Protein AF-A0A800F7U9-F1 (afdb_monomer_lite)

Secondary structure (DSSP, 8-state):
-HHHHHHHHHHHHHHHHHHHHHHHH-HHHHHHHHHHHHHHHHHHHHHHHHHHHHHHHHHHHHHHTS--HHHHHHHHHHHHHHHT-SEEEEE-TTS-EEEEEE---SPPPHHHHTT--SEEEE--SSEEEEEEEEEPTTS-EEEEEEEEEE---GGG------HHHHHHHHH---EEEE-GGG--STTEEEEEETTEEEEEEEE-PPPHHHHHHHHHHHHHHHHHHHHHHHHHHHHHH--S-HHHHHHHHHHHHHHHHH--HHHHHSSPPSS-TTTB--SSSS---HHHHHHHHHHHHHHHHH--PPPPB--HHHHHHHHHHHHHHHHHHHHHHB-HHHHHS-HHHHHHHHHHHHHHHHHHHHHHHHHB------S-THHHHHHHHHHHHHHHHHHHHHHHHHS---GGGGGGGHHHHHHHHHHHHT--SHHHHHHHHHHHHHHHHHHHHHHHHHHHHHHHHHHHHHHHHTSBS---HHHHHHHHHHHHHHHHHHHTT--HHHHHHHHHHHHSHHHH---EEEEEE-TTS-EEEEEEES--SSPPGGGTTTHHHHHTTPPPEEEE---SS-SEEEEEE-GGG-EEEEEE--B-S--SS-TTHHHHS-GGG-PPPSEEEEEPPTT------SSPEEEE-SSEEEEEEEEEETTEEEEEEEEEEPPPHHHHHHHHHHHHHHHHHHHHHHHHHHIIIII---

Radius of gyration: 32.56 Å; chains: 1; bounding box: 76×65×87 Å

Sequence (698 aa):
MAGVVVLAGVLAGLVGQGRSRRVAGDFDAYWGTRSARAELALDSRLQRLLERGDDAVDRIGRLANVSGESGSVDRLREVRLQTGMTVVAIYGADGEFLLWDGTHRGVVPSELRTGSGRYLYRDRPLFSYLYFTAPIPGGGTAMAGALMKANLPQSLESYPGDFVTSFRDDIGEDLRVLRADRATGDDVLDLEWEGDALFSVSLVRPTQEQRLREVRSLWSRVVGALALVAWLLLAFTSGAERSDRAAAALTPLGLAFLIPVGAATGSPPLFTAVDFVLPGYVPVTFERVLLLAMAAAVVAAAHTPPAARLGAVAAGLAVLIVLPLASVTLLSGAGSSLLSGPEAKWGLYQLGLALILTLLCLGAFRLGETAKREPPAQVPLAAAFVLVLVLSGLSVFAVRVNGDLSPWVTGAWCLPAGLTAYGLSRIRGWRRVWMAWGSAAVLGSSAALVVSWGGRVAAKMDAVELQLERLGVPADPYLEYVLHRFVDVADSLDSGGAESAELLYESWVASGLAQEGTGVWLTVWSPGDLPEFEITIGVDGGRPGRADDFLDAARAGDPAFVRRLGEGDANYLLQVPLREGRVLTGVLPARRELSNSSPFGPLFGGLSSLGESPLTLVPVLEGDEVAVTDRTSWVTTPDGWKARRGIPYPDGASDAQYAFDLPGPLLAGARGTLLVLGDVVLILLLWALGQFVLVGRR

Structure (mmCIF, N/CA/C/O backbone):
data_AF-A0A800F7U9-F1
#
_entry.id   AF-A0A800F7U9-F1
#
loop_
_atom_site.group_PDB
_atom_site.id
_atom_site.type_symbol
_atom_site.label_atom_id
_atom_site.label_alt_id
_atom_site.label_comp_id
_atom_site.label_asym_id
_atom_site.label_entity_id
_atom_site.label_seq_id
_atom_site.pdbx_PDB_ins_code
_atom_site.Cartn_x
_atom_site.Cartn_y
_atom_site.Cartn_z
_atom_site.occupancy
_atom_site.B_iso_or_equiv
_atom_site.auth_seq_id
_atom_site.auth_comp_id
_atom_site.auth_asym_id
_atom_site.auth_atom_id
_atom_site.pdbx_PDB_model_num
ATOM 1 N N . MET A 1 1 ? -13.748 -20.769 -32.934 1.00 61.12 1 MET A N 1
ATOM 2 C CA . MET A 1 1 ? -13.422 -20.741 -31.488 1.00 61.12 1 MET A CA 1
ATOM 3 C C . MET A 1 1 ? -13.162 -19.328 -30.976 1.00 61.12 1 MET A C 1
ATOM 5 O O . MET A 1 1 ? -13.967 -18.871 -30.180 1.00 61.12 1 MET A O 1
ATOM 9 N N . ALA A 1 2 ? -12.149 -18.591 -31.458 1.00 63.78 2 ALA A N 1
ATOM 10 C CA . ALA A 1 2 ? -11.895 -17.209 -31.008 1.00 63.78 2 ALA A CA 1
ATOM 11 C C . ALA A 1 2 ? -13.123 -16.279 -31.133 1.00 63.78 2 ALA A C 1
ATOM 13 O O . ALA A 1 2 ? -13.475 -15.599 -30.176 1.00 63.78 2 ALA A O 1
ATOM 14 N N . GLY A 1 3 ? -13.851 -16.333 -32.257 1.00 70.44 3 GLY A N 1
ATOM 15 C CA . GLY A 1 3 ? -15.087 -15.555 -32.440 1.00 70.44 3 GLY A CA 1
ATOM 16 C C . GLY A 1 3 ? -16.199 -15.869 -31.426 1.00 70.44 3 GLY A C 1
ATOM 17 O O . GLY A 1 3 ? -16.932 -14.969 -31.037 1.00 70.44 3 GLY A O 1
ATOM 18 N N . VAL A 1 4 ? -16.284 -17.111 -30.931 1.00 78.50 4 VAL A N 1
ATOM 19 C CA . VAL A 1 4 ? -17.257 -17.504 -29.891 1.00 78.50 4 VAL A CA 1
ATOM 20 C C . VAL A 1 4 ? -16.877 -16.893 -28.541 1.00 78.50 4 VAL A C 1
ATOM 22 O O . VAL A 1 4 ? -17.743 -16.397 -27.828 1.00 78.50 4 VAL A O 1
ATOM 25 N N . VAL A 1 5 ? -15.581 -16.864 -28.211 1.00 80.19 5 VAL A N 1
ATOM 26 C CA . VAL A 1 5 ? -15.080 -16.245 -26.972 1.00 80.19 5 VAL A CA 1
ATOM 27 C C . VAL A 1 5 ? -15.247 -14.724 -27.004 1.00 80.19 5 VAL A C 1
ATOM 29 O O . VAL A 1 5 ? -15.656 -14.135 -26.008 1.00 80.19 5 VAL A O 1
ATOM 32 N N . VAL A 1 6 ? -15.015 -14.085 -28.156 1.00 76.88 6 VAL A N 1
ATOM 33 C CA . VAL A 1 6 ? -15.290 -12.649 -28.339 1.00 76.88 6 VAL A CA 1
ATOM 34 C C . VAL A 1 6 ? -16.781 -12.357 -28.165 1.00 76.88 6 VAL A C 1
ATOM 36 O O . VAL A 1 6 ? -17.132 -11.429 -27.440 1.00 76.88 6 VAL A O 1
ATOM 39 N N . LEU A 1 7 ? -17.663 -13.171 -28.757 1.00 79.44 7 LEU A N 1
ATOM 40 C CA . LEU A 1 7 ? -19.111 -13.030 -28.583 1.00 79.44 7 LEU A CA 1
ATOM 41 C C . LEU A 1 7 ? -19.516 -13.172 -27.106 1.00 79.44 7 LEU A C 1
ATOM 43 O O . LEU A 1 7 ? -20.291 -12.363 -26.602 1.00 79.44 7 LEU A O 1
ATOM 47 N N . ALA A 1 8 ? -18.947 -14.149 -26.393 1.00 80.69 8 ALA A N 1
ATOM 48 C CA . ALA A 1 8 ? -19.153 -14.316 -24.956 1.00 80.69 8 ALA A CA 1
ATOM 49 C C . ALA A 1 8 ? -18.668 -13.092 -24.158 1.00 80.69 8 ALA A C 1
ATOM 51 O O . ALA A 1 8 ? -19.352 -12.658 -23.234 1.00 80.69 8 ALA A O 1
ATOM 52 N N . GLY A 1 9 ? -17.535 -12.493 -24.542 1.00 77.69 9 GLY A N 1
ATOM 53 C CA . GLY A 1 9 ? -17.017 -11.259 -23.945 1.00 77.69 9 GLY A CA 1
ATOM 54 C C . GLY A 1 9 ? -17.944 -10.061 -24.156 1.00 77.69 9 GLY A C 1
ATOM 55 O O . GLY A 1 9 ? -18.230 -9.331 -23.209 1.00 77.69 9 GLY A O 1
ATOM 56 N N . VAL A 1 10 ? -18.480 -9.891 -25.368 1.00 80.38 10 VAL A N 1
ATOM 57 C CA . VAL A 1 10 ? -19.467 -8.841 -25.679 1.00 80.38 10 VAL A CA 1
ATOM 58 C C . VAL A 1 10 ? -20.752 -9.045 -24.875 1.00 80.38 10 VAL A C 1
ATOM 60 O O . VAL A 1 10 ? -21.258 -8.094 -24.281 1.00 80.38 10 VAL A O 1
ATOM 63 N N . LEU A 1 11 ? -21.255 -10.282 -24.793 1.00 84.06 11 LEU A N 1
ATOM 64 C CA . LEU A 1 11 ? -22.431 -10.614 -23.984 1.00 84.06 11 LEU A CA 1
ATOM 65 C C . LEU A 1 11 ? -22.191 -10.328 -22.496 1.00 84.06 11 LEU A C 1
ATOM 67 O O . LEU A 1 11 ? -23.032 -9.697 -21.860 1.00 84.06 11 LEU A O 1
ATOM 71 N N . ALA A 1 12 ? -21.034 -10.711 -21.949 1.00 81.75 12 ALA A N 1
ATOM 72 C CA . ALA A 1 12 ? -20.659 -10.397 -20.571 1.00 81.75 12 ALA A CA 1
ATOM 73 C C . ALA A 1 12 ? -20.588 -8.878 -20.326 1.00 81.75 12 ALA A C 1
ATOM 75 O O . ALA A 1 12 ? -21.103 -8.392 -19.319 1.00 81.75 12 ALA A O 1
ATOM 76 N N . GLY A 1 13 ? -20.029 -8.114 -21.270 1.00 78.19 13 GLY A N 1
ATOM 77 C CA . GLY A 1 13 ? -19.999 -6.650 -21.214 1.00 78.19 13 GLY A CA 1
ATOM 78 C C . GLY A 1 13 ? -21.398 -6.025 -21.206 1.00 78.19 13 GLY A C 1
ATOM 79 O O . GLY A 1 13 ? -21.680 -5.157 -20.381 1.00 78.19 13 GLY A O 1
ATOM 80 N N . LEU A 1 14 ? -22.305 -6.513 -22.058 1.00 82.62 14 LEU A N 1
ATOM 81 C CA . LEU A 1 14 ? -23.702 -6.065 -22.099 1.00 82.62 14 LEU A CA 1
ATOM 82 C C . LEU A 1 14 ? -24.456 -6.401 -20.805 1.00 82.62 14 LEU A C 1
ATOM 84 O O . LEU A 1 14 ? -25.198 -5.561 -20.292 1.00 82.62 14 LEU A O 1
ATOM 88 N N . VAL A 1 15 ? -24.241 -7.593 -20.237 1.00 84.56 15 VAL A N 1
ATOM 89 C CA . VAL A 1 15 ? -24.825 -7.978 -18.941 1.00 84.56 15 VAL A CA 1
ATOM 90 C C . VAL A 1 15 ? -24.297 -7.077 -17.824 1.00 84.56 15 VAL A C 1
ATOM 92 O O . VAL A 1 15 ? -25.090 -6.588 -17.013 1.00 84.56 15 VAL A O 1
ATOM 95 N N . GLY A 1 16 ? -22.991 -6.801 -17.805 1.00 81.19 16 GLY A N 1
ATOM 96 C CA . GLY A 1 16 ? -22.375 -5.878 -16.855 1.00 81.19 16 GLY A CA 1
ATOM 97 C C . GLY A 1 16 ? -22.946 -4.467 -16.959 1.00 81.19 16 GLY A C 1
ATOM 98 O O . GLY A 1 16 ? -23.371 -3.895 -15.955 1.00 81.19 16 GLY A O 1
ATOM 99 N N . GLN A 1 17 ? -23.072 -3.935 -18.176 1.00 83.19 17 GLN A N 1
ATOM 100 C CA . GLN A 1 17 ? -23.674 -2.625 -18.416 1.00 83.19 17 GLN A CA 1
ATOM 101 C C . GLN A 1 17 ? -25.155 -2.586 -18.006 1.00 83.19 17 GLN A C 1
ATOM 103 O O . GLN A 1 17 ? -25.600 -1.610 -17.401 1.00 83.19 17 GLN A O 1
ATOM 108 N N . GLY A 1 18 ? -25.916 -3.651 -18.274 1.00 82.56 18 GLY A N 1
ATOM 109 C CA . GLY A 1 18 ? -27.308 -3.783 -17.840 1.00 82.56 18 GLY A CA 1
ATOM 110 C C . GLY A 1 18 ? -27.461 -3.840 -16.315 1.00 82.56 18 GLY A C 1
ATOM 111 O O . GLY A 1 18 ? -28.399 -3.259 -15.768 1.00 82.56 18 GLY A O 1
ATOM 112 N N . ARG A 1 19 ? -26.529 -4.495 -15.610 1.00 82.81 19 ARG A N 1
ATOM 113 C CA . ARG A 1 19 ? -26.466 -4.505 -14.137 1.00 82.81 19 ARG A CA 1
ATOM 114 C C . ARG A 1 19 ? -26.121 -3.121 -13.590 1.00 82.81 19 ARG A C 1
ATOM 116 O O . ARG A 1 19 ? -26.821 -2.644 -12.704 1.00 82.81 19 ARG A O 1
ATOM 123 N N . SER A 1 20 ? -25.119 -2.443 -14.153 1.00 83.81 20 SER A N 1
ATOM 124 C CA . SER A 1 20 ? -24.774 -1.072 -13.758 1.00 83.81 20 SER A CA 1
ATOM 125 C C . SER A 1 20 ? -25.920 -0.089 -14.000 1.00 83.81 20 SER A C 1
ATOM 127 O O . SER A 1 20 ? -26.154 0.769 -13.160 1.00 83.81 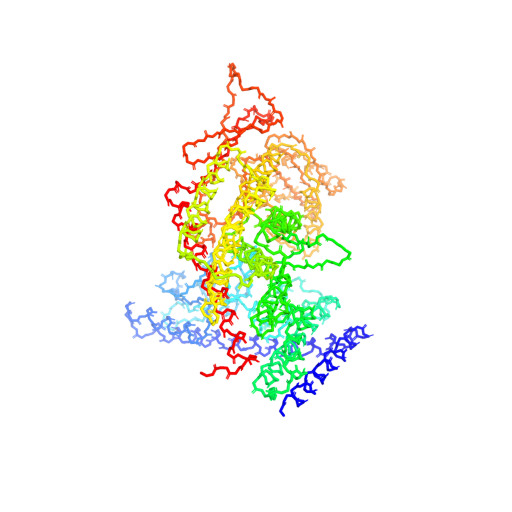20 SER A O 1
ATOM 129 N N . ARG A 1 21 ? -26.668 -0.219 -15.105 1.00 82.88 21 ARG A N 1
ATOM 130 C CA . ARG A 1 21 ? -27.849 0.621 -15.368 1.00 82.88 21 ARG A CA 1
ATOM 131 C C . ARG A 1 21 ? -28.963 0.410 -14.347 1.00 82.88 21 ARG A C 1
ATOM 133 O O . ARG A 1 21 ? -29.589 1.387 -13.970 1.00 82.88 21 ARG A O 1
ATOM 140 N N . ARG A 1 22 ? -29.189 -0.823 -13.881 1.00 84.25 22 ARG A N 1
ATOM 141 C CA . ARG A 1 22 ? -30.162 -1.092 -12.808 1.00 84.25 22 ARG A CA 1
ATOM 142 C C . ARG A 1 22 ? -29.774 -0.402 -11.501 1.00 84.25 22 ARG A C 1
ATOM 144 O O . ARG A 1 22 ? -30.600 0.296 -10.938 1.00 84.25 22 ARG A O 1
ATOM 151 N N . VAL A 1 23 ? -28.510 -0.521 -11.087 1.00 85.62 23 VAL A N 1
ATOM 152 C CA . VAL A 1 23 ? -27.991 0.170 -9.889 1.00 85.62 23 VAL A CA 1
ATOM 153 C C . VAL A 1 23 ? -28.050 1.695 -10.049 1.00 85.62 23 VAL A C 1
ATOM 155 O O . VAL A 1 23 ? -28.358 2.401 -9.096 1.00 85.62 23 VAL A O 1
ATOM 158 N N . ALA A 1 24 ? -27.755 2.214 -11.246 1.00 85.19 24 ALA A N 1
ATOM 159 C CA . ALA A 1 24 ? -27.768 3.650 -11.525 1.00 85.19 24 ALA A CA 1
ATOM 160 C C . ALA A 1 24 ? -29.186 4.245 -11.619 1.00 85.19 24 ALA A C 1
ATOM 162 O O . ALA A 1 24 ? -29.378 5.402 -11.265 1.00 85.19 24 ALA A O 1
ATOM 163 N N . GLY A 1 25 ? -30.149 3.478 -12.139 1.00 85.69 25 GLY A N 1
ATOM 164 C CA . GLY A 1 25 ? -31.500 3.956 -12.438 1.00 85.69 25 GLY A CA 1
ATOM 165 C C . GLY A 1 25 ? -32.460 3.912 -11.253 1.00 85.69 25 GLY A C 1
ATOM 166 O O . GLY A 1 25 ? -33.231 4.847 -11.088 1.00 85.69 25 GLY A O 1
ATOM 167 N N . ASP A 1 26 ? -32.409 2.851 -10.445 1.00 87.31 26 ASP A N 1
ATOM 168 C CA . ASP A 1 26 ? -33.276 2.681 -9.274 1.00 87.31 26 ASP A CA 1
ATOM 169 C C . ASP A 1 26 ? -32.521 1.902 -8.189 1.00 87.31 26 ASP A C 1
ATOM 171 O O . ASP A 1 26 ? -32.528 0.665 -8.127 1.00 87.31 26 ASP A O 1
ATOM 175 N N . PHE A 1 27 ? -31.767 2.651 -7.383 1.00 87.81 27 PHE A N 1
ATOM 176 C CA . PHE A 1 27 ? -30.933 2.069 -6.340 1.00 87.81 27 PHE A CA 1
ATOM 177 C C . PHE A 1 27 ? -31.765 1.502 -5.186 1.00 87.81 27 PHE A C 1
ATOM 179 O O . PHE A 1 27 ? -31.359 0.497 -4.604 1.00 87.81 27 PHE A O 1
ATOM 186 N N . ASP A 1 28 ? -32.922 2.094 -4.886 1.00 86.19 28 ASP A N 1
ATOM 187 C CA . ASP A 1 28 ? -33.809 1.651 -3.809 1.00 86.19 28 ASP A CA 1
ATOM 188 C C . ASP A 1 28 ? -34.409 0.277 -4.121 1.00 86.19 28 ASP A C 1
ATOM 190 O O . ASP A 1 28 ? -34.286 -0.643 -3.313 1.00 86.19 28 ASP A O 1
ATOM 194 N N . ALA A 1 29 ? -34.952 0.074 -5.327 1.00 87.06 29 ALA A N 1
ATOM 195 C CA . ALA A 1 29 ? -35.488 -1.229 -5.725 1.00 87.06 29 ALA A CA 1
ATOM 196 C C . ALA A 1 29 ? -34.393 -2.309 -5.830 1.00 87.06 29 ALA A C 1
ATOM 198 O O . ALA A 1 29 ? -34.600 -3.475 -5.462 1.00 87.06 29 ALA A O 1
ATOM 199 N N . TYR A 1 30 ? -33.205 -1.929 -6.321 1.00 87.75 30 TYR A N 1
ATOM 200 C CA . TYR A 1 30 ? -32.037 -2.813 -6.330 1.00 87.75 30 TYR A CA 1
ATOM 201 C C . TYR A 1 30 ? -31.650 -3.236 -4.908 1.00 87.75 30 TYR A C 1
ATOM 203 O O . TYR A 1 30 ? -31.437 -4.429 -4.670 1.00 87.75 30 TYR A O 1
ATOM 211 N N . TRP A 1 31 ? -31.573 -2.270 -3.987 1.00 87.88 31 TRP A N 1
ATOM 212 C CA . TRP A 1 31 ? -31.218 -2.502 -2.594 1.00 87.88 31 TRP A CA 1
ATOM 213 C C . TRP A 1 31 ? -32.257 -3.373 -1.894 1.00 87.88 31 TRP A C 1
ATOM 215 O O . TRP A 1 31 ? -31.867 -4.402 -1.364 1.00 87.88 31 TRP A O 1
ATOM 225 N N . GLY A 1 32 ? -33.555 -3.077 -2.005 1.00 86.56 32 GLY A N 1
ATOM 226 C CA . GLY A 1 32 ? -34.608 -3.864 -1.347 1.00 86.56 32 GLY A CA 1
ATOM 227 C C . GLY A 1 32 ? -34.624 -5.343 -1.760 1.00 86.56 32 GLY A C 1
ATOM 228 O O . GLY A 1 32 ? -34.805 -6.238 -0.941 1.00 86.56 32 GLY A O 1
ATOM 229 N N . THR A 1 33 ? -34.334 -5.651 -3.030 1.00 87.19 33 THR A N 1
ATOM 230 C CA . THR A 1 33 ? -34.217 -7.056 -3.478 1.00 87.19 33 THR A CA 1
ATOM 231 C C . THR A 1 33 ? -32.972 -7.746 -2.902 1.00 87.19 33 THR A C 1
ATOM 233 O O . THR A 1 33 ? -32.898 -8.979 -2.814 1.00 87.19 33 THR A O 1
ATOM 236 N N . ARG A 1 34 ? -31.929 -6.964 -2.620 1.00 87.06 34 ARG A N 1
ATOM 237 C CA . ARG A 1 34 ? -30.640 -7.456 -2.148 1.00 87.06 34 ARG A CA 1
ATOM 238 C C . ARG A 1 34 ? -30.621 -7.613 -0.630 1.00 87.06 34 ARG A C 1
ATOM 240 O O . ARG A 1 34 ? -30.167 -8.668 -0.190 1.00 87.06 34 ARG A O 1
ATOM 247 N N . SER A 1 35 ? -31.155 -6.640 0.106 1.00 87.81 35 SER A N 1
ATOM 248 C CA . SER A 1 35 ? -31.312 -6.668 1.559 1.00 87.81 35 SER A CA 1
ATOM 249 C C . SER A 1 35 ? -32.186 -7.844 1.979 1.00 87.81 35 SER A C 1
ATOM 251 O O . SER A 1 35 ? -31.696 -8.686 2.714 1.00 87.81 35 SER A O 1
ATOM 253 N N . ALA A 1 36 ? -33.348 -8.055 1.349 1.00 86.25 36 ALA A N 1
ATOM 254 C CA . ALA A 1 36 ? -34.221 -9.197 1.654 1.00 86.25 36 ALA A CA 1
ATOM 255 C C . ALA A 1 36 ? -33.519 -10.564 1.504 1.00 86.25 36 ALA A C 1
ATOM 257 O O . ALA A 1 36 ? -33.751 -11.506 2.260 1.00 86.25 36 ALA A O 1
ATOM 258 N N . ARG A 1 37 ? -32.616 -10.700 0.520 1.00 87.38 37 ARG A N 1
ATOM 259 C CA . ARG A 1 37 ? -31.796 -11.917 0.365 1.00 87.38 37 ARG A CA 1
ATOM 260 C C . ARG A 1 37 ? -30.707 -12.034 1.426 1.00 87.38 37 ARG A C 1
ATOM 262 O O . ARG A 1 37 ? -30.364 -13.150 1.805 1.00 87.38 37 ARG A O 1
ATOM 269 N N . ALA A 1 38 ? -30.125 -10.913 1.832 1.00 87.00 38 ALA A N 1
ATOM 270 C CA . ALA A 1 38 ? -29.113 -10.873 2.873 1.00 87.00 38 ALA A CA 1
ATOM 271 C C . ALA A 1 38 ? -29.727 -11.132 4.257 1.00 87.00 38 ALA A C 1
ATOM 273 O O . ALA A 1 38 ? -29.151 -11.906 5.007 1.00 87.00 38 ALA A O 1
ATOM 274 N N . GLU A 1 39 ? -30.917 -10.604 4.543 1.00 86.75 39 GLU A N 1
ATOM 275 C CA . GLU A 1 39 ? -31.711 -10.861 5.753 1.00 86.75 39 GLU A CA 1
ATOM 276 C C . GLU A 1 39 ? -32.044 -12.349 5.903 1.00 86.75 39 GLU A C 1
ATOM 278 O O . GLU A 1 39 ? -31.715 -12.948 6.921 1.00 86.75 39 GLU A O 1
ATOM 283 N N . LEU A 1 40 ? -32.576 -12.994 4.855 1.00 87.50 40 LEU A N 1
ATOM 284 C CA . LEU A 1 40 ? -32.831 -14.444 4.871 1.00 87.50 40 LEU A CA 1
ATOM 285 C C . LEU A 1 40 ? -31.556 -15.263 5.136 1.00 87.50 40 LEU A C 1
ATOM 287 O O . LEU A 1 40 ? -31.580 -16.276 5.839 1.00 87.50 40 LEU A O 1
ATOM 291 N N . ALA A 1 41 ? -30.428 -14.843 4.554 1.00 88.12 41 ALA A N 1
ATOM 292 C CA . ALA A 1 41 ? -29.142 -15.500 4.763 1.00 88.12 41 ALA A CA 1
ATOM 293 C C . ALA A 1 41 ? -28.574 -15.247 6.168 1.00 88.12 41 ALA A C 1
ATOM 295 O O . ALA A 1 41 ? -27.912 -16.135 6.710 1.00 88.12 41 ALA A O 1
ATOM 296 N N . LEU A 1 42 ? -28.810 -14.059 6.730 1.00 88.38 42 LEU A N 1
ATOM 297 C CA . LEU A 1 42 ? -28.416 -13.658 8.077 1.00 88.38 42 LEU A CA 1
ATOM 298 C C . LEU A 1 42 ? -29.162 -14.491 9.115 1.00 88.38 42 LEU A C 1
ATOM 300 O O . LEU A 1 42 ? -28.505 -15.151 9.916 1.00 88.38 42 LEU A O 1
ATOM 304 N N . ASP A 1 43 ? -30.488 -14.552 9.021 1.00 86.81 43 ASP A N 1
ATOM 305 C CA . ASP A 1 43 ? -31.349 -15.355 9.895 1.00 86.81 43 ASP A CA 1
ATOM 306 C C . ASP A 1 43 ? -30.915 -16.833 9.902 1.00 86.81 43 ASP A C 1
ATOM 308 O O . ASP A 1 43 ? -30.503 -17.389 10.923 1.00 86.81 43 ASP A O 1
ATOM 312 N N . SER A 1 44 ? -30.793 -17.429 8.709 1.00 88.88 44 SER A N 1
ATOM 313 C CA . SER A 1 44 ? -30.315 -18.811 8.543 1.00 88.88 44 SER A CA 1
ATOM 314 C C . SER A 1 44 ? -28.891 -19.051 9.077 1.00 88.88 44 SER A C 1
ATOM 316 O O . SER A 1 44 ? -28.496 -20.194 9.330 1.00 88.88 44 SER A O 1
ATOM 318 N N . ARG A 1 45 ? -28.038 -18.022 9.151 1.00 89.50 45 ARG A N 1
ATOM 319 C CA . ARG A 1 45 ? -26.664 -18.136 9.678 1.00 89.50 45 ARG A CA 1
ATOM 320 C C . ARG A 1 45 ? -26.617 -17.964 11.186 1.00 89.50 45 ARG A C 1
ATOM 322 O O . ARG A 1 45 ? -25.860 -18.696 11.819 1.00 89.50 45 ARG A O 1
ATOM 329 N N . LEU A 1 46 ? -27.397 -17.039 11.736 1.00 89.00 46 LEU A N 1
ATOM 330 C CA . LEU A 1 46 ? -27.535 -16.853 13.176 1.00 89.00 46 LEU A CA 1
ATOM 331 C C . LEU A 1 46 ? -28.139 -18.106 13.812 1.00 89.00 46 LEU A C 1
ATOM 333 O O . LEU A 1 46 ? -27.564 -18.630 14.761 1.00 89.00 46 LEU A O 1
ATOM 337 N N . GLN A 1 47 ? -29.182 -18.684 13.211 1.00 89.38 47 GLN A N 1
ATOM 338 C CA . GLN A 1 47 ? -29.755 -19.946 13.684 1.00 89.38 47 GLN A CA 1
ATOM 339 C C . GLN A 1 47 ? -28.719 -21.083 13.692 1.00 89.38 47 GLN A C 1
ATOM 341 O O . GLN A 1 47 ? -28.528 -21.752 14.704 1.00 89.38 47 GLN A O 1
ATOM 346 N N . ARG A 1 48 ? -27.949 -21.245 12.607 1.00 90.81 48 ARG A N 1
ATOM 347 C CA . ARG A 1 48 ? -26.846 -22.225 12.555 1.00 90.81 48 ARG A CA 1
ATOM 348 C C . ARG A 1 48 ? -25.709 -21.921 13.528 1.00 90.81 48 ARG A C 1
ATOM 350 O O . ARG A 1 48 ? -24.945 -22.820 13.871 1.00 90.81 48 ARG A O 1
ATOM 357 N N . LEU A 1 49 ? -25.494 -20.661 13.899 1.00 90.88 49 LEU A N 1
ATOM 358 C CA . LEU A 1 49 ? -24.519 -20.302 14.925 1.00 90.88 49 LEU A CA 1
ATOM 359 C C . LEU A 1 49 ? -25.010 -20.762 16.301 1.00 90.88 49 LEU A C 1
ATOM 361 O O . LEU A 1 49 ? -24.228 -21.376 17.022 1.00 90.88 49 LEU A O 1
ATOM 365 N N . LEU A 1 50 ? -26.290 -20.531 16.611 1.00 91.06 50 LEU A N 1
ATOM 366 C CA . LEU A 1 50 ? -26.917 -20.987 17.851 1.00 91.06 50 LEU A CA 1
ATOM 367 C C . LEU A 1 50 ? -26.886 -22.513 17.976 1.00 91.06 50 LEU A C 1
ATOM 369 O O . LEU A 1 50 ? -26.374 -23.029 18.963 1.00 91.06 50 LEU A O 1
ATOM 373 N N . GLU A 1 51 ? -27.317 -23.231 16.935 1.00 92.44 51 GLU A N 1
ATOM 374 C CA . GLU A 1 51 ? -27.301 -24.701 16.901 1.00 92.44 51 GLU A CA 1
ATOM 375 C C . GLU A 1 51 ? -25.894 -25.277 17.124 1.00 92.44 51 GLU A C 1
ATOM 377 O O . GLU A 1 51 ? -25.719 -26.251 17.855 1.00 92.44 51 GLU A O 1
ATOM 382 N N . ARG A 1 52 ? -24.867 -24.670 16.513 1.00 93.50 52 ARG A N 1
ATOM 383 C CA . ARG A 1 52 ? -23.471 -25.097 16.698 1.00 93.50 52 ARG A CA 1
ATOM 384 C C . ARG A 1 52 ? -22.945 -24.781 18.094 1.00 93.50 52 ARG A C 1
ATOM 386 O O . ARG A 1 52 ? -22.130 -25.547 18.602 1.00 93.50 52 ARG A O 1
ATOM 393 N N . GLY A 1 53 ? -23.354 -23.657 18.679 1.00 92.06 53 GLY A N 1
ATOM 394 C CA . GLY A 1 53 ? -22.980 -23.274 20.039 1.00 92.06 53 GLY A CA 1
ATOM 395 C C . GLY A 1 53 ? -23.580 -24.218 21.078 1.00 92.06 53 GLY A C 1
ATOM 396 O O . GLY A 1 53 ? -22.852 -24.709 21.940 1.00 92.06 53 GLY A O 1
ATOM 397 N N . ASP A 1 54 ? -24.861 -24.555 20.922 1.00 93.06 54 ASP A N 1
ATOM 398 C CA . ASP A 1 54 ? -25.560 -25.559 21.730 1.00 93.06 54 ASP A CA 1
ATOM 399 C C . ASP A 1 54 ? -24.910 -26.949 21.601 1.00 93.06 54 ASP A C 1
ATOM 401 O O . ASP A 1 54 ? -24.543 -27.562 22.605 1.00 93.06 54 ASP A O 1
ATOM 405 N N . ASP A 1 55 ? -24.661 -27.425 20.372 1.00 93.62 55 ASP A N 1
ATOM 406 C CA . ASP A 1 55 ? -23.975 -28.709 20.150 1.00 93.62 55 ASP A CA 1
ATOM 407 C C . ASP A 1 55 ? -22.560 -28.712 20.760 1.00 93.62 55 ASP A C 1
ATOM 409 O O . ASP A 1 55 ? -22.100 -29.737 21.273 1.00 93.62 55 ASP A O 1
ATOM 413 N N . ALA A 1 56 ? -21.864 -27.566 20.761 1.00 93.19 56 ALA A N 1
ATOM 414 C CA . ALA A 1 56 ? -20.557 -27.439 21.397 1.00 93.19 56 ALA A CA 1
ATOM 415 C C . ALA A 1 56 ? -20.646 -27.664 22.910 1.00 93.19 56 ALA A C 1
ATOM 417 O O . ALA A 1 56 ? -19.945 -28.536 23.429 1.00 93.19 56 ALA A O 1
ATOM 418 N N . VAL A 1 57 ? -21.507 -26.928 23.619 1.00 92.69 57 VAL A N 1
ATOM 419 C CA . VAL A 1 57 ? -21.614 -27.047 25.083 1.00 92.69 57 VAL A CA 1
ATOM 420 C C . VAL A 1 57 ? -22.154 -28.414 25.517 1.00 92.69 57 VAL A C 1
ATOM 422 O O . VAL A 1 57 ? -21.635 -28.986 26.478 1.00 92.69 57 VAL A O 1
ATOM 425 N N . ASP A 1 58 ? -23.066 -29.018 24.752 1.00 90.62 58 ASP A N 1
ATOM 426 C CA . ASP A 1 58 ? -23.579 -30.373 25.005 1.00 90.62 58 ASP A CA 1
ATOM 427 C C . ASP A 1 58 ? -22.505 -31.458 24.827 1.00 90.62 58 ASP A C 1
ATOM 429 O O . ASP A 1 58 ? -22.447 -32.455 25.562 1.00 90.62 58 ASP A O 1
ATOM 433 N N . ARG A 1 59 ? -21.627 -31.313 23.828 1.00 90.12 59 ARG A N 1
ATOM 434 C CA . ARG A 1 59 ? -20.482 -32.221 23.646 1.00 90.12 59 ARG A CA 1
ATOM 435 C C . ARG A 1 59 ? -19.453 -32.046 24.754 1.00 90.12 59 ARG A C 1
ATOM 437 O O . ARG A 1 59 ? -18.961 -33.051 25.264 1.00 90.12 59 ARG A O 1
ATOM 444 N N . ILE A 1 60 ? -19.171 -30.811 25.164 1.00 88.88 60 ILE A N 1
ATOM 445 C CA . ILE A 1 60 ? -18.257 -30.511 26.275 1.00 88.88 60 ILE A CA 1
ATOM 446 C C . ILE A 1 60 ? -18.779 -31.116 27.584 1.00 88.88 60 ILE A C 1
ATOM 448 O O . ILE A 1 60 ? -18.031 -31.807 28.276 1.00 88.88 60 ILE A O 1
ATOM 452 N N . GLY A 1 61 ? -20.070 -30.952 27.891 1.00 84.00 61 GLY A N 1
ATOM 453 C CA . GLY A 1 61 ? -20.683 -31.538 29.087 1.00 84.00 61 GLY A CA 1
ATOM 454 C C . GLY A 1 61 ? -20.604 -33.069 29.120 1.00 84.00 61 GLY A C 1
ATOM 455 O O . GLY A 1 61 ? -20.373 -33.664 30.172 1.00 84.00 61 GLY A O 1
ATOM 456 N N . ARG A 1 62 ? -20.703 -33.732 27.958 1.00 83.19 62 ARG A N 1
ATOM 457 C CA . ARG A 1 62 ? -20.483 -35.187 27.845 1.00 83.19 62 ARG A CA 1
ATOM 458 C C . ARG A 1 62 ? -19.021 -35.588 28.042 1.00 83.19 62 ARG A C 1
ATOM 460 O O . ARG A 1 62 ? -18.773 -36.657 28.592 1.00 83.19 62 ARG A O 1
ATOM 467 N N . LEU A 1 63 ? -18.067 -34.759 27.620 1.00 78.56 63 LEU A N 1
ATOM 468 C CA . LEU A 1 63 ? -16.633 -35.019 27.791 1.00 78.56 63 LEU A CA 1
ATOM 469 C C . LEU A 1 63 ? -16.198 -34.949 29.256 1.00 78.56 63 LEU A C 1
ATOM 471 O O . LEU A 1 63 ? -15.431 -35.806 29.696 1.00 78.56 63 LEU A O 1
ATOM 475 N N . ALA A 1 64 ? -16.723 -33.983 30.011 1.00 66.38 64 ALA A N 1
ATOM 476 C CA . ALA A 1 64 ? -16.394 -33.792 31.424 1.00 66.38 64 ALA A CA 1
ATOM 477 C C . ALA A 1 64 ? -16.757 -35.010 32.301 1.00 66.38 64 ALA A C 1
ATOM 479 O O . ALA A 1 64 ? -16.076 -35.290 33.283 1.00 66.38 64 ALA A O 1
ATOM 480 N N . ASN A 1 65 ? -17.757 -35.799 31.893 1.00 62.41 65 ASN A N 1
ATOM 481 C CA . ASN A 1 65 ? -18.155 -37.036 32.572 1.00 62.41 65 ASN A CA 1
ATOM 482 C C . ASN A 1 65 ? -17.197 -38.227 32.355 1.00 62.41 65 ASN A C 1
ATOM 484 O O . ASN A 1 65 ? -17.343 -39.244 33.034 1.00 62.41 65 ASN A O 1
ATOM 488 N N . VAL A 1 66 ? -16.264 -38.166 31.391 1.00 55.12 66 VAL A N 1
ATOM 489 C CA . VAL A 1 66 ? -15.651 -39.381 30.817 1.00 55.12 66 VAL A CA 1
ATOM 490 C C . VAL A 1 66 ? -14.220 -39.706 31.264 1.00 55.12 66 VAL A C 1
ATOM 492 O O . VAL A 1 66 ? -13.898 -40.875 31.097 1.00 55.12 66 VAL A O 1
ATOM 495 N N . SER A 1 67 ? -13.402 -38.812 31.860 1.00 48.72 67 SER A N 1
ATOM 496 C CA . SER A 1 67 ? -12.122 -39.066 32.617 1.00 48.72 67 SER A CA 1
ATOM 497 C C . SER A 1 67 ? -10.877 -38.255 32.183 1.00 48.72 67 SER A C 1
ATOM 499 O O . SER A 1 67 ? -10.738 -37.916 31.014 1.00 48.72 67 SER A O 1
ATOM 501 N N . GLY A 1 68 ? -9.931 -38.067 33.130 1.00 52.88 68 GLY A N 1
ATOM 502 C CA . GLY A 1 68 ? -8.465 -37.942 32.942 1.00 52.88 68 GLY A CA 1
ATOM 503 C C . GLY A 1 68 ? -7.904 -36.673 32.267 1.00 52.88 68 GLY A C 1
ATOM 504 O O . GLY A 1 68 ? -8.255 -36.351 31.134 1.00 52.88 68 GLY A O 1
ATOM 505 N N . GLU A 1 69 ? -6.944 -35.996 32.919 1.00 55.34 69 GLU A N 1
ATOM 506 C CA . GLU A 1 69 ? -6.404 -34.678 32.508 1.00 55.34 69 GLU A CA 1
ATOM 507 C C . GLU A 1 69 ? -5.830 -34.628 31.076 1.00 55.34 69 GLU A C 1
ATOM 509 O O . GLU A 1 69 ? -6.063 -33.660 30.356 1.00 55.34 69 GLU A O 1
ATOM 514 N N . SER A 1 70 ? -5.121 -35.663 30.607 1.00 51.12 70 SER A N 1
ATOM 515 C CA . SER A 1 70 ? -4.378 -35.583 29.333 1.00 51.12 70 SER A CA 1
ATOM 516 C C . SER A 1 70 ? -5.220 -35.857 28.076 1.00 51.12 70 SER A C 1
ATOM 518 O O . SER A 1 70 ? -4.944 -35.290 27.026 1.00 51.12 70 SER A O 1
ATOM 520 N N . GLY A 1 71 ? -6.259 -36.698 28.157 1.00 57.16 71 GLY A N 1
ATOM 521 C CA . GLY A 1 71 ? -7.140 -37.017 27.016 1.00 57.16 71 GLY A CA 1
ATOM 522 C C . GLY A 1 71 ? -8.261 -35.997 26.787 1.00 57.16 71 GLY A C 1
ATOM 523 O O . GLY A 1 71 ? -8.968 -36.064 25.781 1.00 57.16 71 GLY A O 1
ATOM 524 N N . SER A 1 72 ? -8.431 -35.062 27.723 1.00 70.81 72 SER A N 1
ATOM 525 C CA . SER A 1 72 ? -9.528 -34.094 27.731 1.00 70.81 72 SER A CA 1
ATOM 526 C C . SER A 1 72 ? -9.260 -32.882 26.829 1.00 70.81 72 SER A C 1
ATOM 528 O O . SER A 1 72 ? -10.195 -32.371 26.217 1.00 70.81 72 SER A O 1
ATOM 530 N N . VAL A 1 73 ? -7.997 -32.459 26.669 1.00 80.56 73 VAL A N 1
ATOM 531 C CA . VAL A 1 73 ? -7.631 -31.274 25.861 1.00 80.56 73 VAL A CA 1
ATOM 532 C C . VAL A 1 73 ? -7.789 -31.533 24.362 1.00 80.56 73 VAL A C 1
ATOM 534 O O . VAL A 1 73 ? -8.415 -30.734 23.669 1.00 80.56 73 VAL A O 1
ATOM 537 N N . ASP A 1 74 ? -7.301 -32.670 23.856 1.00 84.44 74 ASP A N 1
ATOM 538 C CA . ASP A 1 74 ? -7.420 -33.010 22.429 1.00 84.44 74 ASP A CA 1
ATOM 539 C C . ASP A 1 74 ? -8.881 -33.182 21.999 1.00 84.44 74 ASP A C 1
ATOM 541 O O . ASP A 1 74 ? -9.277 -32.738 20.921 1.00 84.44 74 ASP A O 1
ATOM 545 N N . ARG A 1 75 ? -9.711 -33.767 22.870 1.00 85.12 75 ARG A N 1
ATOM 546 C CA . ARG A 1 75 ? -11.154 -33.900 22.631 1.00 85.12 75 ARG A CA 1
ATOM 547 C C . ARG A 1 75 ? -11.869 -32.553 22.679 1.00 85.12 75 ARG A C 1
ATOM 549 O O . ARG A 1 75 ? -12.754 -32.311 21.863 1.00 85.12 75 ARG A O 1
ATOM 556 N N . LEU A 1 76 ? -11.477 -31.662 23.593 1.00 88.62 76 LEU A N 1
ATOM 557 C CA . LEU A 1 76 ? -12.017 -30.304 23.646 1.00 88.62 76 LEU A CA 1
ATOM 558 C C . LEU A 1 76 ? -11.663 -29.523 22.367 1.00 88.62 76 LEU A C 1
ATOM 560 O O . LEU A 1 76 ? -12.523 -28.869 21.774 1.00 88.62 76 LEU A O 1
ATOM 564 N N . ARG A 1 77 ? -10.426 -29.677 21.881 1.00 90.50 77 ARG A N 1
ATOM 565 C CA . ARG A 1 77 ? -9.979 -29.129 20.598 1.00 90.50 77 ARG A CA 1
ATOM 566 C C . ARG A 1 77 ? -10.762 -29.688 19.416 1.00 90.50 77 ARG A C 1
ATOM 568 O O . ARG A 1 77 ? -11.123 -28.932 18.515 1.00 90.50 77 ARG A O 1
ATOM 575 N N . GLU A 1 78 ? -11.043 -30.988 19.405 1.00 91.31 78 GLU A N 1
ATOM 576 C CA . GLU A 1 78 ? -11.872 -31.612 18.371 1.00 91.31 78 GLU A CA 1
ATOM 577 C C . GLU A 1 78 ? -13.286 -31.018 18.353 1.00 91.31 78 GLU A C 1
ATOM 579 O O . GLU A 1 78 ? -13.767 -30.642 17.283 1.00 91.31 78 GLU A O 1
ATOM 584 N N . VAL A 1 79 ? -13.915 -30.846 19.524 1.00 92.00 79 VAL A N 1
ATOM 585 C CA . VAL A 1 79 ? -15.225 -30.184 19.624 1.00 92.00 79 VAL A CA 1
ATOM 586 C C . VAL A 1 79 ? -15.157 -28.775 19.046 1.00 92.00 79 VAL A C 1
ATOM 588 O O . VAL A 1 79 ? -15.982 -28.444 18.198 1.00 92.00 79 VAL A O 1
ATOM 591 N N . ARG A 1 80 ? -14.154 -27.971 19.426 1.00 93.25 80 ARG A N 1
ATOM 592 C CA . ARG A 1 80 ? -13.992 -26.607 18.903 1.00 93.25 80 ARG A CA 1
ATOM 593 C C . ARG A 1 80 ? -13.870 -26.573 17.381 1.00 93.25 80 ARG A C 1
ATOM 595 O O . ARG A 1 80 ? -14.519 -25.759 16.729 1.00 93.25 80 ARG A O 1
ATOM 602 N N . LEU A 1 81 ? -13.031 -27.440 16.813 1.00 90.62 81 LEU A N 1
ATOM 603 C CA . LEU A 1 81 ? -12.792 -27.491 15.370 1.00 90.62 81 LEU A CA 1
ATOM 604 C C . LEU A 1 81 ? -14.029 -27.962 14.594 1.00 90.62 81 LEU A C 1
ATOM 606 O O . LEU A 1 81 ? -14.280 -27.452 13.505 1.00 90.62 81 LEU A O 1
ATOM 610 N N . GLN A 1 82 ? -14.809 -28.899 15.141 1.00 91.94 82 GLN A N 1
ATOM 611 C CA . GLN A 1 82 ? -16.022 -29.414 14.495 1.00 91.94 82 GLN A CA 1
ATOM 612 C C . GLN A 1 82 ? -17.193 -28.428 14.549 1.00 91.94 82 GLN A C 1
ATOM 614 O O . GLN A 1 82 ? -17.935 -28.310 13.575 1.00 91.94 82 GLN A O 1
ATOM 619 N N . THR A 1 83 ? -17.364 -27.709 15.660 1.00 90.69 83 THR A N 1
ATOM 620 C CA . THR A 1 83 ? -18.446 -26.720 15.813 1.00 90.69 83 THR A CA 1
ATOM 621 C C . THR A 1 83 ? -18.071 -25.350 15.245 1.00 90.69 83 THR A C 1
ATOM 623 O O . THR A 1 83 ? -18.940 -24.522 14.956 1.00 90.69 83 THR A O 1
ATOM 626 N N . GLY A 1 84 ? -16.780 -25.113 15.003 1.00 88.62 84 GLY A N 1
ATOM 627 C CA . GLY A 1 84 ? -16.267 -23.850 14.479 1.00 88.62 84 GLY A CA 1
ATOM 628 C C . GLY A 1 84 ? -16.338 -22.712 15.497 1.00 88.62 84 GLY A C 1
ATOM 629 O O . GLY A 1 84 ? -16.448 -21.555 15.099 1.00 88.62 84 GLY A O 1
ATOM 630 N N . MET A 1 85 ? -16.316 -23.033 16.794 1.00 92.25 85 MET A N 1
ATOM 631 C CA . MET A 1 85 ? -16.264 -22.039 17.869 1.00 92.25 85 MET A CA 1
ATOM 632 C C . MET A 1 85 ? -14.863 -21.426 17.968 1.00 92.25 85 MET A C 1
ATOM 634 O O . MET A 1 85 ? -13.847 -22.079 17.706 1.00 92.25 85 MET A O 1
ATOM 638 N N . THR A 1 86 ? -14.782 -20.159 18.365 1.00 90.25 86 THR A N 1
ATOM 639 C CA . THR A 1 86 ? -13.496 -19.464 18.533 1.00 90.25 86 THR A CA 1
ATOM 640 C C . THR A 1 86 ? -12.770 -19.964 19.783 1.00 90.25 86 THR A C 1
ATOM 642 O O . THR A 1 86 ? -11.546 -20.125 19.786 1.00 90.25 86 THR A O 1
ATOM 645 N N . VAL A 1 87 ? -13.540 -20.261 20.828 1.00 91.81 87 VAL A N 1
ATOM 646 C CA . VAL A 1 87 ? -13.056 -20.733 22.123 1.00 91.81 87 VAL A CA 1
ATOM 647 C C . VAL A 1 87 ? -14.050 -21.704 22.749 1.00 91.81 87 VAL A C 1
ATOM 649 O O . VAL A 1 87 ? -15.258 -21.573 22.558 1.00 91.81 87 VAL A O 1
ATOM 652 N N . VAL A 1 88 ? -13.534 -22.665 23.508 1.00 93.25 88 VAL A N 1
ATOM 653 C CA . VAL A 1 88 ? -14.307 -23.574 24.357 1.00 93.25 88 VAL A CA 1
ATOM 654 C C . VAL A 1 88 ? -13.594 -23.769 25.694 1.00 93.25 88 VAL A C 1
ATOM 656 O O . VAL A 1 88 ? -12.362 -23.774 25.753 1.00 93.25 88 VAL A O 1
ATOM 659 N N . ALA A 1 89 ? -14.356 -23.929 26.771 1.00 91.44 89 ALA A N 1
ATOM 660 C CA . ALA A 1 89 ? -13.822 -24.047 28.120 1.00 91.44 89 ALA A CA 1
ATOM 661 C C . ALA A 1 89 ? -14.705 -24.907 29.032 1.00 91.44 89 ALA A C 1
ATOM 663 O O . ALA A 1 89 ? -15.902 -25.078 28.796 1.00 91.44 89 ALA A O 1
ATOM 664 N N . ILE A 1 90 ? -14.091 -25.423 30.096 1.00 89.94 90 ILE A N 1
ATOM 665 C CA . ILE A 1 90 ? -14.759 -26.102 31.207 1.00 89.94 90 ILE A CA 1
ATOM 666 C C . ILE A 1 90 ? -14.413 -25.345 32.486 1.00 89.94 90 ILE A C 1
ATOM 668 O O . ILE A 1 90 ? -13.233 -25.170 32.811 1.00 89.94 90 ILE A O 1
ATOM 672 N N . TYR A 1 91 ? -15.447 -24.928 33.208 1.00 88.62 91 TYR A N 1
ATOM 673 C CA . TYR A 1 91 ? -15.351 -24.355 34.543 1.00 88.62 91 TYR A CA 1
ATOM 674 C C . TYR A 1 91 ? -15.902 -25.340 35.572 1.00 88.62 91 TYR A C 1
ATOM 676 O O . TYR A 1 91 ? -16.808 -26.116 35.267 1.00 88.62 91 TYR A O 1
ATOM 684 N N . GLY A 1 92 ? -15.345 -25.331 36.776 1.00 84.94 92 GLY A N 1
ATOM 685 C CA . GLY A 1 92 ? -15.841 -26.122 37.893 1.00 84.94 92 GLY A CA 1
ATOM 686 C C . GLY A 1 92 ? -17.004 -25.445 38.620 1.00 84.94 92 GLY A C 1
ATOM 687 O O . GLY A 1 92 ? -17.563 -24.455 38.140 1.00 84.94 92 GLY A O 1
ATOM 688 N N . ALA A 1 93 ? -17.436 -26.034 39.735 1.00 83.19 93 ALA A N 1
ATOM 689 C CA . ALA A 1 93 ? -18.710 -25.693 40.377 1.00 83.19 93 ALA A CA 1
ATOM 690 C C . ALA A 1 93 ? -18.737 -24.275 40.971 1.00 83.19 93 ALA A C 1
ATOM 692 O O . ALA A 1 93 ? -19.794 -23.647 40.983 1.00 83.19 93 ALA A O 1
ATOM 693 N N . ASP A 1 94 ? -17.580 -23.758 41.386 1.00 81.62 94 ASP A N 1
ATOM 694 C CA . ASP A 1 94 ? -17.420 -22.412 41.937 1.00 81.62 94 ASP A CA 1
ATOM 695 C C . ASP A 1 94 ? -16.959 -21.406 40.857 1.00 81.62 94 ASP A C 1
ATOM 697 O O . ASP A 1 94 ? -16.615 -20.257 41.151 1.00 81.62 94 ASP A O 1
ATOM 701 N N . GLY A 1 95 ? -16.954 -21.818 39.581 1.00 81.31 95 GLY A N 1
ATOM 702 C CA . GLY A 1 95 ? -16.463 -21.026 38.452 1.00 81.31 95 GLY A CA 1
ATOM 703 C C . GLY A 1 95 ? -14.938 -21.045 38.298 1.00 81.31 95 GLY A C 1
ATOM 704 O O . GLY A 1 95 ? -14.377 -20.212 37.572 1.00 81.31 95 GLY A O 1
ATOM 705 N N . GLU A 1 96 ? -14.252 -21.974 38.969 1.00 85.50 96 GLU A N 1
ATOM 706 C CA . GLU A 1 96 ? -12.823 -22.212 38.815 1.00 85.50 96 GLU A CA 1
ATOM 707 C C . GLU A 1 96 ? -12.496 -22.731 37.413 1.00 85.50 96 GLU A C 1
ATOM 709 O O . GLU A 1 96 ? -13.247 -23.481 36.797 1.00 85.50 96 GLU A O 1
ATOM 714 N N . PHE A 1 97 ? -11.362 -22.305 36.873 1.00 85.81 97 PHE A N 1
ATOM 715 C CA . PHE A 1 97 ? -10.922 -22.724 35.550 1.00 85.81 97 PHE A CA 1
ATOM 716 C C . PHE A 1 97 ? -10.381 -24.159 35.585 1.00 85.81 97 PHE A C 1
ATOM 718 O O . PHE A 1 97 ? -9.473 -24.437 36.368 1.00 85.81 97 PHE A O 1
ATOM 725 N N . LEU A 1 98 ? -10.884 -25.038 34.709 1.00 85.75 98 LEU A N 1
ATOM 726 C CA . LEU A 1 98 ? -10.414 -26.425 34.602 1.00 85.75 98 LEU A CA 1
ATOM 727 C C . LEU A 1 98 ? -9.721 -26.705 33.265 1.00 85.75 98 LEU A C 1
ATOM 729 O O . LEU A 1 98 ? -8.594 -27.195 33.246 1.00 85.75 98 LEU A O 1
ATOM 733 N N . LEU A 1 99 ? -10.382 -26.403 32.142 1.00 87.75 99 LEU A N 1
ATOM 734 C CA . LEU A 1 99 ? -9.868 -26.725 30.807 1.00 87.75 99 LEU A CA 1
ATOM 735 C C . LEU A 1 99 ? -10.230 -25.661 29.770 1.00 87.75 99 LEU A C 1
ATOM 737 O O . LEU A 1 99 ? -11.248 -24.982 29.897 1.00 87.75 99 LEU A O 1
ATOM 741 N N . TRP A 1 100 ? -9.421 -25.558 28.713 1.00 89.94 100 TRP A N 1
ATOM 742 C CA . TRP A 1 100 ? -9.571 -24.541 27.672 1.00 89.94 100 TRP A CA 1
ATOM 743 C C . TRP A 1 100 ? -8.916 -24.943 26.359 1.00 89.94 100 TRP A C 1
ATOM 745 O O . TRP A 1 100 ? -7.798 -25.455 26.355 1.00 89.94 100 TRP A O 1
ATOM 755 N N . ASP A 1 101 ? -9.574 -24.628 25.248 1.00 90.50 101 ASP A N 1
ATOM 756 C CA . ASP A 1 101 ? -8.963 -24.639 23.922 1.00 90.50 101 ASP A CA 1
ATOM 757 C C . ASP A 1 101 ? -9.475 -23.464 23.074 1.00 90.50 101 ASP A C 1
ATOM 759 O O . ASP A 1 101 ? -10.639 -23.064 23.148 1.00 90.50 101 ASP A O 1
ATOM 763 N N . GLY A 1 102 ? -8.597 -22.921 22.230 1.00 87.06 102 GLY A N 1
ATOM 764 C CA . GLY A 1 102 ? -8.895 -21.788 21.354 1.00 87.06 102 GLY A CA 1
ATOM 765 C C . GLY A 1 102 ? -8.369 -20.444 21.858 1.00 87.06 102 GLY A C 1
ATOM 766 O O . GLY A 1 102 ? -7.616 -20.353 22.830 1.00 87.06 102 GLY A O 1
ATOM 767 N N . THR A 1 103 ? -8.733 -19.379 21.145 1.00 84.00 103 THR A N 1
ATOM 768 C CA . THR A 1 103 ? -8.227 -18.023 21.394 1.00 84.00 103 THR A CA 1
ATOM 769 C C . THR A 1 103 ? -9.379 -17.113 21.784 1.00 84.00 103 THR A C 1
ATOM 771 O O . THR A 1 103 ? -10.276 -16.861 20.991 1.00 84.00 103 THR A O 1
ATOM 774 N N . HIS A 1 104 ? -9.329 -16.582 23.001 1.00 85.81 104 HIS A N 1
ATOM 775 C CA . HIS A 1 104 ? -10.247 -15.551 23.477 1.00 85.81 104 HIS A CA 1
ATOM 776 C C . HIS A 1 104 ? -9.456 -14.302 23.836 1.00 85.81 104 HIS A C 1
ATOM 778 O O . HIS A 1 104 ? -8.295 -14.383 24.245 1.00 85.81 104 HIS A O 1
ATOM 784 N N . ARG A 1 105 ? -10.076 -13.138 23.656 1.00 78.94 105 ARG A N 1
ATOM 785 C CA . ARG A 1 105 ? -9.463 -11.843 23.945 1.00 78.94 105 ARG A CA 1
ATOM 786 C C . ARG A 1 105 ? -10.286 -11.117 25.009 1.00 78.94 105 ARG A C 1
ATOM 788 O O . ARG A 1 105 ? -11.462 -10.821 24.808 1.00 78.94 105 ARG A O 1
ATOM 795 N N . GLY A 1 106 ? -9.631 -10.794 26.122 1.00 75.12 106 GLY A N 1
ATOM 796 C CA . GLY A 1 106 ? -10.222 -10.113 27.275 1.00 75.12 106 GLY A CA 1
ATOM 797 C C . GLY A 1 106 ? -10.642 -11.065 28.400 1.00 75.12 106 GLY A C 1
ATOM 798 O O . GLY A 1 106 ? -10.442 -12.270 28.337 1.00 75.12 106 GLY A O 1
ATOM 799 N N . VAL A 1 107 ? -11.223 -10.514 29.465 1.00 80.38 107 VAL A N 1
ATOM 800 C CA . VAL A 1 107 ? -11.639 -11.290 30.648 1.00 80.38 107 VAL A CA 1
ATOM 801 C C . VAL A 1 107 ? -12.933 -12.050 30.357 1.00 80.38 107 VAL A C 1
ATOM 803 O O . VAL A 1 107 ? -13.861 -11.456 29.820 1.00 80.38 107 VAL A O 1
ATOM 806 N N . VAL A 1 108 ? -13.057 -13.322 30.729 1.00 82.75 108 VAL A N 1
ATOM 807 C CA . VAL A 1 108 ? -14.351 -14.028 30.652 1.00 82.75 108 VAL A CA 1
ATOM 808 C C . VAL A 1 108 ? -15.255 -13.557 31.805 1.00 82.75 108 VAL A C 1
ATOM 810 O O . VAL A 1 108 ? -14.815 -13.665 32.955 1.00 82.75 108 VAL A O 1
ATOM 813 N N . PRO A 1 109 ? -16.466 -13.026 31.539 1.00 82.38 109 PRO A N 1
ATOM 814 C CA . PRO A 1 109 ? -17.428 -12.626 32.574 1.00 82.38 109 PRO A CA 1
ATOM 815 C C . PRO A 1 109 ? -17.669 -13.717 33.631 1.00 82.38 109 PRO A C 1
ATOM 817 O O . PRO A 1 109 ? -17.649 -14.902 33.301 1.00 82.38 109 PRO A O 1
ATOM 820 N N . SER A 1 110 ? -17.876 -13.342 34.895 1.00 82.25 110 SER A N 1
ATOM 821 C CA . SER A 1 110 ? -18.066 -14.307 35.992 1.00 82.25 110 SER A CA 1
ATOM 822 C C . SER A 1 110 ? -19.362 -15.102 35.854 1.00 82.25 110 SER A C 1
ATOM 824 O O . SER A 1 110 ? -19.374 -16.286 36.176 1.00 82.25 110 SER A O 1
ATOM 826 N N . GLU A 1 111 ? -20.405 -14.488 35.294 1.00 83.62 111 GLU A N 1
ATOM 827 C CA . GLU A 1 111 ? -21.719 -15.095 35.037 1.00 83.62 111 GLU A CA 1
ATOM 828 C C . GLU A 1 111 ? -21.619 -16.324 34.118 1.00 83.62 111 GLU A C 1
ATOM 830 O O . GLU A 1 111 ? -22.363 -17.293 34.245 1.00 83.62 111 GLU A O 1
ATOM 835 N N . LEU A 1 112 ? -20.638 -16.320 33.211 1.00 84.75 112 LEU A N 1
ATOM 836 C CA . LEU A 1 112 ? -20.383 -17.441 32.307 1.00 84.75 112 LEU A CA 1
ATOM 837 C C . LEU A 1 112 ? -19.663 -18.600 32.982 1.00 84.75 112 LEU A C 1
ATOM 839 O O . LEU A 1 112 ? -19.811 -19.740 32.555 1.00 84.75 112 LEU A O 1
ATOM 843 N N . ARG A 1 113 ? -18.859 -18.317 34.010 1.00 83.81 113 ARG A N 1
ATOM 844 C CA . ARG A 1 113 ? -18.095 -19.350 34.723 1.00 83.81 113 ARG A CA 1
ATOM 845 C C . ARG A 1 113 ? -19.016 -20.166 35.622 1.00 83.81 113 ARG A C 1
ATOM 847 O O . ARG A 1 113 ? -18.853 -21.376 35.733 1.00 83.81 113 ARG A O 1
ATOM 854 N N . THR A 1 114 ? -20.013 -19.507 36.206 1.00 81.62 114 THR A N 1
ATOM 855 C CA . THR A 1 114 ? -21.035 -20.127 37.058 1.00 81.62 114 THR A CA 1
ATOM 856 C C . THR A 1 114 ? -22.252 -20.636 36.282 1.00 81.62 114 THR A C 1
ATOM 858 O O . THR A 1 114 ? -23.134 -21.243 36.882 1.00 81.62 114 THR A O 1
ATOM 861 N N . GLY A 1 115 ? -22.318 -20.402 34.965 1.00 79.81 115 GLY A N 1
ATOM 862 C CA . GLY A 1 115 ? -23.394 -20.902 34.105 1.00 79.81 115 GLY A CA 1
ATOM 863 C C . GLY A 1 115 ? -24.752 -20.260 34.384 1.00 79.81 115 GLY A C 1
ATOM 864 O O . GLY A 1 115 ? -25.783 -20.909 34.226 1.00 79.81 115 GLY A O 1
ATOM 865 N N . SER A 1 116 ? -24.779 -18.994 34.817 1.00 78.06 116 SER A N 1
ATOM 866 C CA . SER A 1 116 ? -26.019 -18.326 35.236 1.00 78.06 116 SER A CA 1
ATOM 867 C C . SER A 1 116 ? -26.972 -17.979 34.085 1.00 78.06 116 SER A C 1
ATOM 869 O O . SER A 1 116 ? -28.085 -17.534 34.343 1.00 78.06 116 SER A O 1
ATOM 871 N N . GLY A 1 117 ? -26.557 -18.158 32.828 1.00 79.56 117 GLY A N 1
ATOM 872 C CA . GLY A 1 117 ? -27.388 -17.916 31.648 1.00 79.56 117 GLY A CA 1
ATOM 873 C C . GLY A 1 117 ? -26.908 -18.712 30.437 1.00 79.56 117 GLY A C 1
ATOM 874 O O . GLY A 1 117 ? -25.705 -18.787 30.179 1.00 79.56 117 GLY A O 1
ATOM 875 N N . ARG A 1 118 ? -27.849 -19.299 29.685 1.00 84.62 118 ARG A N 1
ATOM 876 C CA . ARG A 1 118 ? -27.549 -20.166 28.530 1.00 84.62 118 ARG A CA 1
ATOM 877 C C . ARG A 1 118 ? -26.852 -19.416 27.396 1.00 84.62 118 ARG A C 1
ATOM 879 O O . ARG A 1 118 ? -25.909 -19.946 26.815 1.00 84.62 118 ARG A O 1
ATOM 886 N N . TYR A 1 119 ? -27.283 -18.187 27.123 1.00 88.31 119 TYR A N 1
ATOM 887 C CA . TYR A 1 119 ? -26.673 -17.305 26.133 1.00 88.31 119 TYR A CA 1
ATOM 888 C C . TYR A 1 119 ? -26.289 -15.983 26.774 1.00 88.31 119 TYR A C 1
ATOM 890 O O . TYR A 1 119 ? -27.001 -15.462 27.630 1.00 88.31 119 TYR A O 1
ATOM 898 N N . LEU A 1 120 ? -25.169 -15.423 26.331 1.00 86.75 120 LEU A N 1
ATOM 899 C CA . LEU A 1 120 ? -24.771 -14.078 26.718 1.00 86.75 120 LEU A CA 1
ATOM 900 C C . LEU A 1 120 ? -24.013 -13.434 25.571 1.00 86.75 120 LEU A C 1
ATOM 902 O O . LEU A 1 120 ? -22.971 -13.935 25.151 1.00 86.75 120 LEU A O 1
ATOM 906 N N . TYR A 1 121 ? -24.495 -12.294 25.100 1.00 86.31 121 TYR A N 1
ATOM 907 C CA . TYR A 1 121 ? -23.707 -11.432 24.235 1.00 86.31 121 TYR A CA 1
ATOM 908 C C . TYR A 1 121 ? -22.952 -10.417 25.091 1.00 86.31 121 TYR A C 1
ATOM 910 O O . TYR A 1 121 ? -23.520 -9.779 25.978 1.00 86.31 121 TYR A O 1
ATOM 918 N N . ARG A 1 122 ? -21.647 -10.270 24.849 1.00 83.19 122 ARG A N 1
ATOM 919 C CA . ARG A 1 122 ? -20.871 -9.157 25.404 1.00 83.19 122 ARG A CA 1
ATOM 920 C C . ARG A 1 122 ? -20.243 -8.375 24.271 1.00 83.19 122 ARG A C 1
ATOM 922 O O . ARG A 1 122 ? -19.281 -8.838 23.654 1.00 83.19 122 ARG A O 1
ATOM 929 N N . ASP A 1 123 ? -20.769 -7.174 24.082 1.00 78.38 123 ASP A N 1
ATOM 930 C CA . ASP A 1 123 ? -20.146 -6.153 23.257 1.00 78.38 123 ASP A CA 1
ATOM 931 C C . ASP A 1 123 ? -18.991 -5.514 24.023 1.00 78.38 123 ASP A C 1
ATOM 933 O O . ASP A 1 123 ? -19.184 -4.998 25.133 1.00 78.38 123 ASP A O 1
ATOM 937 N N . ARG A 1 124 ? -17.790 -5.585 23.452 1.00 78.69 124 ARG A N 1
ATOM 938 C CA . ARG A 1 124 ? -16.620 -4.862 23.956 1.00 78.69 124 ARG A CA 1
ATOM 939 C C . ARG A 1 124 ? -15.970 -4.102 22.812 1.00 78.69 124 ARG A C 1
ATOM 941 O O . ARG A 1 124 ? -16.002 -4.593 21.684 1.00 78.69 124 ARG A O 1
ATOM 948 N N . PRO A 1 125 ? -15.251 -3.004 23.115 1.00 72.44 125 PRO A N 1
ATOM 949 C CA . PRO A 1 125 ? -14.780 -2.083 22.086 1.00 72.44 125 PRO A CA 1
ATOM 950 C C . PRO A 1 125 ? -13.925 -2.736 20.990 1.00 72.44 125 PRO A C 1
ATOM 952 O O . PRO A 1 125 ? -14.083 -2.416 19.817 1.00 72.44 125 PRO A O 1
ATOM 955 N N . LEU A 1 126 ? -13.060 -3.686 21.373 1.00 76.50 126 LEU A N 1
ATOM 956 C CA . LEU A 1 126 ? -12.159 -4.407 20.465 1.00 76.50 126 LEU A CA 1
ATOM 957 C C . LEU A 1 126 ? -12.758 -5.706 19.905 1.00 76.50 126 LEU A C 1
ATOM 959 O O . LEU A 1 126 ? -12.567 -6.025 18.733 1.00 76.50 126 LEU A O 1
ATOM 963 N N . PHE A 1 127 ? -13.440 -6.487 20.748 1.00 82.94 127 PHE A N 1
ATOM 964 C CA . PHE A 1 127 ? -13.905 -7.832 20.405 1.00 82.94 127 PHE A CA 1
ATOM 965 C C . PHE A 1 127 ? -15.251 -8.125 21.054 1.00 82.94 127 PHE A C 1
ATOM 967 O O . PHE A 1 127 ? -15.355 -8.142 22.279 1.00 82.94 127 PHE A O 1
ATOM 974 N N . SER A 1 128 ? -16.249 -8.451 20.244 1.00 86.31 128 SER A N 1
ATOM 975 C CA . SER A 1 128 ? -17.563 -8.867 20.737 1.00 86.31 128 SER A CA 1
ATOM 976 C C . SER A 1 128 ? -17.734 -10.369 20.616 1.00 86.31 128 SER A C 1
ATOM 978 O O . SER A 1 128 ? -17.390 -10.948 19.584 1.00 86.31 128 SER A O 1
ATOM 980 N N . TYR A 1 129 ? -18.284 -11.001 21.649 1.00 89.50 129 TYR A N 1
ATOM 981 C CA . TYR A 1 129 ? -18.488 -12.448 21.683 1.00 89.50 129 TYR A CA 1
ATOM 982 C C . TYR A 1 129 ? -19.932 -12.791 22.029 1.00 89.50 129 TYR A C 1
ATOM 984 O O . TYR A 1 129 ? -20.523 -12.186 22.924 1.00 89.50 129 TYR A O 1
ATOM 992 N N . LEU A 1 130 ? -20.449 -13.816 21.355 1.00 91.19 130 LEU A N 1
ATOM 993 C CA . LEU A 1 130 ? -21.632 -14.549 21.778 1.00 91.19 130 LEU A CA 1
ATOM 994 C C . LEU A 1 130 ? -21.170 -15.818 22.495 1.00 91.19 130 LEU A C 1
ATOM 996 O O . LEU A 1 130 ? -20.435 -16.630 21.927 1.00 91.19 130 LEU A O 1
ATOM 1000 N N . TYR A 1 131 ? -21.579 -15.959 23.749 1.00 91.69 131 TYR A N 1
ATOM 1001 C CA . TYR A 1 131 ? -21.248 -17.096 24.592 1.00 91.69 131 TYR A CA 1
ATOM 1002 C C . TYR A 1 131 ? -22.437 -18.028 24.756 1.00 91.69 131 TYR A C 1
ATOM 1004 O O . TYR A 1 131 ? -23.585 -17.590 24.817 1.00 91.69 131 TYR A O 1
ATOM 1012 N N . PHE A 1 132 ? -22.104 -19.301 24.902 1.00 93.75 132 PHE A N 1
ATOM 1013 C CA . PHE A 1 132 ? -23.001 -20.414 25.149 1.00 93.75 132 PHE A CA 1
ATOM 1014 C C . PHE A 1 132 ? -22.557 -21.079 26.442 1.00 93.75 132 PHE A C 1
ATOM 1016 O O . PHE A 1 132 ? -21.358 -21.336 26.603 1.00 93.75 132 PHE A O 1
ATOM 1023 N N . THR A 1 133 ? -23.488 -21.367 27.349 1.00 92.38 133 THR A N 1
ATOM 1024 C CA . THR A 1 133 ? -23.190 -22.155 28.547 1.00 92.38 133 THR A CA 1
ATOM 1025 C C . THR A 1 133 ? -24.202 -23.267 28.777 1.00 92.38 133 THR A C 1
ATOM 1027 O O . THR A 1 133 ? -25.387 -23.126 28.473 1.00 92.38 133 THR A O 1
ATOM 1030 N N . ALA A 1 134 ? -23.723 -24.382 29.324 1.00 90.56 134 ALA A N 1
ATOM 1031 C CA . ALA A 1 134 ? -24.566 -25.472 29.796 1.00 90.56 134 ALA A CA 1
ATOM 1032 C C . ALA A 1 134 ? -24.009 -26.052 31.106 1.00 90.56 134 ALA A C 1
ATOM 1034 O O . ALA A 1 134 ? -22.788 -26.187 31.246 1.00 90.56 134 ALA A O 1
ATOM 1035 N N . PRO A 1 135 ? -24.873 -26.423 32.066 1.00 87.00 135 PRO A N 1
ATOM 1036 C CA . PRO A 1 135 ? -24.433 -27.064 33.296 1.00 87.00 135 PRO A CA 1
ATOM 1037 C C . PRO A 1 135 ? -23.904 -28.474 33.015 1.00 87.00 135 PRO A C 1
ATOM 1039 O O . PRO A 1 135 ? -24.468 -29.225 32.215 1.00 87.00 135 PRO A O 1
ATOM 1042 N N . ILE A 1 136 ? -22.837 -28.860 33.711 1.00 85.44 136 ILE A N 1
ATOM 1043 C CA . ILE A 1 136 ? -22.245 -30.194 33.598 1.00 85.44 136 ILE A CA 1
ATOM 1044 C C . ILE A 1 136 ? -22.835 -31.102 34.689 1.00 85.44 136 ILE A C 1
ATOM 1046 O O . ILE A 1 136 ? -22.809 -30.742 35.871 1.00 85.44 136 ILE A O 1
ATOM 1050 N N . PRO A 1 137 ? -23.353 -32.300 34.345 1.00 72.56 137 PRO A N 1
ATOM 1051 C CA . PRO A 1 137 ? -23.792 -33.267 35.346 1.00 72.56 137 PRO A CA 1
ATOM 1052 C C . PRO A 1 137 ? -22.630 -33.643 36.279 1.00 72.56 137 PRO A C 1
ATOM 1054 O O . PRO A 1 137 ? -21.611 -34.133 35.813 1.00 72.56 137 PRO A O 1
ATOM 1057 N N . GLY A 1 138 ? -22.777 -33.414 37.587 1.00 67.88 138 GLY A N 1
ATOM 1058 C CA . GLY A 1 138 ? -21.707 -33.631 38.576 1.00 67.88 138 GLY A CA 1
ATOM 1059 C C . GLY A 1 138 ? -21.022 -32.354 39.083 1.00 67.88 138 GLY A C 1
ATOM 1060 O O . GLY A 1 138 ? -20.269 -32.435 40.049 1.00 67.88 138 GLY A O 1
ATOM 1061 N N . GLY A 1 139 ? -21.343 -31.191 38.505 1.00 77.62 139 GLY A N 1
ATOM 1062 C CA . GLY A 1 139 ? -20.858 -29.876 38.931 1.00 77.62 139 GLY A CA 1
ATOM 1063 C C . GLY A 1 139 ? -20.018 -29.185 37.854 1.00 77.62 139 GLY A C 1
ATOM 1064 O O . GLY A 1 139 ? -19.259 -29.836 37.139 1.00 77.62 139 GLY A O 1
ATOM 1065 N N . GLY A 1 140 ? -20.159 -27.861 37.750 1.00 85.06 140 GLY A N 1
ATOM 1066 C CA . GLY A 1 140 ? -19.435 -27.022 36.792 1.00 85.06 140 GLY A CA 1
ATOM 1067 C C . GLY A 1 140 ? -20.222 -26.625 35.543 1.00 85.06 140 GLY A C 1
ATOM 1068 O O . GLY A 1 140 ? -21.405 -26.941 35.396 1.00 85.06 140 GLY A O 1
ATOM 1069 N N . THR A 1 141 ? -19.541 -25.921 34.641 1.00 89.75 141 THR A N 1
ATOM 1070 C CA . THR A 1 141 ? -20.130 -25.244 33.480 1.00 89.75 141 THR A CA 1
ATOM 1071 C C . THR A 1 141 ? -19.304 -25.506 32.224 1.00 89.75 141 THR A C 1
ATOM 1073 O O . THR A 1 141 ? -18.102 -25.238 32.181 1.00 89.75 141 THR A O 1
ATOM 1076 N N . ALA A 1 142 ? -19.956 -25.992 31.171 1.00 91.19 142 ALA A N 1
ATOM 1077 C CA . ALA A 1 142 ? -19.410 -26.023 29.823 1.00 91.19 142 ALA A CA 1
ATOM 1078 C C . ALA A 1 142 ? -19.631 -24.662 29.162 1.00 91.19 142 ALA A C 1
ATOM 1080 O O . ALA A 1 142 ? -20.733 -24.124 29.226 1.00 91.19 142 ALA A O 1
ATOM 1081 N N . MET A 1 143 ? -18.600 -24.122 28.515 1.00 93.31 143 MET A N 1
ATOM 1082 C CA . MET A 1 143 ? -18.647 -22.821 27.854 1.00 93.31 143 MET A CA 1
ATOM 1083 C C . MET A 1 143 ? -18.114 -22.922 26.426 1.00 93.31 143 MET A C 1
ATOM 1085 O O . MET A 1 143 ? -17.085 -23.550 26.174 1.00 93.31 143 MET A O 1
ATOM 1089 N N . ALA A 1 144 ? -18.800 -22.274 25.491 1.00 93.31 144 ALA A N 1
ATOM 1090 C CA . ALA A 1 144 ? -18.307 -22.027 24.143 1.00 93.31 144 ALA A CA 1
ATOM 1091 C C . ALA A 1 144 ? -18.486 -20.548 23.787 1.00 93.31 144 ALA A C 1
ATOM 1093 O O . ALA A 1 144 ? -19.411 -19.891 24.262 1.00 93.31 144 ALA A O 1
ATOM 1094 N N . GLY A 1 145 ? -17.596 -20.009 22.957 1.00 92.50 145 GLY A N 1
ATOM 1095 C CA . GLY A 1 145 ? -17.640 -18.618 22.520 1.00 92.50 145 GLY A CA 1
ATOM 1096 C C . GLY A 1 145 ? -17.396 -18.481 21.024 1.00 92.50 145 GLY A C 1
ATOM 1097 O O . GLY A 1 145 ? -16.427 -19.027 20.486 1.00 92.50 145 GLY A O 1
ATOM 1098 N N . ALA A 1 146 ? -18.255 -17.705 20.370 1.00 91.88 146 ALA A N 1
ATOM 1099 C CA . ALA A 1 146 ? -18.108 -17.288 18.985 1.00 91.88 146 ALA A CA 1
ATOM 1100 C C . ALA A 1 146 ? -17.739 -15.802 18.920 1.00 91.88 146 ALA A C 1
ATOM 1102 O O . ALA A 1 146 ? -18.410 -14.960 19.520 1.00 91.88 146 ALA A O 1
ATOM 1103 N N . LEU A 1 147 ? -16.670 -15.479 18.192 1.00 90.38 147 LEU A N 1
ATOM 1104 C CA . LEU A 1 147 ? -16.282 -14.101 17.907 1.00 90.38 147 LEU A CA 1
ATOM 1105 C C . LEU A 1 147 ? -17.258 -13.493 16.891 1.00 90.38 147 LEU A C 1
ATOM 1107 O O . LEU A 1 147 ? -17.321 -13.916 15.737 1.00 90.38 147 LEU A O 1
ATOM 1111 N N . MET A 1 148 ? -18.010 -12.487 17.326 1.00 88.81 148 MET A N 1
ATOM 1112 C CA . MET A 1 148 ? -19.020 -11.819 16.505 1.00 88.81 148 MET A CA 1
ATOM 1113 C C . MET A 1 148 ? -18.421 -10.690 15.670 1.00 88.81 148 MET A C 1
ATOM 1115 O O . MET A 1 148 ? -18.678 -10.616 14.472 1.00 88.81 148 MET A O 1
ATOM 1119 N N . LYS A 1 149 ? -17.613 -9.831 16.301 1.00 86.25 149 LYS A N 1
ATOM 1120 C CA . LYS A 1 149 ? -17.061 -8.599 15.717 1.00 86.25 149 LYS A CA 1
ATOM 1121 C C . LYS A 1 149 ? -15.639 -8.399 16.232 1.00 86.25 149 LYS A C 1
ATOM 1123 O O . LYS A 1 149 ? -15.420 -8.478 17.443 1.00 86.25 149 LYS A O 1
ATOM 1128 N N . ALA A 1 150 ? -14.698 -8.127 15.332 1.00 81.12 150 ALA A N 1
ATOM 1129 C CA . ALA A 1 150 ? -13.353 -7.665 15.668 1.00 81.12 150 ALA A CA 1
ATOM 1130 C C . ALA A 1 150 ? -13.158 -6.247 15.117 1.00 81.12 150 ALA A C 1
ATOM 1132 O O . ALA A 1 150 ? -13.013 -6.053 13.915 1.00 81.12 150 ALA A O 1
ATOM 1133 N N . ASN A 1 151 ? -13.156 -5.258 16.004 1.00 73.88 151 ASN A N 1
ATOM 1134 C CA . ASN A 1 151 ? -12.885 -3.868 15.660 1.00 73.88 151 ASN A CA 1
ATOM 1135 C C . ASN A 1 151 ? -11.387 -3.617 15.797 1.00 73.88 151 ASN A C 1
ATOM 1137 O O . ASN A 1 151 ? -10.938 -3.118 16.823 1.00 73.88 151 ASN A O 1
ATOM 1141 N N . LEU A 1 152 ? -10.600 -4.008 14.798 1.00 70.94 152 LEU A N 1
ATOM 1142 C CA . LEU A 1 152 ? -9.171 -3.704 14.759 1.00 70.94 152 LEU A CA 1
ATOM 1143 C C . LEU A 1 152 ? -8.896 -2.644 13.683 1.00 70.94 152 LEU A C 1
ATOM 1145 O O . LEU A 1 152 ? -9.565 -2.640 12.652 1.00 70.94 152 LEU A O 1
ATOM 1149 N N . PRO A 1 153 ? -7.917 -1.742 13.881 1.00 62.56 153 PRO A N 1
ATOM 1150 C CA . PRO A 1 153 ? -7.471 -0.852 12.817 1.00 62.56 153 PRO A CA 1
ATOM 1151 C C . PRO A 1 153 ? -7.010 -1.654 11.592 1.00 62.56 153 PRO A C 1
ATOM 1153 O O . PRO A 1 153 ? -6.344 -2.676 11.745 1.00 62.56 153 PRO A O 1
ATOM 1156 N N . GLN A 1 154 ? -7.263 -1.143 10.382 1.00 59.50 154 GLN A N 1
ATOM 1157 C CA . GLN A 1 154 ? -6.881 -1.794 9.113 1.00 59.50 154 GLN A CA 1
ATOM 1158 C C . GLN A 1 154 ? -5.396 -2.184 9.026 1.00 59.50 154 GLN A C 1
ATOM 1160 O O . GLN A 1 154 ? -5.041 -3.156 8.367 1.00 59.50 154 GLN A O 1
ATOM 1165 N N . SER A 1 155 ? -4.511 -1.450 9.706 1.00 51.53 155 SER A N 1
ATOM 1166 C CA . SER A 1 155 ? -3.076 -1.759 9.770 1.00 51.53 155 SER A CA 1
ATOM 1167 C C . SER A 1 155 ? -2.747 -3.034 10.562 1.00 51.53 155 SER A C 1
ATOM 1169 O O . SER A 1 155 ? -1.635 -3.546 10.445 1.00 51.53 155 SER A O 1
ATOM 1171 N N . LEU A 1 156 ? -3.698 -3.550 11.345 1.00 56.41 156 LEU A N 1
ATOM 1172 C CA . LEU A 1 156 ? -3.590 -4.739 12.195 1.00 56.41 156 LEU A CA 1
ATOM 1173 C C . LEU A 1 156 ? -4.560 -5.857 11.777 1.00 56.41 156 LEU A C 1
ATOM 1175 O O . LEU A 1 156 ? -4.599 -6.899 12.433 1.00 56.41 156 LEU A O 1
ATOM 1179 N N . GLU A 1 157 ? -5.326 -5.667 10.696 1.00 55.22 157 GLU A N 1
ATOM 1180 C CA . GLU A 1 157 ? -6.268 -6.657 10.168 1.00 55.22 157 GLU A CA 1
ATOM 1181 C C . GLU A 1 157 ? -5.519 -7.880 9.606 1.00 55.22 157 GLU A C 1
ATOM 1183 O O . GLU A 1 157 ? -5.229 -8.008 8.418 1.00 55.22 157 GLU A O 1
ATOM 1188 N N . SER A 1 158 ? -5.208 -8.823 10.490 1.00 54.50 158 SER A N 1
ATOM 1189 C CA . SER A 1 158 ? -5.064 -10.235 10.131 1.00 54.50 158 SER A CA 1
ATOM 1190 C C . SER A 1 158 ? -6.460 -10.843 10.179 1.00 54.50 158 SER A C 1
ATOM 1192 O O . SER A 1 158 ? -7.151 -10.588 11.160 1.00 54.50 158 SER A O 1
ATOM 1194 N N . TYR A 1 159 ? -6.870 -11.632 9.177 1.00 61.12 159 TYR A N 1
ATOM 1195 C CA . TYR A 1 159 ? -8.203 -12.258 9.106 1.00 61.12 159 TYR A CA 1
ATOM 1196 C C . TYR A 1 159 ? -8.629 -12.845 10.472 1.00 61.12 159 TYR A C 1
ATOM 1198 O O . TYR A 1 159 ? -8.117 -13.904 10.850 1.00 61.12 159 TYR A O 1
ATOM 1206 N N . PRO A 1 160 ? -9.513 -12.174 11.241 1.00 64.25 160 PRO A N 1
ATOM 1207 C CA . PRO A 1 160 ? -9.723 -12.522 12.645 1.00 64.25 160 PRO A CA 1
ATOM 1208 C C . PRO A 1 160 ? -10.681 -13.706 12.820 1.00 64.25 160 PRO A C 1
ATOM 1210 O O . PRO A 1 160 ? -10.765 -14.269 13.911 1.00 64.25 160 PRO A O 1
ATOM 1213 N N . GLY A 1 161 ? -11.365 -14.116 11.743 1.00 72.44 161 GLY A N 1
ATOM 1214 C CA . GLY A 1 161 ? -12.322 -15.222 11.748 1.00 72.44 161 GLY A CA 1
ATOM 1215 C C . GLY A 1 161 ? -13.630 -14.889 12.469 1.00 72.44 161 GLY A C 1
ATOM 1216 O O . GLY A 1 161 ? -14.266 -15.791 13.009 1.00 72.44 161 GLY A O 1
ATOM 1217 N N . ASP A 1 162 ? -14.007 -13.611 12.522 1.00 84.62 162 ASP A N 1
ATOM 1218 C CA . ASP A 1 162 ? -15.245 -13.141 13.136 1.00 84.62 162 ASP A CA 1
ATOM 1219 C C . ASP A 1 162 ? -16.463 -13.309 12.210 1.00 84.62 162 ASP A C 1
ATOM 1221 O O . ASP A 1 162 ? -16.354 -13.391 10.980 1.00 84.62 162 ASP A O 1
ATOM 1225 N N . PHE A 1 163 ? -17.650 -13.354 12.818 1.00 86.94 163 PHE A N 1
ATOM 1226 C CA . PHE A 1 163 ? -18.912 -13.539 12.104 1.00 86.94 163 PHE A CA 1
ATOM 1227 C C . PHE A 1 163 ? -19.163 -12.444 11.056 1.00 86.94 163 PHE A C 1
ATOM 1229 O O . PHE A 1 163 ? -19.519 -12.780 9.924 1.00 86.94 163 PHE A O 1
ATOM 1236 N N . VAL A 1 164 ? -18.943 -11.167 11.395 1.00 85.69 164 VAL A N 1
ATOM 1237 C CA . VAL A 1 164 ? -19.184 -10.027 10.490 1.00 85.69 164 VAL A CA 1
ATOM 1238 C C . VAL A 1 164 ? -18.324 -10.127 9.229 1.00 85.69 164 VAL A C 1
ATOM 1240 O O . VAL A 1 164 ? -18.868 -10.081 8.122 1.00 85.69 164 VAL A O 1
ATOM 1243 N N . THR A 1 165 ? -17.014 -10.352 9.366 1.00 82.19 165 THR A N 1
ATOM 1244 C CA . THR A 1 165 ? -16.119 -10.520 8.206 1.00 82.19 165 THR A CA 1
ATOM 1245 C C . THR A 1 165 ? -16.502 -11.742 7.365 1.00 82.19 165 THR A C 1
ATOM 1247 O O . THR A 1 165 ? -16.618 -11.641 6.144 1.00 82.19 165 THR A O 1
ATOM 1250 N N . SER A 1 166 ? -16.803 -12.883 7.999 1.00 84.75 166 SER A N 1
ATOM 1251 C CA . SER A 1 166 ? -17.207 -14.099 7.270 1.00 84.75 166 SER A CA 1
ATOM 1252 C C . SER A 1 166 ? -18.525 -13.935 6.496 1.00 84.75 166 SER A C 1
ATOM 1254 O O . SER A 1 166 ? -18.715 -14.512 5.424 1.00 84.75 166 SER A O 1
ATOM 1256 N N . PHE A 1 167 ? -19.461 -13.135 7.020 1.00 86.31 167 PHE A N 1
ATOM 1257 C CA . PHE A 1 167 ? -20.709 -12.820 6.333 1.00 86.31 167 PHE A CA 1
ATOM 1258 C C . PHE A 1 167 ? -20.459 -11.935 5.113 1.00 86.31 167 PHE A C 1
ATOM 1260 O O . PHE A 1 167 ? -21.006 -12.205 4.040 1.00 86.31 167 PHE A O 1
ATOM 1267 N N . ARG A 1 168 ? -19.592 -10.928 5.256 1.00 83.62 168 ARG A N 1
ATOM 1268 C CA . ARG A 1 168 ? -19.184 -10.055 4.156 1.00 83.62 168 ARG A CA 1
ATOM 1269 C C . ARG A 1 168 ? -18.542 -10.839 3.016 1.00 83.62 168 ARG A C 1
ATOM 1271 O O . ARG A 1 168 ? -18.912 -10.616 1.867 1.00 83.62 168 ARG A O 1
ATOM 1278 N N . ASP A 1 169 ? -17.631 -11.762 3.310 1.00 81.88 169 ASP A N 1
ATOM 1279 C CA . ASP A 1 169 ? -16.917 -12.522 2.276 1.00 81.88 169 ASP A CA 1
ATOM 1280 C C . ASP A 1 169 ? -17.842 -13.429 1.459 1.00 81.88 169 ASP A C 1
ATOM 1282 O O . ASP A 1 169 ? -17.729 -13.508 0.233 1.00 81.88 169 ASP A O 1
ATOM 1286 N N . ASP A 1 170 ? -18.789 -14.088 2.127 1.00 82.62 170 ASP A N 1
ATOM 1287 C CA . ASP A 1 170 ? -19.674 -15.051 1.478 1.00 82.62 170 ASP A CA 1
ATOM 1288 C C . ASP A 1 170 ? -20.896 -14.400 0.819 1.00 82.62 170 ASP A C 1
ATOM 1290 O O . ASP A 1 170 ? -21.328 -14.808 -0.263 1.00 82.62 170 ASP A O 1
ATOM 1294 N N . ILE A 1 171 ? -21.509 -13.423 1.494 1.00 86.06 171 ILE A N 1
ATOM 1295 C CA . ILE A 1 171 ? -22.765 -12.800 1.060 1.00 86.06 171 ILE A CA 1
ATOM 1296 C C . ILE A 1 171 ? -22.500 -11.499 0.302 1.00 86.06 171 ILE A C 1
ATOM 1298 O O . ILE A 1 171 ? -23.281 -11.173 -0.593 1.00 86.06 171 ILE A O 1
ATOM 1302 N N . GLY A 1 172 ? -21.395 -10.796 0.565 1.00 82.25 172 GLY A N 1
ATOM 1303 C CA . GLY A 1 172 ? -21.015 -9.548 -0.107 1.00 82.25 172 GLY A CA 1
ATOM 1304 C C . GLY A 1 172 ? -21.687 -8.292 0.455 1.00 82.25 172 GLY A C 1
ATOM 1305 O O . GLY A 1 172 ? -21.814 -7.299 -0.270 1.00 82.25 172 GLY A O 1
ATOM 1306 N N . GLU A 1 173 ? -22.178 -8.353 1.692 1.00 86.31 173 GLU A N 1
ATOM 1307 C CA . GLU A 1 173 ? -22.889 -7.274 2.386 1.00 86.31 173 GLU A CA 1
ATOM 1308 C C . GLU A 1 173 ? -22.259 -7.045 3.766 1.00 86.31 173 GLU A C 1
ATOM 1310 O O . GLU A 1 173 ? -21.902 -8.009 4.442 1.00 86.31 173 GLU A O 1
ATOM 1315 N N . ASP A 1 174 ? -22.121 -5.783 4.169 1.00 82.31 174 ASP A N 1
ATOM 1316 C CA . ASP A 1 174 ? -21.554 -5.406 5.465 1.00 82.31 174 ASP A CA 1
ATOM 1317 C C . ASP A 1 174 ? -22.636 -5.450 6.559 1.00 82.31 174 ASP A C 1
ATOM 1319 O O . ASP A 1 174 ? -23.780 -5.042 6.337 1.00 82.31 174 ASP A O 1
ATOM 1323 N N . LEU A 1 175 ? -22.269 -5.931 7.750 1.00 81.31 175 LEU A N 1
ATOM 1324 C CA . LEU A 1 175 ? -23.151 -6.004 8.917 1.00 81.31 175 LEU A CA 1
ATOM 1325 C C . LEU A 1 175 ? -22.692 -5.048 10.012 1.00 81.31 175 LEU A C 1
ATOM 1327 O O . LEU A 1 175 ? -21.495 -4.872 10.247 1.00 81.31 175 LEU A O 1
ATOM 1331 N N . ARG A 1 176 ? -23.660 -4.504 10.743 1.00 78.50 176 ARG A N 1
ATOM 1332 C CA . ARG A 1 176 ? -23.444 -3.804 12.003 1.00 78.50 176 ARG A CA 1
ATOM 1333 C C . ARG A 1 176 ? -24.128 -4.598 13.112 1.00 78.50 176 ARG A C 1
ATOM 1335 O O . ARG A 1 176 ? -25.333 -4.815 13.064 1.00 78.50 176 ARG A O 1
ATOM 1342 N N . VAL A 1 177 ? -23.342 -5.039 14.090 1.00 78.06 177 VAL A N 1
ATOM 1343 C CA . VAL A 1 177 ? -23.843 -5.668 15.320 1.00 78.06 177 VAL A CA 1
ATOM 1344 C C . VAL A 1 177 ? -23.934 -4.582 16.386 1.00 78.06 177 VAL A C 1
ATOM 1346 O O . VAL A 1 177 ? -22.976 -3.830 16.576 1.00 78.06 177 VAL A O 1
ATOM 1349 N N . LEU A 1 178 ? -25.096 -4.479 17.018 1.00 71.31 178 LEU A N 1
ATOM 1350 C CA . LEU A 1 178 ? -25.455 -3.501 18.037 1.00 71.31 178 LEU A CA 1
ATOM 1351 C C . LEU A 1 178 ? -25.909 -4.242 19.294 1.00 71.31 178 LEU A C 1
ATOM 1353 O O . LEU A 1 178 ? -26.442 -5.350 19.214 1.00 71.31 178 LEU A O 1
ATOM 1357 N N . ARG A 1 179 ? -25.761 -3.613 20.459 1.00 71.31 179 ARG A N 1
ATOM 1358 C CA . ARG A 1 179 ? -26.498 -4.060 21.642 1.00 71.31 179 ARG A CA 1
ATOM 1359 C C . ARG A 1 179 ? -27.999 -3.825 21.448 1.00 71.31 179 ARG A C 1
ATOM 1361 O O . ARG A 1 179 ? -28.402 -2.872 20.779 1.00 71.31 179 ARG A O 1
ATOM 1368 N N . ALA A 1 180 ? -28.798 -4.699 22.051 1.00 67.75 180 ALA A N 1
ATOM 1369 C CA . ALA A 1 180 ? -30.251 -4.702 21.918 1.00 67.75 180 ALA A CA 1
ATOM 1370 C C . ALA A 1 180 ? -30.923 -3.397 22.377 1.00 67.75 180 ALA A C 1
ATOM 1372 O O . ALA A 1 180 ? -31.900 -2.954 21.789 1.00 67.75 180 ALA A O 1
ATOM 1373 N N . ASP A 1 181 ? -30.361 -2.733 23.385 1.00 63.75 181 ASP A N 1
ATOM 1374 C CA . ASP A 1 181 ? -30.836 -1.456 23.925 1.00 63.75 181 ASP A CA 1
ATOM 1375 C C . ASP A 1 181 ? -30.581 -0.251 22.999 1.00 63.75 181 ASP A C 1
ATOM 1377 O O . ASP A 1 181 ? -31.103 0.836 23.247 1.00 63.75 181 ASP A O 1
ATOM 1381 N N . ARG A 1 182 ? -29.799 -0.428 21.925 1.00 62.03 182 ARG A N 1
ATOM 1382 C CA . ARG A 1 182 ? -29.399 0.649 20.999 1.00 62.03 182 ARG A CA 1
ATOM 1383 C C . ARG A 1 182 ? -29.964 0.516 19.590 1.00 62.03 182 ARG A C 1
ATOM 1385 O O . ARG A 1 182 ? -29.792 1.416 18.764 1.00 62.03 182 ARG A O 1
ATOM 1392 N N . ALA A 1 183 ? -30.610 -0.600 19.284 1.00 60.97 183 ALA A N 1
ATOM 1393 C CA . ALA A 1 183 ? -31.257 -0.809 18.002 1.00 60.97 183 ALA A CA 1
ATOM 1394 C C . ALA A 1 183 ? -32.472 0.108 17.842 1.00 60.97 183 ALA A C 1
ATOM 1396 O O . ALA A 1 183 ? -33.433 0.029 18.599 1.00 60.97 183 ALA A O 1
ATOM 1397 N N . THR A 1 184 ? -32.442 0.989 16.840 1.00 53.94 184 THR A N 1
ATOM 1398 C CA . THR A 1 184 ? -33.598 1.813 16.463 1.00 53.94 184 THR A CA 1
ATOM 1399 C C . THR A 1 184 ? -33.753 1.840 14.941 1.00 53.94 184 THR A C 1
ATOM 1401 O O . THR A 1 184 ? -32.807 2.158 14.221 1.00 53.94 184 THR A O 1
ATOM 1404 N N . GLY A 1 185 ? -34.947 1.493 14.448 1.00 57.84 185 GLY A N 1
ATOM 1405 C CA . GLY A 1 185 ? -35.308 1.512 13.023 1.00 57.84 185 GLY A CA 1
ATOM 1406 C C . GLY A 1 185 ? -35.926 0.202 12.515 1.00 57.84 185 GLY A C 1
ATOM 1407 O O . GLY A 1 185 ? -35.770 -0.840 13.139 1.00 57.84 185 GLY A O 1
ATOM 1408 N N . ASP A 1 186 ? -36.607 0.269 11.367 1.00 50.41 186 ASP A N 1
ATOM 1409 C CA . ASP A 1 186 ? -37.363 -0.855 10.778 1.00 50.41 186 ASP A CA 1
ATOM 1410 C C . ASP A 1 186 ? -36.472 -1.946 10.134 1.00 50.41 186 ASP A C 1
ATOM 1412 O O . ASP A 1 186 ? -36.940 -3.053 9.888 1.00 50.41 186 ASP A O 1
ATOM 1416 N N . ASP A 1 187 ? -35.188 -1.655 9.885 1.00 61.03 187 ASP A N 1
ATOM 1417 C CA . ASP A 1 187 ? -34.223 -2.550 9.211 1.00 61.03 187 ASP A CA 1
ATOM 1418 C C . ASP A 1 187 ? -33.302 -3.304 10.203 1.00 61.03 187 ASP A C 1
ATOM 1420 O O . ASP A 1 187 ? -32.171 -3.684 9.867 1.00 61.03 187 ASP A O 1
ATOM 1424 N N . VAL A 1 188 ? -33.740 -3.472 11.456 1.00 71.56 188 VAL A N 1
ATOM 1425 C CA . VAL A 1 188 ? -32.959 -4.125 12.517 1.00 71.56 188 VAL A CA 1
ATOM 1426 C C . VAL A 1 188 ? -33.542 -5.496 12.857 1.00 71.56 188 VAL A C 1
ATOM 1428 O O . VAL A 1 188 ? -34.739 -5.632 13.088 1.00 71.56 188 VAL A O 1
ATOM 1431 N N . LEU A 1 189 ? -32.683 -6.518 12.876 1.00 71.31 189 LEU A N 1
ATOM 1432 C CA . LEU A 1 189 ? -33.038 -7.877 13.269 1.00 71.31 189 LEU A CA 1
ATOM 1433 C C . LEU A 1 189 ? -32.545 -8.148 14.690 1.00 71.31 189 LEU A C 1
ATOM 1435 O O . LEU A 1 189 ? -31.335 -8.216 14.928 1.00 71.31 189 LEU A O 1
ATOM 1439 N N . ASP A 1 190 ? -33.487 -8.319 15.610 1.00 75.88 190 ASP A N 1
ATOM 1440 C CA . ASP A 1 190 ? -33.208 -8.635 17.007 1.00 75.88 190 ASP A CA 1
ATOM 1441 C C . ASP A 1 190 ? -33.101 -10.149 17.197 1.00 75.88 190 ASP A C 1
ATOM 1443 O O . ASP A 1 190 ? -33.973 -10.917 16.786 1.00 75.88 190 ASP A O 1
ATOM 1447 N N . LEU A 1 191 ? -32.005 -10.594 17.815 1.00 76.00 191 LEU A N 1
ATOM 1448 C CA . LEU A 1 191 ? -31.867 -11.977 18.246 1.00 76.00 191 LEU A CA 1
ATOM 1449 C C . LEU A 1 191 ? -32.376 -12.098 19.680 1.00 76.00 191 LEU A C 1
ATOM 1451 O O . LEU A 1 191 ? -31.698 -11.676 20.614 1.00 76.00 191 LEU A O 1
ATOM 1455 N N . GLU A 1 192 ? -33.546 -12.698 19.858 1.00 78.25 192 GLU A N 1
ATOM 1456 C CA . GLU A 1 192 ? -34.194 -12.833 21.164 1.00 78.25 192 GLU A CA 1
ATOM 1457 C C . GLU A 1 192 ? -33.974 -14.214 21.798 1.00 78.25 192 GLU A C 1
ATOM 1459 O O . GLU A 1 192 ? -33.936 -15.244 21.118 1.00 78.25 192 GLU A O 1
ATOM 1464 N N . TRP A 1 193 ? -33.874 -14.247 23.127 1.00 71.62 193 TRP A N 1
ATOM 1465 C CA . TRP A 1 193 ? -33.933 -15.459 23.940 1.00 71.62 193 TRP A CA 1
ATOM 1466 C C . TRP A 1 193 ? -34.853 -15.237 25.141 1.00 71.62 193 TRP A C 1
ATOM 1468 O O . TRP A 1 193 ? -34.702 -14.262 25.864 1.00 71.62 193 TRP A O 1
ATOM 1478 N N . GLU A 1 194 ? -35.817 -16.141 25.354 1.00 69.19 194 GLU A N 1
ATOM 1479 C CA . GLU A 1 194 ? -36.814 -16.049 26.442 1.00 69.19 194 GLU A CA 1
ATOM 1480 C C . GLU A 1 194 ? -37.612 -14.725 26.489 1.00 69.19 194 GLU A C 1
ATOM 1482 O O . GLU A 1 194 ? -38.213 -14.394 27.506 1.00 69.19 194 GLU A O 1
ATOM 1487 N N . GLY A 1 195 ? -37.697 -14.012 25.361 1.00 61.16 195 GLY A N 1
ATOM 1488 C CA . GLY A 1 195 ? -38.397 -12.728 25.247 1.00 61.16 195 GLY A CA 1
ATOM 1489 C C . GLY A 1 195 ? -37.517 -11.498 25.491 1.00 61.16 195 GLY A C 1
ATOM 1490 O O . GLY A 1 195 ? -38.018 -10.387 25.348 1.00 61.16 195 GLY A O 1
ATOM 1491 N N . ASP A 1 196 ? -36.228 -11.688 25.795 1.00 70.19 196 ASP A N 1
ATOM 1492 C CA . ASP A 1 196 ? -35.238 -10.616 25.907 1.00 70.19 196 ASP A CA 1
ATOM 1493 C C . ASP A 1 196 ? -34.307 -10.610 24.682 1.00 70.19 196 ASP A C 1
ATOM 1495 O O . ASP A 1 196 ? -33.779 -11.647 24.266 1.00 70.19 196 ASP A O 1
ATOM 1499 N N . ALA A 1 197 ? -34.065 -9.435 24.100 1.00 71.31 197 ALA A N 1
ATOM 1500 C CA . ALA A 1 197 ? -33.142 -9.278 22.979 1.00 71.31 197 ALA A CA 1
ATOM 1501 C C . ALA A 1 197 ? -31.678 -9.398 23.454 1.00 71.31 197 ALA A C 1
ATOM 1503 O O . ALA A 1 197 ? -31.193 -8.606 24.262 1.00 71.31 197 ALA A O 1
ATOM 1504 N N . LEU A 1 198 ? -30.956 -10.400 22.941 1.00 76.81 198 LEU A N 1
ATOM 1505 C CA . LEU A 1 198 ? -29.540 -10.641 23.232 1.00 76.81 198 LEU A CA 1
ATOM 1506 C C . LEU A 1 198 ? -28.656 -9.581 22.567 1.00 76.81 198 LEU A C 1
ATOM 1508 O O . LEU A 1 198 ? -27.745 -9.039 23.194 1.00 76.81 198 LEU A O 1
ATOM 1512 N N . PHE A 1 199 ? -28.899 -9.327 21.282 1.00 81.38 199 PHE A N 1
ATOM 1513 C CA . PHE A 1 199 ? -28.253 -8.291 20.478 1.00 81.38 199 PHE A CA 1
ATOM 1514 C C . PHE A 1 199 ? -29.011 -8.097 19.167 1.00 81.38 199 PHE A C 1
ATOM 1516 O O . PHE A 1 199 ? -29.819 -8.939 18.772 1.00 81.38 199 PHE A O 1
ATOM 1523 N N . SER A 1 200 ? -28.685 -7.018 18.470 1.00 82.00 200 SER A N 1
ATOM 1524 C CA . SER A 1 200 ? -29.353 -6.620 17.239 1.00 82.00 200 SER A CA 1
ATOM 1525 C C . SER A 1 200 ? -28.368 -6.544 16.085 1.00 82.00 200 SER A C 1
ATOM 1527 O O . SER A 1 200 ? -27.206 -6.167 16.257 1.00 82.00 200 SER A O 1
ATOM 1529 N N . VAL A 1 201 ? -28.817 -6.893 14.884 1.00 82.62 201 VAL A N 1
ATOM 1530 C CA . VAL A 1 201 ? -27.994 -6.854 13.673 1.00 82.62 201 VAL A CA 1
ATOM 1531 C C . VAL A 1 201 ? -28.712 -6.072 12.588 1.00 82.62 201 VAL A C 1
ATOM 1533 O O . VAL A 1 201 ? -29.877 -6.322 12.301 1.00 82.62 201 VAL A O 1
ATOM 1536 N N . SER A 1 202 ? -28.001 -5.152 11.941 1.00 82.06 202 SER A N 1
ATOM 1537 C CA . SER A 1 202 ? -28.504 -4.428 10.775 1.00 82.06 202 SER A CA 1
ATOM 1538 C C . SER A 1 202 ? -27.541 -4.511 9.596 1.00 82.06 202 SER A C 1
ATOM 1540 O O . SER A 1 202 ? -26.321 -4.647 9.748 1.00 82.06 202 SER A O 1
ATOM 1542 N N . LEU A 1 203 ? -28.101 -4.453 8.389 1.00 83.00 203 LEU A N 1
ATOM 1543 C CA . LEU A 1 203 ? -27.329 -4.382 7.152 1.00 83.00 203 LEU A CA 1
ATOM 1544 C C . LEU A 1 203 ? -26.862 -2.947 6.922 1.00 83.00 203 LEU A C 1
ATOM 1546 O O . LEU A 1 203 ? -27.660 -2.009 6.902 1.00 83.00 203 LEU A O 1
ATOM 1550 N N . VAL A 1 204 ? -25.565 -2.768 6.684 1.00 81.75 204 VAL A N 1
ATOM 1551 C CA . VAL A 1 204 ? -25.030 -1.453 6.334 1.00 81.75 204 VAL A CA 1
ATOM 1552 C C . VAL A 1 204 ? -25.356 -1.178 4.874 1.00 81.75 204 VAL A C 1
ATOM 1554 O O . VAL A 1 204 ? -24.828 -1.821 3.965 1.00 81.75 204 VAL A O 1
ATOM 1557 N N . ARG A 1 205 ? -26.229 -0.197 4.639 1.00 82.56 205 ARG A N 1
ATOM 1558 C CA . ARG A 1 205 ? -26.601 0.216 3.288 1.00 82.56 205 ARG A CA 1
ATOM 1559 C C . ARG A 1 205 ? -25.395 0.846 2.570 1.00 82.56 205 ARG A C 1
ATOM 1561 O O . ARG A 1 205 ? -24.936 1.911 2.986 1.00 82.56 205 ARG A O 1
ATOM 1568 N N . PRO A 1 206 ? -24.898 0.255 1.468 1.00 84.25 206 PRO A N 1
ATOM 1569 C CA . PRO A 1 206 ? -23.794 0.827 0.715 1.00 84.25 206 PRO A CA 1
ATOM 1570 C C . PRO A 1 206 ? -24.266 2.037 -0.087 1.00 84.25 206 PRO A C 1
ATOM 1572 O O . PRO A 1 206 ? -25.438 2.150 -0.459 1.00 84.25 206 PRO A O 1
ATOM 1575 N N . THR A 1 207 ? -23.337 2.922 -0.439 1.00 84.00 207 THR A N 1
ATOM 1576 C CA . THR A 1 207 ? -23.653 4.005 -1.371 1.00 84.00 207 THR A CA 1
ATOM 1577 C C . THR A 1 207 ? -23.811 3.463 -2.792 1.00 84.00 207 THR A C 1
ATOM 1579 O O . THR A 1 207 ? -23.191 2.469 -3.194 1.00 84.00 207 THR A O 1
ATOM 1582 N N . GLN A 1 208 ? -24.624 4.148 -3.598 1.00 85.06 208 GLN A N 1
ATOM 1583 C CA . GLN A 1 208 ? -24.819 3.798 -5.007 1.00 85.06 208 GLN A CA 1
ATOM 1584 C C . GLN A 1 208 ? -23.482 3.732 -5.764 1.00 85.06 208 GLN A C 1
ATOM 1586 O O . GLN A 1 208 ? -23.262 2.849 -6.596 1.00 85.06 208 GLN A O 1
ATOM 1591 N N . GLU A 1 209 ? -22.561 4.641 -5.451 1.00 82.31 209 GLU A N 1
ATOM 1592 C CA . GLU A 1 209 ? -21.246 4.698 -6.076 1.00 82.31 209 GLU A CA 1
ATOM 1593 C C . GLU A 1 209 ? -20.373 3.484 -5.722 1.00 82.31 209 GLU A C 1
ATOM 1595 O O . GLU A 1 209 ? -19.761 2.893 -6.616 1.00 82.31 209 GLU A O 1
ATOM 1600 N N . GLN A 1 210 ? -20.359 3.067 -4.450 1.00 79.94 210 GLN A N 1
ATOM 1601 C CA . GLN A 1 210 ? -19.653 1.861 -4.001 1.00 79.94 210 GLN A CA 1
ATOM 1602 C C . GLN A 1 210 ? -20.143 0.626 -4.771 1.00 79.94 210 GLN A C 1
ATOM 1604 O O . GLN A 1 210 ? -19.341 -0.084 -5.382 1.00 79.94 210 GLN A O 1
ATOM 1609 N N . ARG A 1 211 ? -21.466 0.432 -4.871 1.00 84.88 211 ARG A N 1
ATOM 1610 C CA . ARG A 1 211 ? -22.043 -0.696 -5.623 1.00 84.88 211 ARG A CA 1
ATOM 1611 C C . ARG A 1 211 ? -21.757 -0.637 -7.117 1.00 84.88 211 ARG A C 1
ATOM 1613 O O . ARG A 1 211 ? -21.476 -1.664 -7.737 1.00 84.88 211 ARG A O 1
ATOM 1620 N N . LEU A 1 212 ? -21.786 0.549 -7.722 1.00 83.12 212 LEU A N 1
ATOM 1621 C CA . LEU A 1 212 ? -21.411 0.704 -9.127 1.00 83.12 212 LEU A CA 1
ATOM 1622 C C . LEU A 1 212 ? -19.948 0.326 -9.371 1.00 83.12 212 LEU A C 1
ATOM 1624 O O . LEU A 1 212 ? -19.659 -0.315 -10.386 1.00 83.12 212 LEU A O 1
ATOM 1628 N N . ARG A 1 213 ? -19.039 0.696 -8.462 1.00 78.75 213 ARG A N 1
ATOM 1629 C CA . ARG A 1 213 ? -17.620 0.328 -8.546 1.00 78.75 213 ARG A CA 1
ATOM 1630 C C . ARG A 1 213 ? -17.428 -1.187 -8.488 1.00 78.75 213 ARG A C 1
ATOM 1632 O O . ARG A 1 213 ? -16.741 -1.730 -9.351 1.00 78.75 213 ARG A O 1
ATOM 1639 N N . GLU A 1 214 ? -18.083 -1.873 -7.558 1.00 78.88 214 GLU A N 1
ATOM 1640 C CA . GLU A 1 214 ? -18.007 -3.336 -7.420 1.00 78.88 214 GLU A CA 1
ATOM 1641 C C . GLU A 1 214 ? -18.577 -4.090 -8.626 1.00 78.88 214 GLU A C 1
ATOM 1643 O O . GLU A 1 214 ? -17.956 -5.015 -9.151 1.00 78.88 214 GLU A O 1
ATOM 1648 N N . VAL A 1 215 ? -19.752 -3.680 -9.118 1.00 83.06 215 VAL A N 1
ATOM 1649 C CA . VAL A 1 215 ? -20.364 -4.310 -10.295 1.00 83.06 215 VAL A CA 1
ATOM 1650 C C . VAL A 1 215 ? -19.474 -4.108 -11.520 1.00 83.06 215 VAL A C 1
ATOM 1652 O O . VAL A 1 215 ? -19.220 -5.057 -12.264 1.00 83.06 215 VAL A O 1
ATOM 1655 N N . ARG A 1 216 ? -18.965 -2.888 -11.736 1.00 80.06 216 ARG A N 1
ATOM 1656 C CA . ARG A 1 216 ? -18.049 -2.608 -12.850 1.00 80.06 216 ARG A CA 1
ATOM 1657 C C . ARG A 1 216 ? -16.767 -3.421 -12.732 1.00 80.06 216 ARG A C 1
ATOM 1659 O O . ARG A 1 216 ? -16.317 -3.949 -13.748 1.00 80.06 216 ARG A O 1
ATOM 1666 N N . SER A 1 217 ? -16.206 -3.556 -11.529 1.00 72.75 217 SER A N 1
ATOM 1667 C CA . SER A 1 217 ? -14.969 -4.308 -11.340 1.00 72.75 217 SER A CA 1
ATOM 1668 C C . SER A 1 217 ? -15.162 -5.779 -11.691 1.00 72.75 217 SER A C 1
ATOM 1670 O O . SER A 1 217 ? -14.477 -6.277 -12.581 1.00 72.75 217 SER A O 1
ATOM 1672 N N . LEU A 1 218 ? -16.173 -6.444 -11.123 1.00 80.06 218 LEU A N 1
ATOM 1673 C CA . LEU A 1 218 ? -16.486 -7.847 -11.400 1.00 80.06 218 LEU A CA 1
ATOM 1674 C C . LEU A 1 218 ? -16.630 -8.128 -12.902 1.00 80.06 218 LEU A C 1
ATOM 1676 O O . LEU A 1 218 ? -15.984 -9.032 -13.429 1.00 80.06 218 LEU A O 1
ATOM 1680 N N . TRP A 1 219 ? -17.445 -7.342 -13.606 1.00 80.00 219 TRP A N 1
ATOM 1681 C CA . TRP A 1 219 ? -17.683 -7.570 -15.032 1.00 80.00 219 TRP A CA 1
ATOM 1682 C C . TRP A 1 219 ? -16.477 -7.218 -15.899 1.00 80.00 219 TRP A C 1
ATOM 1684 O O . TRP A 1 219 ? -16.239 -7.887 -16.905 1.00 80.00 219 TRP A O 1
ATOM 1694 N N . SER A 1 220 ? -15.664 -6.244 -15.489 1.00 71.50 220 SER A N 1
ATOM 1695 C CA . SER A 1 220 ? -14.402 -5.965 -16.171 1.00 71.50 220 SER A CA 1
ATOM 1696 C C . SER A 1 220 ? -13.402 -7.128 -16.072 1.00 71.50 220 SER A C 1
ATOM 1698 O O . SER A 1 220 ? -12.711 -7.386 -17.056 1.00 71.50 220 SER A O 1
ATOM 1700 N N . ARG A 1 221 ? -13.395 -7.904 -14.968 1.00 71.81 221 ARG A N 1
ATOM 1701 C CA . ARG A 1 221 ? -12.625 -9.166 -14.860 1.00 71.81 221 ARG A CA 1
ATOM 1702 C C . ARG A 1 221 ? -13.055 -10.182 -15.884 1.00 71.81 221 ARG A C 1
ATOM 1704 O O . ARG A 1 221 ? -12.223 -10.721 -16.603 1.00 71.81 221 ARG A O 1
ATOM 1711 N N . VAL A 1 222 ? -14.358 -10.439 -15.945 1.00 77.69 222 VAL A N 1
ATOM 1712 C CA . VAL A 1 222 ? -14.922 -11.459 -16.832 1.00 77.69 222 VAL A CA 1
ATOM 1713 C C . VAL A 1 222 ? -14.607 -11.111 -18.284 1.00 77.69 222 VAL A C 1
ATOM 1715 O O . VAL A 1 222 ? -14.110 -11.955 -19.027 1.00 77.69 222 VAL A O 1
ATOM 1718 N N . VAL A 1 223 ? -14.823 -9.852 -18.675 1.00 76.88 223 VAL A N 1
ATOM 1719 C CA . VAL A 1 223 ? -14.501 -9.374 -20.025 1.00 76.88 223 VAL A CA 1
ATOM 1720 C C . VAL A 1 223 ? -12.994 -9.438 -20.290 1.00 76.88 223 VAL A C 1
ATOM 1722 O O . VAL A 1 223 ? -12.596 -9.930 -21.342 1.00 76.88 223 VAL A O 1
ATOM 1725 N N . GLY A 1 224 ? -12.152 -9.008 -19.345 1.00 71.94 224 GLY A N 1
ATOM 1726 C CA . GLY A 1 224 ? -10.693 -9.067 -19.467 1.00 71.94 224 GLY A CA 1
ATOM 1727 C C . GLY A 1 224 ? -10.159 -10.494 -19.631 1.00 71.94 224 GLY A C 1
ATOM 1728 O O . GLY A 1 224 ? -9.357 -10.750 -20.528 1.00 71.94 224 GLY A O 1
ATOM 1729 N N . ALA A 1 225 ? -10.654 -11.443 -18.832 1.00 74.75 225 ALA A N 1
ATOM 1730 C CA . ALA A 1 225 ? -10.291 -12.856 -18.917 1.00 74.75 225 ALA A CA 1
ATOM 1731 C C . ALA A 1 225 ? -10.723 -13.476 -20.254 1.00 74.75 225 ALA A C 1
ATOM 1733 O O . ALA A 1 225 ? -9.928 -14.147 -20.912 1.00 74.75 225 ALA A O 1
ATOM 1734 N N . LEU A 1 226 ? -11.953 -13.206 -20.706 1.00 77.44 226 LEU A N 1
ATOM 1735 C CA . LEU A 1 226 ? -12.432 -13.669 -22.012 1.00 77.44 226 LEU A CA 1
ATOM 1736 C C . LEU A 1 226 ? -11.615 -13.067 -23.157 1.00 77.44 226 LEU A C 1
ATOM 1738 O O . LEU A 1 226 ? -11.297 -13.764 -24.117 1.00 77.44 226 LEU A O 1
ATOM 1742 N N . ALA A 1 227 ? -11.221 -11.802 -23.047 1.00 73.88 227 ALA A N 1
ATOM 1743 C CA . ALA A 1 227 ? -10.406 -11.149 -24.057 1.00 73.88 227 ALA A CA 1
ATOM 1744 C C . ALA A 1 227 ? -8.968 -11.707 -24.106 1.00 73.88 227 ALA A C 1
ATOM 1746 O O . ALA A 1 227 ? -8.431 -11.905 -25.196 1.00 73.88 227 ALA A O 1
ATOM 1747 N N . LEU A 1 228 ? -8.382 -12.062 -22.955 1.00 73.12 228 LEU A N 1
ATOM 1748 C CA . LEU A 1 228 ? -7.105 -12.782 -22.878 1.00 73.12 228 LEU A CA 1
ATOM 1749 C C . LEU A 1 228 ? -7.199 -14.172 -23.526 1.00 73.12 228 LEU A C 1
ATOM 1751 O O . LEU A 1 228 ? -6.339 -14.541 -24.324 1.00 73.12 228 LEU A O 1
ATOM 1755 N N . VAL A 1 229 ? -8.260 -14.931 -23.232 1.00 78.12 229 VAL A N 1
ATOM 1756 C CA . VAL A 1 229 ? -8.500 -16.247 -23.850 1.00 78.12 229 VAL A CA 1
ATOM 1757 C C . VAL A 1 229 ? -8.703 -16.108 -25.361 1.00 78.12 229 VAL A C 1
ATOM 1759 O O . VAL A 1 229 ? -8.141 -16.887 -26.131 1.00 78.12 229 VAL A O 1
ATOM 1762 N N . ALA A 1 230 ? -9.457 -15.101 -25.808 1.00 74.50 230 ALA A N 1
ATOM 1763 C CA . ALA A 1 230 ? -9.642 -14.815 -27.227 1.00 74.50 230 ALA A CA 1
ATOM 1764 C C . ALA A 1 230 ? -8.311 -14.476 -27.915 1.00 74.50 230 ALA A C 1
ATOM 1766 O O . ALA A 1 230 ? -8.065 -14.965 -29.018 1.00 74.50 230 ALA A O 1
ATOM 1767 N N . TRP A 1 231 ? -7.441 -13.702 -27.259 1.00 72.88 231 TRP A N 1
ATOM 1768 C CA . TRP A 1 231 ? -6.102 -13.404 -27.762 1.00 72.88 231 TRP A CA 1
ATOM 1769 C C . TRP A 1 231 ? -5.227 -14.654 -27.862 1.00 72.88 231 TRP A C 1
ATOM 1771 O O . TRP A 1 231 ? -4.639 -14.880 -28.915 1.00 72.88 231 TRP A O 1
ATOM 1781 N N . LEU A 1 232 ? -5.187 -15.499 -26.826 1.00 70.69 232 LEU A N 1
ATOM 1782 C CA . LEU A 1 232 ? -4.441 -16.761 -26.872 1.00 70.69 232 LEU A CA 1
ATOM 1783 C C . LEU A 1 232 ? -4.917 -17.625 -28.044 1.00 70.69 232 LEU A C 1
ATOM 1785 O O . LEU A 1 232 ? -4.105 -18.103 -28.833 1.00 70.69 232 LEU A O 1
ATOM 1789 N N . LEU A 1 233 ? -6.234 -17.761 -28.218 1.00 73.44 233 LEU A N 1
ATOM 1790 C CA . LEU A 1 233 ? -6.801 -18.499 -29.345 1.00 73.44 233 LEU A CA 1
ATOM 1791 C C . LEU A 1 233 ? -6.412 -17.879 -30.691 1.00 73.44 233 LEU A C 1
ATOM 1793 O O . LEU A 1 233 ? -6.027 -18.620 -31.590 1.00 73.44 233 LEU A O 1
ATOM 1797 N N . LEU A 1 234 ? -6.485 -16.554 -30.846 1.00 71.38 234 LEU A N 1
ATOM 1798 C CA . LEU A 1 234 ? -6.068 -15.863 -32.073 1.00 71.38 234 LEU A CA 1
ATOM 1799 C C . LEU A 1 234 ? -4.584 -16.066 -32.363 1.00 71.38 234 LEU A C 1
ATOM 1801 O O . LEU A 1 234 ? -4.221 -16.360 -33.496 1.00 71.38 234 LEU A O 1
ATOM 1805 N N . ALA A 1 235 ? -3.730 -15.962 -31.351 1.00 66.50 235 ALA A N 1
ATOM 1806 C CA . ALA A 1 235 ? -2.300 -16.116 -31.524 1.00 66.50 235 ALA A CA 1
ATOM 1807 C C . ALA A 1 235 ? -1.932 -17.543 -31.967 1.00 66.50 235 ALA A C 1
ATOM 1809 O O . ALA A 1 235 ? -1.229 -17.709 -32.962 1.00 66.50 235 ALA A O 1
ATOM 1810 N N . PHE A 1 236 ? -2.509 -18.569 -31.328 1.00 67.19 236 PHE A N 1
ATOM 1811 C CA . PHE A 1 236 ? -2.284 -19.974 -31.695 1.00 67.19 236 PHE A CA 1
ATOM 1812 C C . PHE A 1 236 ? -2.943 -20.403 -33.015 1.00 67.19 236 PHE A C 1
ATOM 1814 O O . PHE A 1 236 ? -2.532 -21.410 -33.590 1.00 67.19 236 PHE A O 1
ATOM 1821 N N . THR A 1 237 ? -3.965 -19.684 -33.493 1.00 68.00 237 THR A N 1
ATOM 1822 C CA . THR A 1 237 ? -4.693 -20.024 -34.734 1.00 68.00 237 THR A CA 1
ATOM 1823 C C . THR A 1 237 ? -4.378 -19.108 -35.914 1.00 68.00 237 THR A C 1
ATOM 1825 O O . THR A 1 237 ? -4.858 -19.371 -37.016 1.00 68.00 237 THR A O 1
ATOM 1828 N N . SER A 1 238 ? -3.572 -18.060 -35.712 1.00 60.12 238 SER A N 1
ATOM 1829 C CA . SER A 1 238 ? -3.189 -17.132 -36.777 1.00 60.12 238 SER A CA 1
ATOM 1830 C C . SER A 1 238 ? -2.462 -17.871 -37.908 1.00 60.12 238 SER A C 1
ATOM 1832 O O . SER A 1 238 ? -1.491 -18.599 -37.691 1.00 60.12 238 SER A O 1
ATOM 1834 N N . GLY A 1 239 ? -2.982 -17.734 -39.131 1.00 56.91 239 GLY A N 1
ATOM 1835 C CA . GLY A 1 239 ? -2.443 -18.384 -40.320 1.00 56.91 239 GLY A CA 1
ATOM 1836 C C . GLY A 1 239 ? -1.075 -17.835 -40.741 1.00 56.91 239 GLY A C 1
ATOM 1837 O O . GLY A 1 239 ? -0.502 -16.923 -40.141 1.00 56.91 239 GLY A O 1
ATOM 1838 N N . ALA A 1 240 ? -0.520 -18.384 -41.825 1.00 55.91 240 ALA A N 1
ATOM 1839 C CA . ALA A 1 240 ? 0.786 -17.965 -42.332 1.00 55.91 240 ALA A CA 1
ATOM 1840 C C . ALA A 1 240 ? 0.804 -16.547 -42.950 1.00 55.91 240 ALA A C 1
ATOM 1842 O O . ALA A 1 240 ? 1.883 -16.034 -43.260 1.00 55.91 240 ALA A O 1
ATOM 1843 N N . GLU A 1 241 ? -0.361 -15.919 -43.123 1.00 62.19 241 GLU A N 1
ATOM 1844 C CA . GLU A 1 241 ? -0.502 -14.606 -43.745 1.00 62.19 241 GLU A CA 1
ATOM 1845 C C . GLU A 1 241 ? -0.015 -13.462 -42.843 1.00 62.19 241 GLU A C 1
ATOM 1847 O O . GLU A 1 241 ? -0.156 -13.456 -41.620 1.00 62.19 241 GLU A O 1
ATOM 1852 N N . ARG A 1 242 ? 0.607 -12.461 -43.475 1.00 59.97 242 ARG A N 1
ATOM 1853 C CA . ARG A 1 242 ? 1.288 -11.345 -42.797 1.00 59.97 242 ARG A CA 1
ATOM 1854 C C . ARG A 1 242 ? 0.316 -10.410 -42.065 1.00 59.97 242 ARG A C 1
ATOM 1856 O O . ARG A 1 242 ? 0.700 -9.824 -41.058 1.00 59.97 242 ARG A O 1
ATOM 1863 N N . SER A 1 243 ? -0.909 -10.270 -42.573 1.00 61.59 243 SER A N 1
ATOM 1864 C CA . SER A 1 243 ? -1.991 -9.464 -41.991 1.00 61.59 243 SER A CA 1
ATOM 1865 C C . SER A 1 243 ? -2.512 -10.059 -40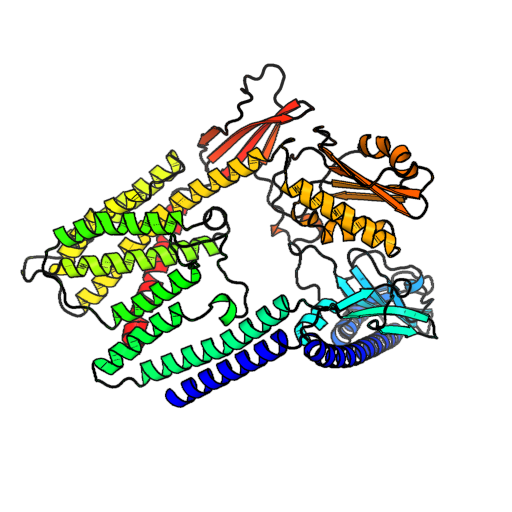.685 1.00 61.59 243 SER A C 1
ATOM 1867 O O . SER A 1 243 ? -2.658 -9.333 -39.704 1.00 61.59 243 SER A O 1
ATOM 1869 N N . ASP A 1 244 ? -2.704 -11.376 -40.640 1.00 63.72 244 ASP A N 1
ATOM 1870 C CA . ASP A 1 244 ? -3.243 -12.077 -39.470 1.00 63.72 244 ASP A CA 1
ATOM 1871 C C . ASP A 1 244 ? -2.253 -12.079 -38.306 1.00 63.72 244 ASP A C 1
ATOM 1873 O O . ASP A 1 244 ? -2.633 -11.858 -37.156 1.00 63.72 244 ASP A O 1
ATOM 1877 N N . ARG A 1 245 ? -0.954 -12.223 -38.601 1.00 63.53 245 ARG A N 1
ATOM 1878 C CA . ARG A 1 245 ? 0.105 -12.089 -37.589 1.00 63.53 245 ARG A CA 1
ATOM 1879 C C . ARG A 1 245 ? 0.236 -10.662 -37.068 1.00 63.53 245 ARG A C 1
ATOM 1881 O O . ARG A 1 245 ? 0.470 -10.479 -35.876 1.00 63.53 245 ARG A O 1
ATOM 1888 N N . ALA A 1 246 ? 0.059 -9.656 -37.925 1.00 63.44 246 ALA A N 1
ATOM 1889 C CA . ALA A 1 246 ? 0.073 -8.257 -37.504 1.00 63.44 246 ALA A CA 1
ATOM 1890 C C . ALA A 1 246 ? -1.137 -7.927 -36.612 1.00 63.44 246 ALA A C 1
ATOM 1892 O O . ALA A 1 246 ? -0.977 -7.271 -35.585 1.00 63.44 246 ALA A O 1
ATOM 1893 N N . ALA A 1 247 ? -2.327 -8.440 -36.938 1.00 64.81 247 ALA A N 1
ATOM 1894 C CA . ALA A 1 247 ? -3.522 -8.298 -36.106 1.00 64.81 247 ALA A CA 1
ATOM 1895 C C . ALA A 1 247 ? -3.387 -9.033 -34.754 1.00 64.81 247 ALA A C 1
ATOM 1897 O O . ALA A 1 247 ? -3.731 -8.473 -33.709 1.00 64.81 247 ALA A O 1
ATOM 1898 N N . ALA A 1 248 ? -2.816 -10.244 -34.745 1.00 65.50 248 ALA A N 1
ATOM 1899 C CA . ALA A 1 248 ? -2.506 -11.003 -33.527 1.00 65.50 248 ALA A CA 1
ATOM 1900 C C . ALA A 1 248 ? -1.402 -10.350 -32.666 1.00 65.50 248 ALA A C 1
ATOM 1902 O O . ALA A 1 248 ? -1.384 -10.503 -31.444 1.00 65.50 248 ALA A O 1
ATOM 1903 N N . ALA A 1 249 ? -0.497 -9.591 -33.291 1.00 65.38 249 ALA A N 1
ATOM 1904 C CA . ALA A 1 249 ? 0.533 -8.820 -32.603 1.00 65.38 249 ALA A CA 1
ATOM 1905 C C . ALA A 1 249 ? 0.014 -7.469 -32.077 1.00 65.38 249 ALA A C 1
ATOM 1907 O O . ALA A 1 249 ? 0.446 -7.021 -31.026 1.00 65.38 249 ALA A O 1
ATOM 1908 N N . LEU A 1 250 ? -0.942 -6.810 -32.732 1.00 67.50 250 LEU A N 1
ATOM 1909 C CA . LEU A 1 250 ? -1.481 -5.525 -32.252 1.00 67.50 250 LEU A CA 1
ATOM 1910 C C . LEU A 1 250 ? -2.575 -5.676 -31.181 1.00 67.50 250 LEU A C 1
ATOM 1912 O O . LEU A 1 250 ? -2.765 -4.785 -30.353 1.00 67.50 250 LEU A O 1
ATOM 1916 N N . THR A 1 251 ? -3.262 -6.819 -31.141 1.00 68.88 251 THR A N 1
ATOM 1917 C CA . THR A 1 251 ? -4.268 -7.147 -30.113 1.00 68.88 251 THR A CA 1
ATOM 1918 C C . THR A 1 251 ? -3.782 -7.081 -28.653 1.00 68.88 251 THR A C 1
ATOM 1920 O O . THR A 1 251 ? -4.524 -6.518 -27.850 1.00 68.88 251 THR A O 1
ATOM 1923 N N . PRO A 1 252 ? -2.582 -7.556 -28.252 1.00 66.69 252 PRO A N 1
ATOM 1924 C CA . PRO A 1 252 ? -2.109 -7.444 -26.871 1.00 66.69 252 PRO A CA 1
ATOM 1925 C C . PRO A 1 252 ? -1.831 -5.991 -26.464 1.00 66.69 252 PRO A C 1
ATOM 1927 O O . PRO A 1 252 ? -2.044 -5.649 -25.306 1.00 66.69 252 PRO A O 1
ATOM 1930 N N . LEU A 1 253 ? -1.436 -5.114 -27.398 1.00 67.75 253 LEU A N 1
ATOM 1931 C CA . LEU A 1 253 ? -1.306 -3.672 -27.141 1.00 67.75 253 LEU A CA 1
ATOM 1932 C C . LEU A 1 253 ? -2.678 -3.020 -26.920 1.00 67.75 253 LEU A C 1
ATOM 1934 O O . LEU A 1 253 ? -2.848 -2.252 -25.976 1.00 67.75 253 LEU A O 1
ATOM 1938 N N . GLY A 1 254 ? -3.672 -3.366 -27.745 1.00 67.19 254 GLY A N 1
ATOM 1939 C CA . GLY A 1 254 ? -5.052 -2.904 -27.562 1.00 67.19 254 GLY A CA 1
ATOM 1940 C C . GLY A 1 254 ? -5.672 -3.395 -26.249 1.00 67.19 254 GLY A C 1
ATOM 1941 O O . GLY A 1 254 ? -6.333 -2.630 -25.552 1.00 67.19 254 GLY A O 1
ATOM 1942 N N . LEU A 1 255 ? -5.403 -4.647 -25.871 1.00 67.62 255 LEU A N 1
ATOM 1943 C CA . LEU A 1 255 ? -5.832 -5.224 -24.596 1.00 67.62 255 LEU A CA 1
ATOM 1944 C C . LEU A 1 255 ? -5.146 -4.555 -23.406 1.00 67.62 255 LEU A C 1
ATOM 1946 O O . LEU A 1 255 ? -5.829 -4.136 -22.479 1.00 67.62 255 LEU A O 1
ATOM 1950 N N . ALA A 1 256 ? -3.824 -4.388 -23.447 1.00 67.25 256 ALA A N 1
ATOM 1951 C CA . ALA A 1 256 ? -3.073 -3.692 -22.403 1.00 67.25 256 ALA A CA 1
ATOM 1952 C C . ALA A 1 256 ? -3.538 -2.237 -22.211 1.00 67.25 256 ALA A C 1
ATOM 1954 O O . ALA A 1 256 ? -3.509 -1.725 -21.094 1.00 67.25 256 ALA A O 1
ATOM 1955 N N . PHE A 1 257 ? -4.002 -1.582 -23.280 1.00 66.19 257 PHE A N 1
ATOM 1956 C CA . PHE A 1 257 ? -4.543 -0.227 -23.213 1.00 66.19 257 PHE A CA 1
ATOM 1957 C C . PHE A 1 257 ? -5.962 -0.166 -22.624 1.00 66.19 257 PHE A C 1
ATOM 1959 O O . PHE A 1 257 ? -6.281 0.755 -21.873 1.00 66.19 257 PHE A O 1
ATOM 1966 N N . LEU A 1 258 ? -6.824 -1.129 -22.968 1.00 65.69 258 LEU A N 1
ATOM 1967 C CA . LEU A 1 258 ? -8.253 -1.099 -22.632 1.00 65.69 258 LEU A CA 1
ATOM 1968 C C . LEU A 1 258 ? -8.609 -1.834 -21.332 1.00 65.69 258 LEU A C 1
ATOM 1970 O O . LEU A 1 258 ? -9.645 -1.530 -20.741 1.00 65.69 258 LEU A O 1
ATOM 1974 N N . ILE A 1 259 ? -7.794 -2.792 -20.874 1.00 62.12 259 ILE A N 1
ATOM 1975 C CA . ILE A 1 259 ? -8.088 -3.571 -19.664 1.00 62.12 259 ILE A CA 1
ATOM 1976 C C . ILE A 1 259 ? -7.865 -2.702 -18.411 1.00 62.12 259 ILE A C 1
ATOM 1978 O O . ILE A 1 259 ? -6.754 -2.218 -18.170 1.00 62.12 259 ILE A O 1
ATOM 1982 N N . PRO A 1 260 ? -8.883 -2.528 -17.550 1.00 61.09 260 PRO A N 1
ATOM 1983 C CA . PRO A 1 260 ? -8.690 -1.943 -16.230 1.00 61.09 260 PRO A CA 1
ATOM 1984 C C . PRO A 1 260 ? -8.031 -2.984 -15.310 1.00 61.09 260 PRO A C 1
ATOM 1986 O O . PRO A 1 260 ? -8.711 -3.765 -14.658 1.00 61.09 260 PRO A O 1
ATOM 1989 N N . VAL A 1 261 ? -6.698 -3.012 -15.287 1.00 57.25 261 VAL A N 1
ATOM 1990 C CA . VAL A 1 261 ? -5.856 -4.046 -14.645 1.00 57.25 261 VAL A CA 1
ATOM 1991 C C . VAL A 1 261 ? -6.256 -4.362 -13.199 1.00 57.25 261 VAL A C 1
ATOM 1993 O O . VAL A 1 261 ? -6.579 -5.513 -12.914 1.00 57.25 261 VAL A O 1
ATOM 1996 N N . GLY A 1 262 ? -6.338 -3.358 -12.317 1.00 54.62 262 GLY A N 1
ATOM 1997 C CA . GLY A 1 262 ? -6.778 -3.567 -10.927 1.00 54.62 262 GLY A CA 1
ATOM 1998 C C . GLY A 1 262 ? -8.225 -4.059 -10.805 1.00 54.62 262 GLY A C 1
ATOM 1999 O O . GLY A 1 262 ? -8.571 -4.834 -9.921 1.00 54.62 262 GLY A O 1
ATOM 2000 N N . ALA A 1 263 ? -9.087 -3.690 -11.750 1.00 53.69 263 ALA A N 1
ATOM 2001 C CA . ALA A 1 263 ? -10.450 -4.191 -11.772 1.00 53.69 263 ALA A CA 1
ATOM 2002 C C . ALA A 1 263 ? -10.527 -5.627 -12.316 1.00 53.69 263 ALA A C 1
ATOM 2004 O O . ALA A 1 263 ? -11.450 -6.332 -11.929 1.00 53.69 263 ALA A O 1
ATOM 2005 N N . ALA A 1 264 ? -9.562 -6.056 -13.148 1.00 51.38 264 ALA A N 1
ATOM 2006 C CA . ALA A 1 264 ? -9.501 -7.349 -13.832 1.00 51.38 264 ALA A CA 1
ATOM 2007 C C . ALA A 1 264 ? -8.940 -8.506 -12.975 1.00 51.38 264 ALA A C 1
ATOM 2009 O O . ALA A 1 264 ? -9.325 -9.659 -13.177 1.00 51.38 264 ALA A O 1
ATOM 2010 N N . THR A 1 265 ? -8.084 -8.216 -11.994 1.00 54.00 265 THR A N 1
ATOM 2011 C CA . THR A 1 265 ? -7.532 -9.217 -11.062 1.00 54.00 265 THR A CA 1
ATOM 2012 C C . THR A 1 265 ? -8.383 -9.397 -9.805 1.00 54.00 265 THR A C 1
ATOM 2014 O O . THR A 1 265 ? -8.298 -10.431 -9.152 1.00 54.00 265 THR A O 1
ATOM 2017 N N . GLY A 1 266 ? -9.256 -8.433 -9.482 1.00 52.19 266 GLY A N 1
ATOM 2018 C CA . GLY A 1 266 ? -10.056 -8.460 -8.250 1.00 52.19 266 GLY A CA 1
ATOM 2019 C C . GLY A 1 266 ? -9.233 -8.179 -6.993 1.00 52.19 266 GLY A C 1
ATOM 2020 O O . GLY A 1 266 ? -9.744 -8.329 -5.889 1.00 52.19 266 GLY A O 1
ATOM 2021 N N . SER A 1 267 ? -7.980 -7.770 -7.174 1.00 55.31 267 SER A N 1
ATOM 2022 C CA . SER A 1 267 ? -7.093 -7.278 -6.130 1.00 55.31 267 SER A CA 1
ATOM 2023 C C . SER A 1 267 ? -7.059 -5.749 -6.187 1.00 55.31 267 SER A C 1
ATOM 2025 O O . SER A 1 267 ? -7.265 -5.182 -7.265 1.00 55.31 267 SER A O 1
ATOM 2027 N N . PRO A 1 268 ? -6.786 -5.054 -5.068 1.00 60.81 268 PRO A N 1
ATOM 2028 C CA . PRO A 1 268 ? -6.469 -3.632 -5.132 1.00 60.81 268 PRO A CA 1
ATOM 2029 C C . PRO A 1 268 ? -5.345 -3.401 -6.159 1.00 60.81 268 PRO A C 1
ATOM 2031 O O . PRO A 1 268 ? -4.453 -4.249 -6.276 1.00 60.81 268 PRO A O 1
ATOM 2034 N N . PRO A 1 269 ? -5.391 -2.301 -6.933 1.00 67.62 269 PRO A N 1
ATOM 2035 C CA . PRO A 1 269 ? -4.336 -2.005 -7.892 1.00 67.62 269 PRO A CA 1
ATOM 2036 C C . PRO A 1 269 ? -2.988 -1.958 -7.163 1.00 67.62 269 PRO A C 1
ATOM 2038 O O . PRO A 1 269 ? -2.857 -1.328 -6.113 1.00 67.62 269 PRO A O 1
ATOM 2041 N N . LEU A 1 270 ? -1.985 -2.625 -7.730 1.00 73.94 270 LEU A N 1
ATOM 2042 C CA . LEU A 1 270 ? -0.603 -2.635 -7.254 1.00 73.94 270 LEU A CA 1
ATOM 2043 C C . LEU A 1 270 ? -0.019 -1.216 -7.229 1.00 73.94 270 LEU A C 1
ATOM 2045 O O . LEU A 1 270 ? 0.802 -0.910 -6.361 1.00 73.94 270 LEU A O 1
ATOM 2049 N N . PHE A 1 271 ? -0.458 -0.359 -8.159 1.00 79.88 271 PHE A N 1
ATOM 2050 C CA . PHE A 1 271 ? -0.071 1.050 -8.238 1.00 79.88 271 PHE A CA 1
ATOM 2051 C C . PHE A 1 271 ? -1.296 1.964 -8.251 1.00 79.88 271 PHE A C 1
ATOM 2053 O O . PHE A 1 271 ? -2.156 1.878 -9.130 1.00 79.88 271 PHE A O 1
ATOM 2060 N N . THR A 1 272 ? -1.339 2.882 -7.293 1.00 80.00 272 THR A N 1
ATOM 2061 C CA . THR A 1 272 ? -2.335 3.955 -7.211 1.00 80.00 272 THR A CA 1
ATOM 2062 C C . THR A 1 272 ? -1.864 5.212 -7.952 1.00 80.00 272 THR A C 1
ATOM 2064 O O . THR A 1 272 ? -0.708 5.312 -8.361 1.00 80.00 272 THR A O 1
ATOM 2067 N N . ALA A 1 273 ? -2.745 6.206 -8.098 1.00 78.62 273 ALA A N 1
ATOM 2068 C CA . ALA A 1 273 ? -2.363 7.518 -8.632 1.00 78.62 273 ALA A CA 1
ATOM 2069 C C . ALA A 1 273 ? -1.393 8.286 -7.711 1.00 78.62 273 ALA A C 1
ATOM 2071 O O . ALA A 1 273 ? -0.704 9.185 -8.171 1.00 78.62 273 ALA A O 1
ATOM 2072 N N . VAL A 1 274 ? -1.315 7.927 -6.425 1.00 79.50 274 VAL A N 1
ATOM 2073 C CA . VAL A 1 274 ? -0.299 8.471 -5.509 1.00 79.50 274 VAL A CA 1
ATOM 2074 C C . VAL A 1 274 ? 1.067 7.847 -5.799 1.00 79.50 274 VAL A C 1
ATOM 2076 O O . VAL A 1 274 ? 2.088 8.519 -5.706 1.00 79.50 274 VAL A O 1
ATOM 2079 N N . ASP A 1 275 ? 1.085 6.571 -6.196 1.00 84.50 275 ASP A N 1
ATOM 2080 C CA . ASP A 1 275 ? 2.322 5.857 -6.507 1.00 84.50 275 ASP A CA 1
ATOM 2081 C C . ASP A 1 275 ? 2.925 6.314 -7.844 1.00 84.50 275 ASP A C 1
ATOM 2083 O O . ASP A 1 275 ? 4.137 6.498 -7.942 1.00 84.50 275 ASP A O 1
ATOM 2087 N N . PHE A 1 276 ? 2.104 6.460 -8.891 1.00 88.25 276 PHE A N 1
ATOM 2088 C CA . PHE A 1 276 ? 2.588 6.872 -10.208 1.00 88.25 276 PHE A CA 1
ATOM 2089 C C . PHE A 1 276 ? 1.490 7.445 -11.110 1.00 88.25 276 PHE A C 1
ATOM 2091 O O . PHE A 1 276 ? 0.448 6.812 -11.316 1.00 88.25 276 PHE A O 1
ATOM 2098 N N . VAL A 1 277 ? 1.790 8.566 -11.769 1.00 86.44 277 VAL A N 1
ATOM 2099 C CA . VAL A 1 277 ? 0.996 9.125 -12.872 1.00 86.44 277 VAL A CA 1
ATOM 2100 C C . VAL A 1 277 ? 1.929 9.576 -13.985 1.00 86.44 277 VAL A C 1
ATOM 2102 O O . VAL A 1 277 ? 2.760 10.459 -13.793 1.00 86.44 277 VAL A O 1
ATOM 2105 N N . LEU A 1 278 ? 1.767 9.002 -15.180 1.00 84.12 278 LEU A N 1
ATOM 2106 C CA . LEU A 1 278 ? 2.541 9.441 -16.339 1.00 84.12 278 LEU A CA 1
ATOM 2107 C C . LEU A 1 278 ? 2.217 10.916 -16.665 1.00 84.12 278 LEU A C 1
ATOM 2109 O O . LEU A 1 278 ? 1.036 11.236 -16.829 1.00 84.12 278 LEU A O 1
ATOM 2113 N N . PRO A 1 279 ? 3.222 11.799 -16.826 1.00 79.31 279 PRO A N 1
ATOM 2114 C CA . PRO A 1 279 ? 2.987 13.188 -17.207 1.00 79.31 279 PRO A CA 1
ATOM 2115 C C . PRO A 1 279 ? 2.259 13.279 -18.558 1.00 79.31 279 PRO A C 1
ATOM 2117 O O . PRO A 1 279 ? 2.774 12.829 -19.583 1.00 79.31 279 PRO A O 1
ATOM 2120 N N . GLY A 1 280 ? 1.053 13.854 -18.575 1.00 71.50 280 GLY A N 1
ATOM 2121 C CA . GLY A 1 280 ? 0.245 14.003 -19.788 1.00 71.50 280 GLY A CA 1
ATOM 2122 C C . GLY A 1 280 ? -1.234 14.284 -19.514 1.00 71.50 280 GLY A C 1
ATOM 2123 O O . GLY A 1 280 ? -1.663 14.403 -18.371 1.00 71.50 280 GLY A O 1
ATOM 2124 N N . TYR A 1 281 ? -2.029 14.381 -20.584 1.00 58.19 281 TYR A N 1
ATOM 2125 C CA . TYR A 1 281 ? -3.467 14.690 -20.507 1.00 58.19 281 TYR A CA 1
ATOM 2126 C C . TYR A 1 281 ? -4.338 13.516 -20.036 1.00 58.19 281 TYR A C 1
ATOM 2128 O O . TYR A 1 281 ? -5.496 13.714 -19.676 1.00 58.19 281 TYR A O 1
ATOM 2136 N N . VAL A 1 282 ? -3.804 12.291 -20.066 1.00 67.31 282 VAL A N 1
ATOM 2137 C CA . VAL A 1 282 ? -4.516 11.080 -19.645 1.00 67.31 282 VAL A CA 1
ATOM 2138 C C . VAL A 1 282 ? -3.778 10.486 -18.448 1.00 67.31 282 VAL A C 1
ATOM 2140 O O . VAL A 1 282 ? -2.604 10.146 -18.598 1.00 67.31 282 VAL A O 1
ATOM 2143 N N . PRO A 1 283 ? -4.431 10.315 -17.283 1.00 69.88 283 PRO A N 1
ATOM 2144 C CA . PRO A 1 283 ? -3.803 9.673 -16.138 1.00 69.88 283 PRO A CA 1
ATOM 2145 C C . PRO A 1 283 ? -3.594 8.186 -16.448 1.00 69.88 283 PRO A C 1
ATOM 2147 O O . PRO A 1 283 ? -4.536 7.388 -16.471 1.00 69.88 283 PRO A O 1
ATOM 2150 N N . VAL A 1 284 ? -2.346 7.812 -16.733 1.00 77.38 284 VAL A N 1
ATOM 2151 C CA . VAL A 1 284 ? -1.936 6.423 -16.962 1.00 77.38 284 VAL A CA 1
ATOM 2152 C C . VAL A 1 284 ? -1.161 5.942 -15.738 1.00 77.38 284 VAL A C 1
ATOM 2154 O O . VAL A 1 284 ? -0.101 6.479 -15.422 1.00 77.38 284 VAL A O 1
ATOM 2157 N N . THR A 1 285 ? -1.700 4.930 -15.053 1.00 84.25 285 THR A N 1
ATOM 2158 C CA . THR A 1 285 ? -1.032 4.265 -13.925 1.00 84.25 285 THR A CA 1
ATOM 2159 C C . THR A 1 285 ? 0.145 3.415 -14.405 1.00 84.25 285 THR A C 1
ATOM 2161 O O . THR A 1 285 ? 0.173 2.958 -15.553 1.00 84.25 285 THR A O 1
ATOM 2164 N N . PHE A 1 286 ? 1.108 3.148 -13.518 1.00 85.50 286 PHE A N 1
ATOM 2165 C CA . PHE A 1 286 ? 2.308 2.387 -13.880 1.00 85.50 286 PHE A CA 1
ATOM 2166 C C . PHE A 1 286 ? 2.000 0.960 -14.356 1.00 85.50 286 PHE A C 1
ATOM 2168 O O . PHE A 1 286 ? 2.641 0.473 -15.281 1.00 85.50 286 PHE A O 1
ATOM 2175 N N . GLU A 1 287 ? 0.973 0.306 -13.801 1.00 83.56 287 GLU A N 1
ATOM 2176 C CA . GLU A 1 287 ? 0.524 -1.020 -14.258 1.00 83.56 287 GLU A CA 1
ATOM 2177 C C . GLU A 1 287 ? 0.260 -1.056 -15.762 1.00 83.56 287 GLU A C 1
ATOM 2179 O O . GLU A 1 287 ? 0.669 -1.985 -16.456 1.00 83.56 287 GLU A O 1
ATOM 2184 N N . ARG A 1 288 ? -0.405 -0.019 -16.282 1.00 80.38 288 ARG A N 1
ATOM 2185 C CA . ARG A 1 288 ? -0.705 0.089 -17.710 1.00 80.38 288 ARG A CA 1
ATOM 2186 C C . ARG A 1 288 ? 0.560 0.320 -18.519 1.00 80.38 288 ARG A C 1
ATOM 2188 O O . ARG A 1 288 ? 0.718 -0.292 -19.569 1.00 80.38 288 ARG A O 1
ATOM 2195 N N . VAL A 1 289 ? 1.468 1.163 -18.027 1.00 86.44 289 VAL A N 1
ATOM 2196 C CA . VAL A 1 289 ? 2.777 1.389 -18.657 1.00 86.44 289 VAL A CA 1
ATOM 2197 C C . VAL A 1 289 ? 3.558 0.073 -18.758 1.00 86.44 289 VAL A C 1
ATOM 2199 O O . VAL A 1 289 ? 4.048 -0.263 -19.836 1.00 86.44 289 VAL A O 1
ATOM 2202 N N . LEU A 1 290 ? 3.603 -0.711 -17.678 1.00 87.88 290 LEU A N 1
ATOM 2203 C CA . LEU A 1 290 ? 4.261 -2.015 -17.639 1.00 87.88 290 LEU A CA 1
ATOM 2204 C C . LEU A 1 290 ? 3.615 -3.010 -18.613 1.00 87.88 290 LEU A C 1
ATOM 2206 O O . LEU A 1 290 ? 4.325 -3.633 -19.401 1.00 87.88 290 LEU A O 1
ATOM 2210 N N . LEU A 1 291 ? 2.283 -3.131 -18.622 1.00 84.69 291 LEU A N 1
ATOM 2211 C CA . LEU A 1 291 ? 1.581 -4.023 -19.554 1.00 84.69 291 LEU A CA 1
ATOM 2212 C C . LEU A 1 291 ? 1.797 -3.627 -21.015 1.00 84.69 291 LEU A C 1
ATOM 2214 O O . LEU A 1 291 ? 2.012 -4.498 -21.859 1.00 84.69 291 LEU A O 1
ATOM 2218 N N . LEU A 1 292 ? 1.768 -2.329 -21.323 1.00 85.50 292 LEU A N 1
ATOM 2219 C CA . LEU A 1 292 ? 2.052 -1.824 -22.664 1.00 85.50 292 LEU A CA 1
ATOM 2220 C C . LEU A 1 292 ? 3.495 -2.132 -23.074 1.00 85.50 292 LEU A C 1
ATOM 2222 O O . LEU A 1 292 ? 3.718 -2.554 -24.207 1.00 85.50 292 LEU A O 1
ATOM 2226 N N . ALA A 1 293 ? 4.461 -1.989 -22.164 1.00 88.88 293 ALA A N 1
ATOM 2227 C CA . ALA A 1 293 ? 5.854 -2.344 -22.415 1.00 88.88 293 ALA A CA 1
ATOM 2228 C C . ALA A 1 293 ? 6.037 -3.860 -22.629 1.00 88.88 293 ALA A C 1
ATOM 2230 O O . ALA A 1 293 ? 6.731 -4.269 -23.559 1.00 88.88 293 ALA A O 1
ATOM 2231 N N . MET A 1 294 ? 5.366 -4.707 -21.840 1.00 88.50 294 MET A N 1
ATOM 2232 C CA . MET A 1 294 ? 5.374 -6.167 -22.023 1.00 88.50 294 MET A CA 1
ATOM 2233 C C . MET A 1 294 ? 4.760 -6.572 -23.363 1.00 88.50 294 MET A C 1
ATOM 2235 O O . MET A 1 294 ? 5.362 -7.347 -24.108 1.00 88.50 294 MET A O 1
ATOM 2239 N N . ALA A 1 295 ? 3.601 -6.007 -23.706 1.00 84.19 295 ALA A N 1
ATOM 2240 C CA . ALA A 1 295 ? 2.965 -6.225 -24.998 1.00 84.19 295 ALA A CA 1
ATOM 2241 C C . ALA A 1 295 ? 3.882 -5.765 -26.141 1.00 84.19 295 ALA A C 1
ATOM 2243 O O . ALA A 1 295 ? 4.129 -6.529 -27.072 1.00 84.19 295 ALA A O 1
ATOM 2244 N N . ALA A 1 296 ? 4.467 -4.568 -26.044 1.00 85.75 296 ALA A N 1
ATOM 2245 C CA . ALA A 1 296 ? 5.413 -4.051 -27.029 1.00 85.75 296 ALA A CA 1
ATOM 2246 C C . ALA A 1 296 ? 6.644 -4.957 -27.193 1.00 85.75 296 ALA A C 1
ATOM 2248 O O . ALA A 1 296 ? 7.104 -5.147 -28.317 1.00 85.75 296 ALA A O 1
ATOM 2249 N N . ALA A 1 297 ? 7.148 -5.568 -26.116 1.00 87.31 297 ALA A N 1
ATOM 2250 C CA . ALA A 1 297 ? 8.256 -6.517 -26.186 1.00 87.31 297 ALA A CA 1
ATOM 2251 C C . ALA A 1 297 ? 7.891 -7.805 -26.932 1.00 87.31 297 ALA A C 1
ATOM 2253 O O . ALA A 1 297 ? 8.639 -8.236 -27.813 1.00 87.31 297 ALA A O 1
ATOM 2254 N N . VAL A 1 298 ? 6.717 -8.376 -26.652 1.00 83.88 298 VAL A N 1
ATOM 2255 C CA . VAL A 1 298 ? 6.185 -9.548 -27.369 1.00 83.88 298 VAL A CA 1
ATOM 2256 C C . VAL A 1 298 ? 6.000 -9.233 -28.860 1.00 83.88 298 VAL A C 1
ATOM 2258 O O . VAL A 1 298 ? 6.386 -10.026 -29.724 1.00 83.88 298 VAL A O 1
ATOM 2261 N N . VAL A 1 299 ? 5.489 -8.041 -29.180 1.00 79.69 299 VAL A N 1
ATOM 2262 C CA . VAL A 1 299 ? 5.327 -7.566 -30.563 1.00 79.69 299 VAL A CA 1
ATOM 2263 C C . VAL A 1 299 ? 6.664 -7.371 -31.256 1.00 79.69 299 VAL A C 1
ATOM 2265 O O . VAL A 1 299 ? 6.845 -7.879 -32.360 1.00 79.69 299 VAL A O 1
ATOM 2268 N N . ALA A 1 300 ? 7.611 -6.684 -30.617 1.00 82.75 300 ALA A N 1
ATOM 2269 C CA . ALA A 1 300 ? 8.941 -6.432 -31.163 1.00 82.75 300 ALA A CA 1
ATOM 2270 C C . ALA A 1 300 ? 9.734 -7.729 -31.380 1.00 82.75 300 ALA A C 1
ATOM 2272 O O . ALA A 1 300 ? 10.576 -7.806 -32.280 1.00 82.75 300 ALA A O 1
ATOM 2273 N N . ALA A 1 301 ? 9.469 -8.761 -30.574 1.00 81.81 301 ALA A N 1
ATOM 2274 C CA . ALA A 1 301 ? 10.027 -10.089 -30.778 1.00 81.81 301 ALA A CA 1
ATOM 2275 C C . ALA A 1 301 ? 9.478 -10.721 -32.066 1.00 81.81 301 ALA A C 1
ATOM 2277 O O . ALA A 1 301 ? 10.254 -11.217 -32.883 1.00 81.81 301 ALA A O 1
ATOM 2278 N N . ALA A 1 302 ? 8.163 -10.675 -32.277 1.00 74.06 302 ALA A N 1
ATOM 2279 C CA . ALA A 1 302 ? 7.507 -11.310 -33.419 1.00 74.06 302 ALA A CA 1
ATOM 2280 C C . ALA A 1 302 ? 7.670 -10.546 -34.743 1.00 74.06 302 ALA A C 1
ATOM 2282 O O . ALA A 1 302 ? 7.853 -11.148 -35.802 1.00 74.06 302 ALA A O 1
ATOM 2283 N N . HIS A 1 303 ? 7.614 -9.217 -34.682 1.00 72.00 303 HIS A N 1
ATOM 2284 C CA . HIS A 1 303 ? 7.640 -8.316 -35.826 1.00 72.00 303 HIS A CA 1
ATOM 2285 C C . HIS A 1 303 ? 8.809 -7.351 -35.685 1.00 72.00 303 HIS A C 1
ATOM 2287 O O . HIS A 1 303 ? 8.760 -6.373 -34.944 1.00 72.00 303 HIS A O 1
ATOM 2293 N N . THR A 1 304 ? 9.873 -7.607 -36.441 1.00 65.19 304 THR A N 1
ATOM 2294 C CA . THR A 1 304 ? 11.005 -6.684 -36.512 1.00 65.19 304 THR A CA 1
ATOM 2295 C C . THR A 1 304 ? 10.801 -5.725 -37.687 1.00 65.19 304 THR A C 1
ATOM 2297 O O . THR A 1 304 ? 10.810 -6.200 -38.830 1.00 65.19 304 THR A O 1
ATOM 2300 N N . PRO A 1 305 ? 10.626 -4.410 -37.459 1.00 63.59 305 PRO A N 1
ATOM 2301 C CA . PRO A 1 305 ? 10.529 -3.438 -38.545 1.00 63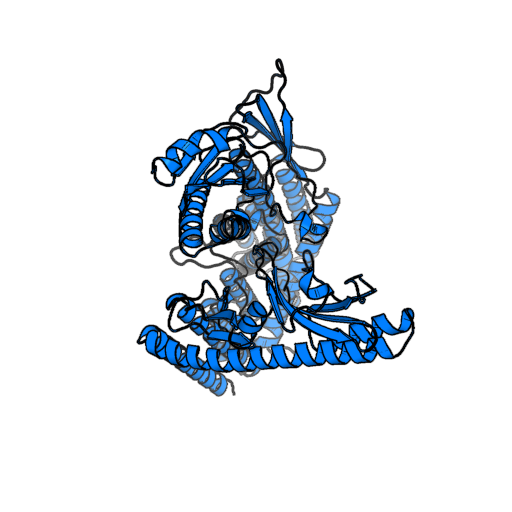.59 305 PRO A CA 1
ATOM 2302 C C . PRO A 1 305 ? 11.815 -3.415 -39.396 1.00 63.59 305 PRO A C 1
ATOM 2304 O O . PRO A 1 305 ? 12.879 -3.837 -38.923 1.00 63.59 305 PRO A O 1
ATOM 2307 N N . PRO A 1 306 ? 11.739 -2.955 -40.661 1.00 63.56 306 PRO A N 1
ATOM 2308 C CA . PRO A 1 306 ? 12.903 -2.875 -41.536 1.00 63.56 306 PRO A CA 1
ATOM 2309 C C . PRO A 1 306 ? 13.962 -1.928 -40.957 1.00 63.56 306 PRO A C 1
ATOM 2311 O O . PRO A 1 306 ? 13.648 -0.867 -40.424 1.00 63.56 306 PRO A O 1
ATOM 2314 N N . ALA A 1 307 ? 15.230 -2.320 -41.062 1.00 69.62 307 ALA A N 1
ATOM 2315 C CA . ALA A 1 307 ? 16.338 -1.567 -40.494 1.00 69.62 307 ALA A CA 1
ATOM 2316 C C . ALA A 1 307 ? 16.713 -0.337 -41.332 1.00 69.62 307 ALA A C 1
ATOM 2318 O O . ALA A 1 307 ? 16.833 -0.423 -42.557 1.00 69.62 307 ALA A O 1
ATOM 2319 N N . ALA A 1 308 ? 16.980 0.784 -40.658 1.00 67.00 308 ALA A N 1
ATOM 2320 C CA . ALA A 1 308 ? 17.592 1.958 -41.269 1.00 67.00 308 ALA A CA 1
ATOM 2321 C C . ALA A 1 308 ? 19.122 1.808 -41.248 1.00 67.00 308 ALA A C 1
ATOM 2323 O O . ALA A 1 308 ? 19.699 1.406 -40.243 1.00 67.00 308 ALA A O 1
ATOM 2324 N N . ARG A 1 309 ? 19.799 2.118 -42.357 1.00 71.19 309 ARG A N 1
ATOM 2325 C CA . ARG A 1 309 ? 21.251 1.903 -42.512 1.00 71.19 309 ARG A CA 1
ATOM 2326 C C . ARG A 1 309 ? 22.057 3.165 -42.193 1.00 71.19 309 ARG A C 1
ATOM 2328 O O . ARG A 1 309 ? 22.769 3.671 -43.055 1.00 71.19 309 ARG A O 1
ATOM 2335 N N . LEU A 1 310 ? 21.910 3.693 -40.979 1.00 72.75 310 LEU A N 1
ATOM 2336 C CA . LEU A 1 310 ? 22.506 4.973 -40.559 1.00 72.75 310 LEU A CA 1
ATOM 2337 C C . LEU A 1 310 ? 23.867 4.815 -39.853 1.00 72.75 310 LEU A C 1
ATOM 2339 O O . LEU A 1 310 ? 24.609 5.784 -39.718 1.00 72.75 310 LEU A O 1
ATOM 2343 N N . GLY A 1 311 ? 24.233 3.594 -39.448 1.00 78.00 311 GLY A N 1
ATOM 2344 C CA . GLY A 1 311 ? 25.541 3.277 -38.863 1.00 78.00 311 GLY A CA 1
ATOM 2345 C C . GLY A 1 311 ? 25.590 3.333 -37.332 1.00 78.00 311 GLY A C 1
ATOM 2346 O O . GLY A 1 311 ? 24.710 3.880 -36.676 1.00 78.00 311 GLY A O 1
ATOM 2347 N N . ALA A 1 312 ? 26.621 2.721 -36.737 1.00 80.94 312 ALA A N 1
ATOM 2348 C CA . ALA A 1 312 ? 26.707 2.507 -35.284 1.00 80.94 312 ALA A CA 1
ATOM 2349 C C . ALA A 1 312 ? 26.761 3.806 -34.454 1.00 80.94 312 ALA A C 1
ATOM 2351 O O . ALA A 1 312 ? 26.267 3.836 -33.329 1.00 80.94 312 ALA A O 1
ATOM 2352 N N . VAL A 1 313 ? 27.300 4.890 -35.022 1.00 83.62 313 VAL A N 1
ATOM 2353 C CA . VAL A 1 313 ? 27.315 6.217 -34.380 1.00 83.62 313 VAL A CA 1
ATOM 2354 C C . VAL A 1 313 ? 25.894 6.761 -34.212 1.00 83.62 313 VAL A C 1
ATOM 2356 O O . VAL A 1 313 ? 25.571 7.292 -33.155 1.00 83.62 313 VAL A O 1
ATOM 2359 N N . ALA A 1 314 ? 25.016 6.560 -35.201 1.00 84.69 314 ALA A N 1
ATOM 2360 C CA . ALA A 1 314 ? 23.617 6.978 -35.112 1.00 84.69 314 ALA A CA 1
ATOM 2361 C C . ALA A 1 314 ? 22.865 6.228 -34.000 1.00 84.69 314 ALA A C 1
ATOM 2363 O O . ALA A 1 314 ? 22.049 6.824 -33.304 1.00 84.69 314 ALA A O 1
ATOM 2364 N N . ALA A 1 315 ? 23.180 4.945 -33.784 1.00 84.69 315 ALA A N 1
ATOM 2365 C CA . ALA A 1 315 ? 22.627 4.174 -32.671 1.00 84.69 315 ALA A CA 1
ATOM 2366 C C . ALA A 1 315 ? 23.073 4.738 -31.308 1.00 84.69 315 ALA A C 1
ATOM 2368 O O . ALA A 1 315 ? 22.243 4.909 -30.419 1.00 84.69 315 ALA A O 1
ATOM 2369 N N . GLY A 1 316 ? 24.360 5.079 -31.156 1.00 87.44 316 GLY A N 1
ATOM 2370 C CA . GLY A 1 316 ? 24.875 5.730 -29.946 1.00 87.44 316 GLY A CA 1
ATOM 2371 C C . GLY A 1 316 ? 24.223 7.094 -29.688 1.00 87.44 316 GLY A C 1
ATOM 2372 O O . GLY A 1 316 ? 23.748 7.347 -28.586 1.00 87.44 316 GLY A O 1
ATOM 2373 N N . LEU A 1 317 ? 24.117 7.945 -30.714 1.00 90.06 317 LEU A N 1
ATOM 2374 C CA . LEU A 1 317 ? 23.467 9.259 -30.611 1.00 90.06 317 LEU A CA 1
ATOM 2375 C C . LEU A 1 317 ? 21.971 9.160 -30.287 1.00 90.06 317 LEU A C 1
ATOM 2377 O O . LEU A 1 317 ? 21.465 9.960 -29.506 1.00 90.06 317 LEU A O 1
ATOM 2381 N N . ALA A 1 318 ? 21.265 8.167 -30.836 1.00 89.31 318 ALA A N 1
ATOM 2382 C CA . ALA A 1 318 ? 19.875 7.915 -30.470 1.00 89.31 318 ALA A CA 1
ATOM 2383 C C . ALA A 1 318 ? 19.755 7.582 -28.975 1.00 89.31 318 ALA A C 1
ATOM 2385 O O . ALA A 1 318 ? 18.918 8.155 -28.282 1.00 89.31 318 ALA A O 1
ATOM 2386 N N . VAL A 1 319 ? 20.635 6.716 -28.459 1.00 90.88 319 VAL A N 1
ATOM 2387 C CA . VAL A 1 319 ? 20.667 6.344 -27.036 1.00 90.88 319 VAL A CA 1
ATOM 2388 C C . VAL A 1 319 ? 20.998 7.536 -26.134 1.00 90.88 319 VAL A C 1
ATOM 2390 O O . VAL A 1 319 ? 20.371 7.677 -25.088 1.00 90.88 319 VAL A O 1
ATOM 2393 N N . LEU A 1 320 ? 21.905 8.424 -26.559 1.00 93.75 320 LEU A N 1
ATOM 2394 C CA . LEU A 1 320 ? 22.285 9.632 -25.815 1.00 93.75 320 LEU A CA 1
ATOM 2395 C C . LEU A 1 320 ? 21.087 10.534 -25.477 1.00 93.75 320 LEU A C 1
ATOM 2397 O O . LEU A 1 320 ? 21.108 11.197 -24.448 1.00 93.75 320 LEU A O 1
ATOM 2401 N N . ILE A 1 321 ? 20.057 10.563 -26.326 1.00 92.06 321 ILE A N 1
ATOM 2402 C CA . ILE A 1 321 ? 18.876 11.420 -26.142 1.00 92.06 321 ILE A CA 1
ATOM 2403 C C . ILE A 1 321 ? 17.709 10.624 -25.552 1.00 92.06 321 ILE A C 1
ATOM 2405 O O . ILE A 1 321 ? 17.053 11.063 -24.610 1.00 92.06 321 ILE A O 1
ATOM 2409 N N . VAL A 1 322 ? 17.439 9.443 -26.110 1.00 92.31 322 VAL A N 1
ATOM 2410 C CA . VAL A 1 322 ? 16.211 8.690 -25.841 1.00 92.31 322 VAL A CA 1
ATOM 2411 C C . VAL A 1 322 ? 16.202 8.068 -24.441 1.00 92.31 322 VAL A C 1
ATOM 2413 O O . VAL A 1 322 ? 15.152 8.073 -23.799 1.00 92.31 322 VAL A O 1
ATOM 2416 N N . LEU A 1 323 ? 17.340 7.566 -23.940 1.00 94.38 323 LEU A N 1
ATOM 2417 C CA . LEU A 1 323 ? 17.407 6.974 -22.594 1.00 94.38 323 LEU A CA 1
ATOM 2418 C C . LEU A 1 323 ? 17.212 8.028 -21.492 1.00 94.38 323 LEU A C 1
ATOM 2420 O O . LEU A 1 323 ? 16.349 7.805 -20.637 1.00 94.38 323 LEU A O 1
ATOM 2424 N N . PRO A 1 324 ? 17.918 9.179 -21.514 1.00 94.94 324 PRO A N 1
ATOM 2425 C CA . PRO A 1 324 ? 17.650 10.272 -20.585 1.00 94.94 324 PRO A CA 1
ATOM 2426 C C . PRO A 1 324 ? 16.213 10.745 -20.606 1.00 94.94 324 PRO A C 1
ATOM 2428 O O . PRO A 1 324 ? 15.601 10.845 -19.549 1.00 94.94 324 PRO A O 1
ATOM 2431 N N . LEU A 1 325 ? 15.655 10.986 -21.795 1.00 93.56 325 LEU A N 1
ATOM 2432 C CA . LEU A 1 325 ? 14.298 11.502 -21.915 1.00 93.56 325 LEU A CA 1
ATOM 2433 C C . LEU A 1 325 ? 13.282 10.529 -21.306 1.00 93.56 325 LEU A C 1
ATOM 2435 O O . LEU A 1 325 ? 12.471 10.939 -20.482 1.00 93.56 325 LEU A O 1
ATOM 2439 N N . ALA A 1 326 ? 13.376 9.238 -21.640 1.00 93.00 326 ALA A N 1
ATOM 2440 C CA . ALA A 1 326 ? 12.508 8.214 -21.063 1.00 93.00 326 ALA A CA 1
ATOM 2441 C C . ALA A 1 326 ? 12.670 8.104 -19.538 1.00 93.00 326 ALA A C 1
ATOM 2443 O O . ALA A 1 326 ? 11.676 7.992 -18.823 1.00 93.00 326 ALA A O 1
ATOM 2444 N N . SER A 1 327 ? 13.908 8.182 -19.038 1.00 93.81 327 SER A N 1
ATOM 2445 C CA . SER A 1 327 ? 14.200 8.123 -17.601 1.00 93.81 327 SER A CA 1
ATOM 2446 C C . SER A 1 327 ? 13.618 9.327 -16.859 1.00 93.81 327 SER A C 1
ATOM 2448 O O . SER A 1 327 ? 12.963 9.139 -15.840 1.00 93.81 327 SER A O 1
ATOM 2450 N N . VAL A 1 328 ? 13.786 10.546 -17.390 1.00 93.69 328 VAL A N 1
ATOM 2451 C CA . VAL A 1 328 ? 13.193 11.775 -16.834 1.00 93.69 328 VAL A CA 1
ATOM 2452 C C . VAL A 1 328 ? 11.670 11.675 -16.806 1.00 93.69 328 VAL A C 1
ATOM 2454 O O . VAL A 1 328 ? 11.076 11.942 -15.770 1.00 93.69 328 VAL A O 1
ATOM 2457 N N . THR A 1 329 ? 11.033 11.279 -17.914 1.00 91.12 329 THR A N 1
ATOM 2458 C CA . THR A 1 329 ? 9.565 11.203 -18.005 1.00 91.12 329 THR A CA 1
ATOM 2459 C C . THR A 1 329 ? 8.965 10.171 -17.051 1.00 91.12 329 THR A C 1
ATOM 2461 O O . THR A 1 329 ? 7.891 10.401 -16.503 1.00 91.12 329 THR A O 1
ATOM 2464 N N . LEU A 1 330 ? 9.629 9.028 -16.858 1.00 91.56 330 LEU A N 1
ATOM 2465 C CA . LEU A 1 330 ? 9.146 7.997 -15.938 1.00 91.56 330 LEU A CA 1
ATOM 2466 C C . LEU A 1 330 ? 9.416 8.375 -14.478 1.00 91.56 330 LEU A C 1
ATOM 2468 O O . LEU A 1 330 ? 8.525 8.223 -13.651 1.00 91.56 330 LEU A O 1
ATOM 2472 N N . LEU A 1 331 ? 10.588 8.928 -14.157 1.00 91.31 331 LEU A N 1
ATOM 2473 C CA . LEU A 1 331 ? 10.894 9.356 -12.788 1.00 91.31 331 LEU A CA 1
ATOM 2474 C C . LEU A 1 331 ? 10.037 10.537 -12.338 1.00 91.31 331 LEU A C 1
ATOM 2476 O O . LEU A 1 331 ? 9.603 10.544 -11.195 1.00 91.31 331 LEU A O 1
ATOM 2480 N N . SER A 1 332 ? 9.734 11.493 -13.219 1.00 88.94 332 SER A N 1
ATOM 2481 C CA . SER A 1 332 ? 8.852 12.613 -12.868 1.00 88.94 332 SER A CA 1
ATOM 2482 C C . SER A 1 332 ? 7.403 12.192 -12.629 1.00 88.94 332 SER A C 1
ATOM 2484 O O . SER A 1 332 ? 6.668 12.900 -11.947 1.00 88.94 332 SER A O 1
ATOM 2486 N N . GLY A 1 333 ? 6.988 11.050 -13.184 1.00 87.06 333 GLY A N 1
ATOM 2487 C CA . GLY A 1 333 ? 5.687 10.453 -12.907 1.00 87.06 333 GLY A CA 1
ATOM 2488 C C . GLY A 1 333 ? 5.645 9.597 -11.641 1.00 87.06 333 GLY A C 1
ATOM 2489 O O . GLY A 1 333 ? 4.553 9.232 -11.214 1.00 87.06 333 GLY A O 1
ATOM 2490 N N . ALA A 1 334 ? 6.792 9.246 -11.052 1.00 90.06 334 ALA A N 1
ATOM 2491 C CA . ALA A 1 334 ? 6.871 8.395 -9.870 1.00 90.06 334 ALA A CA 1
ATOM 2492 C C . ALA A 1 334 ? 6.707 9.217 -8.584 1.00 90.06 334 ALA A C 1
ATOM 2494 O O . ALA A 1 334 ? 7.461 10.153 -8.329 1.00 90.06 334 ALA A O 1
ATOM 2495 N N . GLY A 1 335 ? 5.732 8.845 -7.754 1.00 86.38 335 GLY A N 1
ATOM 2496 C CA . GLY A 1 335 ? 5.524 9.452 -6.444 1.00 86.38 335 GLY A CA 1
ATOM 2497 C C . GLY A 1 335 ? 6.624 9.070 -5.452 1.00 86.38 335 GLY A C 1
ATOM 2498 O O . GLY A 1 335 ? 7.215 7.986 -5.527 1.00 86.38 335 GLY A O 1
ATOM 2499 N N . SER A 1 336 ? 6.870 9.938 -4.470 1.00 83.25 336 SER A N 1
ATOM 2500 C CA . SER A 1 336 ? 7.855 9.685 -3.412 1.00 83.25 336 SER A CA 1
ATOM 2501 C C . SER A 1 336 ? 7.529 8.419 -2.613 1.00 83.25 336 SER A C 1
ATOM 2503 O O . SER A 1 336 ? 8.443 7.670 -2.280 1.00 83.25 336 SER A O 1
ATOM 2505 N N . SER A 1 337 ? 6.244 8.113 -2.392 1.00 80.19 337 SER A N 1
ATOM 2506 C CA . SER A 1 337 ? 5.776 6.896 -1.709 1.00 80.19 337 SER A CA 1
ATOM 2507 C C . SER A 1 337 ? 6.148 5.603 -2.442 1.00 80.19 337 SER A C 1
ATOM 2509 O O . SER A 1 337 ? 6.451 4.595 -1.802 1.00 80.19 337 SER A O 1
ATOM 2511 N N . LEU A 1 338 ? 6.160 5.617 -3.779 1.00 87.31 338 LEU A N 1
ATOM 2512 C CA . LEU A 1 338 ? 6.577 4.472 -4.586 1.00 87.31 338 LEU A CA 1
ATOM 2513 C C . LEU A 1 338 ? 8.087 4.245 -4.467 1.00 87.31 338 LEU A C 1
ATOM 2515 O O . LEU A 1 338 ? 8.542 3.114 -4.282 1.00 87.31 338 LEU A O 1
ATOM 2519 N N . LEU A 1 339 ? 8.863 5.323 -4.591 1.00 88.50 339 LEU A N 1
ATOM 2520 C CA . LEU A 1 339 ? 10.319 5.251 -4.626 1.00 88.50 339 LEU A CA 1
ATOM 2521 C C . LEU A 1 339 ? 10.921 4.969 -3.248 1.00 88.50 339 LEU A C 1
ATOM 2523 O O . LEU A 1 339 ? 11.839 4.153 -3.169 1.00 88.50 339 LEU A O 1
ATOM 2527 N N . SER A 1 340 ? 10.395 5.560 -2.172 1.00 83.88 340 SER A N 1
ATOM 2528 C CA . SER A 1 340 ? 10.864 5.335 -0.795 1.00 83.88 340 SER A CA 1
ATOM 2529 C C . SER A 1 340 ? 10.268 4.081 -0.138 1.00 83.88 340 SER A C 1
ATOM 2531 O O . SER A 1 340 ? 10.861 3.541 0.798 1.00 83.88 340 SER A O 1
ATOM 2533 N N . GLY A 1 341 ? 9.143 3.582 -0.665 1.00 80.00 341 GLY A N 1
ATOM 2534 C CA . GLY A 1 341 ? 8.344 2.494 -0.102 1.00 80.00 341 GLY A CA 1
ATOM 2535 C C . GLY A 1 341 ? 8.911 1.070 -0.262 1.00 80.00 341 GLY A C 1
ATOM 2536 O O . GLY A 1 341 ? 10.120 0.875 -0.452 1.00 80.00 341 GLY A O 1
ATOM 2537 N N . PRO A 1 342 ? 8.052 0.032 -0.184 1.00 80.88 342 PRO A N 1
ATOM 2538 C CA . PRO A 1 342 ? 8.466 -1.375 -0.144 1.00 80.88 342 PRO A CA 1
ATOM 2539 C C . PRO A 1 342 ? 9.346 -1.810 -1.326 1.00 80.88 342 PRO A C 1
ATOM 2541 O O . PRO A 1 342 ? 9.109 -1.410 -2.469 1.00 80.88 342 PRO A O 1
ATOM 2544 N N . GLU A 1 343 ? 10.322 -2.694 -1.072 1.00 84.25 343 GLU A N 1
ATOM 2545 C CA . GLU A 1 343 ? 11.251 -3.194 -2.105 1.00 84.25 343 GLU A CA 1
ATOM 2546 C C . GLU A 1 343 ? 10.520 -3.852 -3.290 1.00 84.25 343 GLU A C 1
ATOM 2548 O O . GLU A 1 343 ? 10.940 -3.687 -4.432 1.00 84.25 343 GLU A O 1
ATOM 2553 N N . ALA A 1 344 ? 9.393 -4.531 -3.047 1.00 83.25 344 ALA A N 1
ATOM 2554 C CA . ALA A 1 344 ? 8.616 -5.198 -4.093 1.00 83.25 344 ALA A CA 1
ATOM 2555 C C . ALA A 1 344 ? 8.010 -4.221 -5.121 1.00 83.25 344 ALA A C 1
ATOM 2557 O O . ALA A 1 344 ? 8.124 -4.450 -6.327 1.00 83.25 344 ALA A O 1
ATOM 2558 N N . LYS A 1 345 ? 7.400 -3.113 -4.665 1.00 85.81 345 LYS A N 1
ATOM 2559 C CA . LYS A 1 345 ? 6.823 -2.096 -5.565 1.00 85.81 345 LYS A CA 1
ATOM 2560 C C . LYS A 1 345 ? 7.916 -1.397 -6.374 1.00 85.81 345 LYS A C 1
ATOM 2562 O O . LYS A 1 345 ? 7.773 -1.231 -7.585 1.00 85.81 345 LYS A O 1
ATOM 2567 N N . TRP A 1 346 ? 9.027 -1.049 -5.724 1.00 91.25 346 TRP A N 1
ATOM 2568 C CA . TRP A 1 346 ? 10.176 -0.453 -6.405 1.00 91.25 346 TRP A CA 1
ATOM 2569 C C . TRP A 1 346 ? 10.821 -1.413 -7.415 1.00 91.25 346 TRP A C 1
ATOM 2571 O O . TRP A 1 346 ? 11.160 -0.988 -8.515 1.00 91.25 346 TRP A O 1
ATOM 2581 N N . GLY A 1 347 ? 10.933 -2.706 -7.093 1.00 90.62 347 GLY A N 1
ATOM 2582 C CA . GLY A 1 347 ? 11.445 -3.722 -8.016 1.00 90.62 347 GLY A CA 1
ATOM 2583 C C . GLY A 1 347 ? 10.592 -3.849 -9.281 1.00 90.62 347 GLY A C 1
ATOM 2584 O O . GLY A 1 347 ? 11.128 -3.873 -10.383 1.00 90.62 347 GLY A O 1
ATOM 2585 N N . LEU A 1 348 ? 9.259 -3.835 -9.150 1.00 90.88 348 LEU A N 1
ATOM 2586 C CA . LEU A 1 348 ? 8.346 -3.806 -10.302 1.00 90.88 348 LEU A CA 1
ATOM 2587 C C . LEU A 1 348 ? 8.490 -2.521 -11.130 1.00 90.88 348 LEU A C 1
ATOM 2589 O O . LEU A 1 348 ? 8.459 -2.576 -12.362 1.00 90.88 348 LEU A O 1
ATOM 2593 N N . TYR A 1 349 ? 8.667 -1.373 -10.466 1.00 93.12 349 TYR A N 1
ATOM 2594 C CA . TYR A 1 349 ? 8.941 -0.104 -11.138 1.00 93.12 349 TYR A CA 1
ATOM 2595 C C . TYR A 1 349 ? 10.250 -0.149 -11.938 1.00 93.12 349 TYR A C 1
ATOM 2597 O O . TYR A 1 349 ? 10.270 0.177 -13.128 1.00 93.12 349 TYR A O 1
ATOM 2605 N N . GLN A 1 350 ? 11.332 -0.613 -11.308 1.00 94.75 350 GLN A N 1
ATOM 2606 C CA . GLN A 1 350 ? 12.631 -0.769 -11.951 1.00 94.75 350 GLN A CA 1
ATOM 2607 C C . GLN A 1 350 ? 12.534 -1.721 -13.151 1.00 94.75 350 GLN A C 1
ATOM 2609 O O . GLN A 1 350 ? 13.072 -1.390 -14.207 1.00 94.75 350 GLN A O 1
ATOM 2614 N N . LEU A 1 351 ? 11.802 -2.833 -13.035 1.00 94.19 351 LEU A N 1
ATOM 2615 C CA . LEU A 1 351 ? 11.642 -3.802 -14.117 1.00 94.19 351 LEU A CA 1
ATOM 2616 C C . LEU A 1 351 ? 10.922 -3.185 -15.323 1.00 94.19 351 LEU A C 1
ATOM 2618 O O . LEU A 1 351 ? 11.332 -3.377 -16.469 1.00 94.19 351 LEU A O 1
ATOM 2622 N N . GLY A 1 352 ? 9.844 -2.431 -15.086 1.00 93.50 352 GLY A N 1
ATOM 2623 C CA . GLY A 1 352 ? 9.125 -1.750 -16.164 1.00 93.50 352 GLY A CA 1
ATOM 2624 C C . GLY A 1 352 ? 9.985 -0.695 -16.857 1.00 93.50 352 GLY A C 1
ATOM 2625 O O . GLY A 1 352 ? 9.996 -0.623 -18.087 1.00 93.50 352 GLY A O 1
ATOM 2626 N N . LEU A 1 353 ? 10.775 0.060 -16.089 1.00 95.00 353 LEU A N 1
ATOM 2627 C CA . LEU A 1 353 ? 11.765 0.985 -16.636 1.00 95.00 353 LEU A CA 1
ATOM 2628 C C . LEU A 1 353 ? 12.825 0.237 -17.466 1.00 95.00 353 LEU A C 1
ATOM 2630 O O . LEU A 1 353 ? 13.077 0.613 -18.610 1.00 95.00 353 LEU A O 1
ATOM 2634 N N . ALA A 1 354 ? 13.389 -0.855 -16.942 1.00 96.44 354 ALA A N 1
ATOM 2635 C CA . ALA A 1 354 ? 14.367 -1.698 -17.632 1.00 96.44 354 ALA A CA 1
ATOM 2636 C C . ALA A 1 354 ? 13.829 -2.232 -18.963 1.00 96.44 354 ALA A C 1
ATOM 2638 O O . ALA A 1 354 ? 14.521 -2.184 -19.985 1.00 96.44 354 ALA A O 1
ATOM 2639 N N . LEU A 1 355 ? 12.574 -2.683 -18.979 1.00 95.56 355 LEU A N 1
ATOM 2640 C CA . LEU A 1 355 ? 11.897 -3.172 -20.173 1.00 95.56 355 LEU A CA 1
ATOM 2641 C C . LEU A 1 355 ? 11.736 -2.069 -21.227 1.00 95.56 355 LEU A C 1
ATOM 2643 O O . LEU A 1 355 ? 12.066 -2.287 -22.394 1.00 95.56 355 LEU A O 1
ATOM 2647 N N . ILE A 1 356 ? 11.296 -0.871 -20.830 1.00 95.25 356 ILE A N 1
ATOM 2648 C CA . ILE A 1 356 ? 11.159 0.277 -21.738 1.00 95.25 356 ILE A CA 1
ATOM 2649 C C . ILE A 1 356 ? 12.520 0.666 -22.319 1.00 95.25 356 ILE A C 1
ATOM 2651 O O . ILE A 1 356 ? 12.660 0.742 -23.541 1.00 95.25 356 ILE A O 1
ATOM 2655 N N . LEU A 1 357 ? 13.543 0.848 -21.477 1.00 95.94 357 LEU A N 1
ATOM 2656 C CA . LEU A 1 357 ? 14.886 1.211 -21.939 1.00 95.94 357 LEU A CA 1
ATOM 2657 C C . LEU A 1 357 ? 15.477 0.136 -22.864 1.00 95.94 357 LEU A C 1
ATOM 2659 O O . LEU A 1 357 ? 16.107 0.465 -23.869 1.00 95.94 357 LEU A O 1
ATOM 2663 N N . THR A 1 358 ? 15.200 -1.142 -22.597 1.00 95.56 358 THR A N 1
ATOM 2664 C CA . THR A 1 358 ? 15.601 -2.255 -23.468 1.00 95.56 358 THR A CA 1
ATOM 2665 C C . THR A 1 358 ? 14.975 -2.151 -24.858 1.00 95.56 358 THR A C 1
ATOM 2667 O O . THR A 1 358 ? 15.674 -2.316 -25.861 1.00 95.56 358 THR A O 1
ATOM 2670 N N . LEU A 1 359 ? 13.677 -1.843 -24.951 1.00 93.31 359 LEU A N 1
ATOM 2671 C CA . LEU A 1 359 ? 12.994 -1.664 -26.238 1.00 93.31 359 LEU A CA 1
ATOM 2672 C C . LEU A 1 359 ? 13.558 -0.474 -27.023 1.00 93.31 359 LEU A C 1
ATOM 2674 O O . LEU A 1 359 ? 13.722 -0.563 -28.243 1.00 93.31 359 LEU A O 1
ATOM 2678 N N . LEU A 1 360 ? 13.925 0.605 -26.330 1.00 93.62 360 LEU A N 1
ATOM 2679 C CA . LEU A 1 360 ? 14.560 1.776 -26.936 1.00 93.62 360 LEU A CA 1
ATOM 2680 C C . LEU A 1 360 ? 15.973 1.448 -27.450 1.00 93.62 360 LEU A C 1
ATOM 2682 O O . LEU A 1 360 ? 16.300 1.782 -28.592 1.00 93.62 360 LEU A O 1
ATOM 2686 N N . CYS A 1 361 ? 16.783 0.713 -26.677 1.00 92.50 361 CYS A N 1
ATOM 2687 C CA . CYS A 1 361 ? 18.081 0.199 -27.129 1.00 92.50 361 CYS A CA 1
ATOM 2688 C C . CYS A 1 361 ? 17.939 -0.725 -28.346 1.00 92.50 361 CYS A C 1
ATOM 2690 O O . CYS A 1 361 ? 18.705 -0.611 -29.305 1.00 92.50 361 CYS A O 1
ATOM 2692 N N . LEU A 1 362 ? 16.938 -1.612 -28.345 1.00 90.44 362 LEU A N 1
ATOM 2693 C CA . LEU A 1 362 ? 16.663 -2.502 -29.470 1.00 90.44 362 LEU A CA 1
ATOM 2694 C C . LEU A 1 362 ? 16.324 -1.703 -30.735 1.00 90.44 362 LEU A C 1
ATOM 2696 O O . LEU A 1 362 ? 16.852 -2.011 -31.804 1.00 90.44 362 LEU A O 1
ATOM 2700 N N . GLY A 1 363 ? 15.500 -0.657 -30.611 1.00 86.38 363 GLY 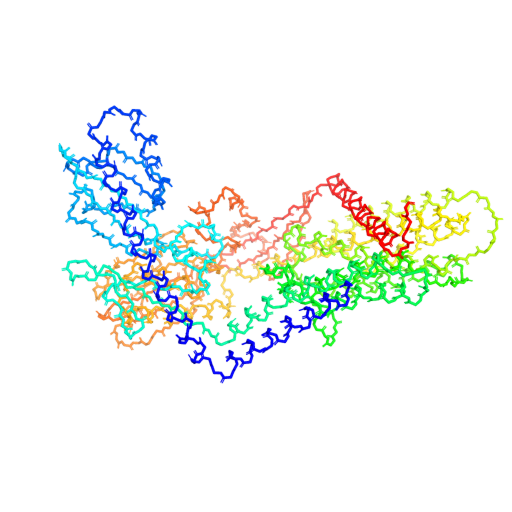A N 1
ATOM 2701 C CA . GLY A 1 363 ? 15.211 0.289 -31.690 1.00 86.38 363 GLY A CA 1
ATOM 2702 C C . GLY A 1 363 ? 16.475 0.980 -32.211 1.00 86.38 363 GLY A C 1
ATOM 2703 O O . GLY A 1 363 ? 16.726 0.981 -33.418 1.00 86.38 363 GLY A O 1
ATOM 2704 N N . ALA A 1 364 ? 17.331 1.477 -31.315 1.00 86.75 364 ALA A N 1
ATOM 2705 C CA . ALA A 1 364 ? 18.590 2.125 -31.680 1.00 86.75 364 ALA A CA 1
ATOM 2706 C C . ALA A 1 364 ? 19.549 1.177 -32.424 1.00 86.75 364 ALA A C 1
ATOM 2708 O O . ALA A 1 364 ? 20.129 1.549 -33.446 1.00 86.75 364 ALA A O 1
ATOM 2709 N N . PHE A 1 365 ? 19.670 -0.083 -31.994 1.00 87.19 365 PHE A N 1
ATOM 2710 C CA . PHE A 1 365 ? 20.502 -1.088 -32.669 1.00 87.19 365 PHE A CA 1
ATOM 2711 C C . PHE A 1 365 ? 20.065 -1.385 -34.105 1.00 87.19 365 PHE A C 1
ATOM 2713 O O . PHE A 1 365 ? 20.886 -1.826 -34.917 1.00 87.19 365 PHE A O 1
ATOM 2720 N N . ARG A 1 366 ? 18.797 -1.134 -34.450 1.00 80.44 366 ARG A N 1
ATOM 2721 C CA . ARG A 1 366 ? 18.300 -1.265 -35.827 1.00 80.44 366 ARG A CA 1
ATOM 2722 C C . ARG A 1 366 ? 18.752 -0.129 -36.733 1.00 80.44 366 ARG A C 1
ATOM 2724 O O . ARG A 1 366 ? 18.959 -0.385 -37.913 1.00 80.44 366 ARG A O 1
ATOM 2731 N N . LEU A 1 367 ? 18.962 1.074 -36.197 1.00 75.69 367 LEU A N 1
ATOM 2732 C CA . LEU A 1 367 ? 19.521 2.211 -36.944 1.00 75.69 367 LEU A CA 1
ATOM 2733 C C . LEU A 1 367 ? 20.995 1.975 -37.329 1.00 75.69 367 LEU A C 1
ATOM 2735 O O . LEU A 1 367 ? 21.507 2.554 -38.288 1.00 75.69 367 LEU A O 1
ATOM 2739 N N . GLY A 1 368 ? 21.688 1.112 -36.579 1.00 63.38 368 GLY A N 1
ATOM 2740 C CA . GLY A 1 368 ? 23.113 0.826 -36.739 1.00 63.38 368 GLY A CA 1
ATOM 2741 C C . GLY A 1 368 ? 23.479 -0.220 -37.795 1.00 63.38 368 GLY A C 1
ATOM 2742 O O . GLY A 1 368 ? 24.656 -0.566 -37.916 1.00 63.38 368 GLY A O 1
ATOM 2743 N N . GLU A 1 369 ? 22.517 -0.760 -38.551 1.00 69.50 369 GLU A N 1
ATOM 2744 C CA . GLU A 1 369 ? 22.781 -1.855 -39.492 1.00 69.50 369 GLU A CA 1
ATOM 2745 C C . GLU A 1 369 ? 23.635 -1.405 -40.689 1.00 69.50 369 GLU A C 1
ATOM 2747 O O . GLU A 1 369 ? 23.204 -0.618 -41.528 1.00 69.50 369 GLU A O 1
ATOM 2752 N N . THR A 1 370 ? 24.851 -1.950 -40.810 1.00 62.94 370 THR A N 1
ATOM 2753 C CA . THR A 1 370 ? 25.742 -1.726 -41.963 1.00 62.94 370 THR A CA 1
ATOM 2754 C C . THR A 1 370 ? 26.167 -3.048 -42.599 1.00 62.94 370 THR A C 1
ATOM 2756 O O . THR A 1 370 ? 26.243 -4.083 -41.944 1.00 62.94 370 THR A O 1
ATOM 2759 N N . ALA A 1 371 ? 26.402 -3.040 -43.915 1.00 51.50 371 ALA A N 1
ATOM 2760 C CA . ALA A 1 371 ? 26.601 -4.257 -44.708 1.00 51.50 371 ALA A CA 1
ATOM 2761 C C . ALA A 1 371 ? 28.059 -4.768 -44.774 1.00 51.50 371 ALA A C 1
ATOM 2763 O O . ALA A 1 371 ? 28.302 -5.788 -45.425 1.00 51.50 371 ALA A O 1
ATOM 2764 N N . LYS A 1 372 ? 29.028 -4.088 -44.143 1.00 54.88 372 LYS A N 1
ATOM 2765 C CA . LYS A 1 372 ? 30.465 -4.362 -44.340 1.00 54.88 372 LYS A CA 1
ATOM 2766 C C . LYS A 1 372 ? 30.975 -5.526 -43.467 1.00 54.88 372 LYS A C 1
ATOM 2768 O O . LYS A 1 372 ? 30.566 -5.680 -42.322 1.00 54.88 372 LYS A O 1
ATOM 2773 N N . ARG A 1 373 ? 31.848 -6.366 -44.045 1.00 48.19 373 ARG A N 1
ATOM 2774 C CA . ARG A 1 373 ? 32.486 -7.556 -43.438 1.00 48.19 373 ARG A CA 1
ATOM 2775 C C . ARG A 1 373 ? 33.905 -7.209 -42.988 1.00 48.19 373 ARG A C 1
ATOM 2777 O O . ARG A 1 373 ? 34.733 -7.026 -43.866 1.00 48.19 373 ARG A O 1
ATOM 2784 N N . GLU A 1 374 ? 34.185 -7.198 -41.684 1.00 51.84 374 GLU A N 1
ATOM 2785 C CA . GLU A 1 374 ? 35.537 -7.016 -41.108 1.00 51.84 374 GLU A CA 1
ATOM 2786 C C . GLU A 1 374 ? 35.648 -7.678 -39.693 1.00 51.84 374 GLU A C 1
ATOM 2788 O O . GLU A 1 374 ? 34.605 -8.077 -39.164 1.00 51.84 374 GLU A O 1
ATOM 2793 N N . PRO A 1 375 ? 36.865 -7.888 -39.114 1.00 56.25 375 PRO A N 1
ATOM 2794 C CA . PRO A 1 375 ? 37.233 -8.988 -38.184 1.00 56.25 375 PRO A CA 1
ATOM 2795 C C . PRO A 1 375 ? 36.707 -8.813 -36.718 1.00 56.25 375 PRO A C 1
ATOM 2797 O O . PRO A 1 375 ? 35.800 -8.010 -36.501 1.00 56.25 375 PRO A O 1
ATOM 2800 N N . PRO A 1 376 ? 37.090 -9.635 -35.705 1.00 66.38 376 PRO A N 1
ATOM 2801 C CA . PRO A 1 376 ? 36.149 -10.275 -34.771 1.00 66.38 376 PRO A CA 1
ATOM 2802 C C . PRO A 1 376 ? 35.289 -9.318 -33.928 1.00 66.38 376 PRO A C 1
ATOM 2804 O O . PRO A 1 376 ? 35.765 -8.352 -33.336 1.00 66.38 376 PRO A O 1
ATOM 2807 N N . ALA A 1 377 ? 33.999 -9.649 -33.807 1.00 70.19 377 ALA A N 1
ATOM 2808 C CA . ALA A 1 377 ? 32.996 -8.906 -33.032 1.00 70.19 377 ALA A CA 1
ATOM 2809 C C . ALA A 1 377 ? 33.201 -8.948 -31.501 1.00 70.19 377 ALA A C 1
ATOM 2811 O O . ALA A 1 377 ? 32.525 -8.227 -30.775 1.00 70.19 377 ALA A O 1
ATOM 2812 N N . GLN A 1 378 ? 34.112 -9.790 -31.004 1.00 78.38 378 GLN A N 1
ATOM 2813 C CA . GLN A 1 378 ? 34.304 -10.038 -29.570 1.00 78.38 378 GLN A CA 1
ATOM 2814 C C . GLN A 1 378 ? 34.915 -8.842 -28.834 1.00 78.38 378 GLN A C 1
ATOM 2816 O O . GLN A 1 378 ? 34.458 -8.508 -27.747 1.00 78.38 378 GLN A O 1
ATOM 2821 N N . VAL A 1 379 ? 35.897 -8.168 -29.438 1.00 81.62 379 VAL A N 1
ATOM 2822 C CA . VAL A 1 379 ? 36.592 -7.022 -28.827 1.00 81.62 379 VAL A CA 1
ATOM 2823 C C . VAL A 1 379 ? 35.639 -5.856 -28.512 1.00 81.62 379 VAL A C 1
ATOM 2825 O O . VAL A 1 379 ? 35.611 -5.432 -27.357 1.00 81.62 379 VAL A O 1
ATOM 2828 N N . PRO A 1 380 ? 34.811 -5.348 -29.454 1.00 82.44 380 PRO A N 1
ATOM 2829 C CA . PRO A 1 380 ? 33.900 -4.243 -29.145 1.00 82.44 380 PRO A CA 1
ATOM 2830 C C . PRO A 1 380 ? 32.791 -4.631 -28.157 1.00 82.44 380 PRO A C 1
ATOM 2832 O O . PRO A 1 380 ? 32.389 -3.798 -27.352 1.00 82.44 380 PRO A O 1
ATOM 2835 N N . LEU A 1 381 ? 32.320 -5.885 -28.173 1.00 84.62 381 LEU A N 1
ATOM 2836 C CA . LEU A 1 381 ? 31.313 -6.363 -27.218 1.00 84.62 381 LEU A CA 1
ATOM 2837 C C . LEU A 1 381 ? 31.887 -6.503 -25.800 1.00 84.62 381 LEU A C 1
ATOM 2839 O O . LEU A 1 381 ? 31.234 -6.101 -24.840 1.00 84.62 381 LEU A O 1
ATOM 2843 N N . ALA A 1 382 ? 33.114 -7.013 -25.662 1.00 87.56 382 ALA A N 1
ATOM 2844 C CA . ALA A 1 382 ? 33.803 -7.076 -24.375 1.00 87.56 382 ALA A CA 1
ATOM 2845 C C . ALA A 1 382 ? 34.079 -5.670 -23.820 1.00 87.56 382 ALA A C 1
ATOM 2847 O O . ALA A 1 382 ? 33.817 -5.413 -22.648 1.00 87.56 382 ALA A O 1
ATOM 2848 N N . ALA A 1 383 ? 34.526 -4.739 -24.670 1.00 88.62 383 ALA A N 1
ATOM 2849 C CA . ALA A 1 383 ? 34.730 -3.345 -24.282 1.00 88.62 383 ALA A CA 1
ATOM 2850 C C . ALA A 1 383 ? 33.422 -2.669 -23.833 1.00 88.62 383 ALA A C 1
ATOM 2852 O O . ALA A 1 383 ? 33.413 -1.977 -22.818 1.00 88.62 383 ALA A O 1
ATOM 2853 N N . ALA A 1 384 ? 32.309 -2.909 -24.539 1.00 89.75 384 ALA A N 1
ATOM 2854 C CA . ALA A 1 384 ? 30.995 -2.414 -24.131 1.00 89.75 384 ALA A CA 1
ATOM 2855 C C . ALA A 1 384 ? 30.588 -2.954 -22.752 1.00 89.75 384 ALA A C 1
ATOM 2857 O O . ALA A 1 384 ? 30.138 -2.186 -21.908 1.00 89.75 384 ALA A O 1
ATOM 2858 N N . PHE A 1 385 ? 30.788 -4.251 -22.504 1.00 90.44 385 PHE A N 1
ATOM 2859 C CA . PHE A 1 385 ? 30.469 -4.873 -21.219 1.00 90.44 385 PHE A CA 1
ATOM 2860 C C . PHE A 1 385 ? 31.308 -4.301 -20.068 1.00 90.44 385 PHE A C 1
ATOM 2862 O O . PHE A 1 385 ? 30.758 -3.929 -19.034 1.00 90.44 385 PHE A O 1
ATOM 2869 N N . VAL A 1 386 ? 32.623 -4.152 -20.262 1.00 92.69 386 VAL A N 1
ATOM 2870 C CA . VAL A 1 386 ? 33.507 -3.511 -19.273 1.00 92.69 386 VAL A CA 1
ATOM 2871 C C . VAL A 1 386 ? 33.054 -2.078 -18.990 1.00 92.69 386 VAL A C 1
ATOM 2873 O O . VAL A 1 386 ? 32.997 -1.671 -17.834 1.00 92.69 386 VAL A O 1
ATOM 2876 N N . LEU A 1 387 ? 32.672 -1.324 -20.022 1.00 92.69 387 LEU A N 1
ATOM 2877 C CA . LEU A 1 387 ? 32.212 0.051 -19.858 1.00 92.69 387 LEU A CA 1
ATOM 2878 C C . LEU A 1 387 ? 30.890 0.141 -19.084 1.00 92.69 387 LEU A C 1
ATOM 2880 O O . LEU A 1 387 ? 30.741 1.037 -18.261 1.00 92.69 387 LEU A O 1
ATOM 2884 N N . VAL A 1 388 ? 29.963 -0.804 -19.280 1.00 92.88 388 VAL A N 1
ATOM 2885 C CA . VAL A 1 388 ? 28.741 -0.903 -18.462 1.00 92.88 388 VAL A CA 1
ATOM 2886 C C . VAL A 1 388 ? 29.085 -1.123 -16.991 1.00 92.88 388 VAL A C 1
ATOM 2888 O O . VAL A 1 388 ? 28.510 -0.451 -16.137 1.00 92.88 388 VAL A O 1
ATOM 2891 N N . LEU A 1 389 ? 30.036 -2.011 -16.683 1.00 92.00 389 LEU A N 1
ATOM 2892 C CA . LEU A 1 389 ? 30.469 -2.256 -15.303 1.00 92.00 389 LEU A CA 1
ATOM 2893 C C . LEU A 1 389 ? 31.108 -1.012 -14.673 1.00 92.00 389 LEU A C 1
ATOM 2895 O O . LEU A 1 389 ? 30.775 -0.666 -13.542 1.00 92.00 389 LEU A O 1
ATOM 2899 N N . VAL A 1 390 ? 31.981 -0.318 -15.410 1.00 93.56 390 VAL A N 1
ATOM 2900 C CA . VAL A 1 390 ? 32.638 0.910 -14.935 1.00 93.56 390 VAL A CA 1
ATOM 2901 C C . VAL A 1 390 ? 31.616 2.021 -14.695 1.00 93.56 390 VAL A C 1
ATOM 2903 O O . VAL A 1 390 ? 31.615 2.611 -13.618 1.00 93.56 390 VAL A O 1
ATOM 2906 N N . LEU A 1 391 ? 30.721 2.282 -15.654 1.00 93.06 391 LEU A N 1
ATOM 2907 C CA . LEU A 1 391 ? 29.675 3.301 -15.508 1.00 93.06 391 LEU A CA 1
ATOM 2908 C C . LEU A 1 391 ? 28.741 2.978 -14.341 1.00 93.06 391 LEU A C 1
ATOM 2910 O O . LEU A 1 391 ? 28.477 3.850 -13.521 1.00 93.06 391 LEU A O 1
ATOM 2914 N N . SER A 1 392 ? 28.318 1.718 -14.209 1.00 90.19 392 SER A N 1
ATOM 2915 C CA . SER A 1 392 ? 27.473 1.287 -13.090 1.00 90.19 392 SER A CA 1
ATOM 2916 C C . SER A 1 392 ? 28.180 1.476 -11.746 1.00 90.19 392 SER A C 1
ATOM 2918 O O . SER A 1 392 ? 27.584 2.008 -10.815 1.00 90.19 392 SER A O 1
ATOM 2920 N N . GLY A 1 393 ? 29.463 1.111 -11.643 1.00 88.50 393 GLY A N 1
ATOM 2921 C CA . GLY A 1 393 ? 30.262 1.310 -10.430 1.00 88.50 393 GLY A CA 1
ATOM 2922 C C . GLY A 1 393 ? 30.442 2.786 -10.064 1.00 88.50 393 GLY A C 1
ATOM 2923 O O . GLY A 1 393 ? 30.274 3.152 -8.901 1.00 88.50 393 GLY A O 1
ATOM 2924 N N . LEU A 1 394 ? 30.714 3.644 -11.053 1.00 90.44 394 LEU A N 1
ATOM 2925 C CA . LEU A 1 394 ? 30.819 5.094 -10.859 1.00 90.44 394 LEU A CA 1
ATOM 2926 C C . LEU A 1 394 ? 29.493 5.705 -10.405 1.00 90.44 394 LEU A C 1
ATOM 2928 O O . LEU A 1 394 ? 29.488 6.537 -9.503 1.00 90.44 394 LEU A O 1
ATOM 2932 N N . SER A 1 395 ? 28.369 5.281 -10.983 1.00 87.38 395 SER A N 1
ATOM 2933 C CA . SER A 1 395 ? 27.055 5.751 -10.548 1.00 87.38 395 SER A CA 1
ATOM 2934 C C . SER A 1 395 ? 26.696 5.256 -9.149 1.00 87.38 395 SER A C 1
ATOM 2936 O O . SER A 1 395 ? 26.133 6.023 -8.370 1.00 87.38 395 SER A O 1
ATOM 2938 N N . VAL A 1 396 ? 27.076 4.018 -8.795 1.00 85.31 396 VAL A N 1
ATOM 2939 C CA . VAL A 1 396 ? 26.899 3.500 -7.431 1.00 85.31 396 VAL A CA 1
ATOM 2940 C C . VAL A 1 396 ? 27.638 4.369 -6.418 1.00 85.31 396 VAL A C 1
ATOM 2942 O O . VAL A 1 396 ? 27.081 4.769 -5.397 1.00 85.31 396 VAL A O 1
ATOM 2945 N N . PHE A 1 397 ? 28.891 4.691 -6.728 1.00 87.12 397 PHE A N 1
ATOM 2946 C CA . PHE A 1 397 ? 29.706 5.578 -5.912 1.00 87.12 397 PHE A CA 1
ATOM 2947 C C . PHE A 1 397 ? 29.111 6.992 -5.826 1.00 87.12 397 PHE A C 1
ATOM 2949 O O . PHE A 1 397 ? 29.006 7.539 -4.732 1.00 87.12 397 PHE A O 1
ATOM 2956 N N . ALA A 1 398 ? 28.657 7.559 -6.948 1.00 87.81 398 ALA A N 1
ATOM 2957 C CA . ALA A 1 398 ? 28.094 8.907 -6.993 1.00 87.81 398 ALA A CA 1
ATOM 2958 C C . ALA A 1 398 ? 26.848 9.068 -6.105 1.00 87.81 398 ALA A C 1
ATOM 2960 O O . ALA A 1 398 ? 26.792 10.013 -5.325 1.00 87.81 398 ALA A O 1
ATOM 2961 N N . VAL A 1 399 ? 25.892 8.133 -6.153 1.00 86.38 399 VAL A N 1
ATOM 2962 C CA . VAL A 1 399 ? 24.692 8.169 -5.286 1.00 86.38 399 VAL A CA 1
ATOM 2963 C C . VAL A 1 399 ? 25.070 8.053 -3.811 1.00 86.38 399 VAL A C 1
ATOM 2965 O O . VAL A 1 399 ? 24.455 8.686 -2.963 1.00 86.38 399 VAL A O 1
ATOM 2968 N N . ARG A 1 400 ? 26.094 7.263 -3.470 1.00 84.38 400 ARG A N 1
ATOM 2969 C CA . ARG A 1 400 ? 26.537 7.154 -2.073 1.00 84.38 400 ARG A CA 1
ATOM 2970 C C . ARG A 1 400 ? 27.144 8.430 -1.524 1.00 84.38 400 ARG A C 1
ATOM 2972 O O . ARG A 1 400 ? 27.016 8.678 -0.335 1.00 84.38 400 ARG A O 1
ATOM 2979 N N . VAL A 1 401 ? 27.838 9.184 -2.369 1.00 84.62 401 VAL A N 1
ATOM 2980 C CA . VAL A 1 401 ? 28.502 10.424 -1.959 1.00 84.62 401 VAL A CA 1
ATOM 2981 C C . VAL A 1 401 ? 27.532 11.601 -1.986 1.00 84.62 401 VAL A C 1
ATOM 2983 O O . VAL A 1 401 ? 27.591 12.444 -1.100 1.00 84.62 401 VAL A O 1
ATOM 2986 N N . ASN A 1 402 ? 26.632 11.649 -2.972 1.00 83.88 402 ASN A N 1
ATOM 2987 C CA . ASN A 1 402 ? 25.778 12.812 -3.222 1.00 83.88 402 ASN A CA 1
ATOM 2988 C C . ASN A 1 402 ? 24.316 12.629 -2.787 1.00 83.88 402 ASN A C 1
ATOM 2990 O O . ASN A 1 402 ? 23.586 13.611 -2.756 1.00 83.88 402 ASN A O 1
ATOM 2994 N N . GLY A 1 403 ? 23.857 11.404 -2.518 1.00 81.06 403 GLY A N 1
ATOM 2995 C CA . GLY A 1 403 ? 22.463 11.100 -2.155 1.00 81.06 403 GLY A CA 1
ATOM 2996 C C . GLY A 1 403 ? 21.480 11.093 -3.334 1.00 81.06 403 GLY A C 1
ATOM 2997 O O . GLY A 1 403 ? 20.414 10.495 -3.240 1.00 81.06 403 GLY A O 1
ATOM 2998 N N . ASP A 1 404 ? 21.863 11.675 -4.472 1.00 83.12 404 ASP A N 1
ATOM 2999 C CA . ASP A 1 404 ? 21.042 11.778 -5.680 1.00 83.12 404 ASP A CA 1
ATOM 3000 C C . ASP A 1 404 ? 21.853 11.454 -6.951 1.00 83.12 404 ASP A C 1
ATOM 3002 O O . ASP A 1 404 ? 23.091 11.485 -6.973 1.00 83.12 404 ASP A O 1
ATOM 3006 N N . LEU A 1 405 ? 21.145 11.129 -8.033 1.00 87.00 405 LEU A N 1
ATOM 3007 C CA . LEU A 1 405 ? 21.701 10.945 -9.363 1.00 87.00 405 LEU A CA 1
ATOM 3008 C C . LEU A 1 405 ? 20.755 11.485 -10.434 1.00 87.00 405 LEU A C 1
ATOM 3010 O O . LEU A 1 405 ? 19.673 10.949 -10.669 1.00 87.00 405 LEU A O 1
ATOM 3014 N N . SER A 1 406 ? 21.237 12.479 -11.182 1.00 90.12 406 SER A N 1
ATOM 3015 C CA . SER A 1 406 ? 20.479 13.051 -12.293 1.00 90.12 406 SER A CA 1
ATOM 3016 C C . SER A 1 406 ? 20.089 11.981 -13.329 1.00 90.12 406 SER A C 1
ATOM 3018 O O . SER A 1 406 ? 20.962 11.242 -13.803 1.00 90.12 406 SER A O 1
ATOM 3020 N N . PRO A 1 407 ? 18.825 11.948 -13.797 1.00 88.19 407 PRO A N 1
ATOM 3021 C CA . PRO A 1 407 ? 18.391 11.000 -14.824 1.00 88.19 407 PRO A CA 1
ATOM 3022 C C . PRO A 1 407 ? 19.159 11.099 -16.147 1.00 88.19 407 PRO A C 1
ATOM 3024 O O . PRO A 1 407 ? 19.255 10.123 -16.898 1.00 88.19 407 PRO A O 1
ATOM 3027 N N . TRP A 1 408 ? 19.766 12.259 -16.416 1.00 91.19 408 TRP A N 1
ATOM 3028 C CA . TRP A 1 408 ? 20.602 12.502 -17.592 1.00 91.19 408 TRP A CA 1
ATOM 3029 C C . TRP A 1 408 ? 21.871 11.648 -17.640 1.00 91.19 408 TRP A C 1
ATOM 3031 O O . TRP A 1 408 ? 22.423 11.442 -18.721 1.00 91.19 408 TRP A O 1
ATOM 3041 N N . VAL A 1 409 ? 22.299 11.076 -16.510 1.00 92.06 409 VAL A N 1
ATOM 3042 C CA . VAL A 1 409 ? 23.447 10.157 -16.438 1.00 92.06 409 VAL A CA 1
ATOM 3043 C C . VAL A 1 409 ? 23.244 8.920 -17.318 1.00 92.06 409 VAL A C 1
ATOM 3045 O O . VAL A 1 409 ? 24.211 8.401 -17.875 1.00 92.06 409 VAL A O 1
ATOM 3048 N N . THR A 1 410 ? 21.997 8.500 -17.555 1.00 91.69 410 THR A N 1
ATOM 3049 C CA . THR A 1 410 ? 21.686 7.400 -18.488 1.00 91.69 410 THR A CA 1
ATOM 3050 C C . THR A 1 410 ? 22.155 7.677 -19.923 1.00 91.69 410 THR A C 1
ATOM 3052 O O . THR A 1 410 ? 22.399 6.742 -20.683 1.00 91.69 410 THR A O 1
ATOM 3055 N N . GLY A 1 411 ? 22.400 8.940 -20.290 1.00 92.31 411 GLY A N 1
ATOM 3056 C CA . GLY A 1 411 ? 22.967 9.325 -21.582 1.00 92.31 411 GLY A CA 1
ATOM 3057 C C . GLY A 1 411 ? 24.388 8.798 -21.789 1.00 92.31 411 GLY A C 1
ATOM 3058 O O . GLY A 1 411 ? 24.779 8.535 -22.926 1.00 92.31 411 GLY A O 1
ATOM 3059 N N . ALA A 1 412 ? 25.138 8.538 -20.711 1.00 94.50 412 ALA A N 1
ATOM 3060 C CA . ALA A 1 412 ? 26.472 7.936 -20.776 1.00 94.50 412 ALA A CA 1
ATOM 3061 C C . ALA A 1 412 ? 26.460 6.507 -21.359 1.00 94.50 412 ALA A C 1
ATOM 3063 O O . ALA A 1 412 ? 27.465 6.059 -21.918 1.00 94.50 412 ALA A O 1
ATOM 3064 N N . TRP A 1 413 ? 25.312 5.810 -21.326 1.00 95.06 413 TRP A N 1
ATOM 3065 C CA . TRP A 1 413 ? 25.142 4.499 -21.964 1.00 95.06 413 TRP A CA 1
ATOM 3066 C C . TRP A 1 413 ? 25.176 4.576 -23.501 1.00 95.06 413 TRP A C 1
ATOM 3068 O O . TRP A 1 413 ? 25.219 3.535 -24.162 1.00 95.06 413 TRP A O 1
ATOM 3078 N N . CYS A 1 414 ? 25.252 5.774 -24.096 1.00 93.38 414 CYS A N 1
ATOM 3079 C CA . CYS A 1 414 ? 25.487 5.954 -25.530 1.00 93.38 414 CYS A CA 1
ATOM 3080 C C . CYS A 1 414 ? 26.789 5.291 -26.007 1.00 93.38 414 CYS A C 1
ATOM 3082 O O . CYS A 1 414 ? 26.824 4.722 -27.100 1.00 93.38 414 CYS A O 1
ATOM 3084 N N . LEU A 1 415 ? 27.837 5.305 -25.173 1.00 92.75 415 LEU A N 1
ATOM 3085 C CA . LEU A 1 415 ? 29.144 4.731 -25.481 1.00 92.75 415 LEU A CA 1
ATOM 3086 C C . LEU A 1 415 ? 29.095 3.194 -25.560 1.00 92.75 415 LEU A C 1
ATOM 3088 O O . LEU A 1 415 ? 29.422 2.650 -26.623 1.00 92.75 415 LEU A O 1
ATOM 3092 N N . PRO A 1 416 ? 28.648 2.458 -24.515 1.00 94.00 416 PRO A N 1
ATOM 3093 C CA . PRO A 1 416 ? 28.526 1.008 -24.614 1.00 94.00 416 PRO A CA 1
ATOM 3094 C C . PRO A 1 416 ? 27.459 0.588 -25.636 1.00 94.00 416 PRO A C 1
ATOM 3096 O O . PRO A 1 416 ? 27.645 -0.421 -26.318 1.00 94.00 416 PRO A O 1
ATOM 3099 N N . ALA A 1 417 ? 26.389 1.367 -25.836 1.00 91.69 417 ALA A N 1
ATOM 3100 C CA . ALA A 1 417 ? 25.403 1.084 -26.877 1.00 91.69 417 ALA A CA 1
ATOM 3101 C C . ALA A 1 417 ? 25.978 1.230 -28.295 1.00 91.69 417 ALA A C 1
ATOM 3103 O O . ALA A 1 417 ? 25.747 0.361 -29.137 1.00 91.69 417 ALA A O 1
ATOM 3104 N N . GLY A 1 418 ? 26.767 2.274 -28.564 1.00 89.31 418 GLY A N 1
ATOM 3105 C CA . GLY A 1 418 ? 27.443 2.470 -29.849 1.00 89.31 418 GLY A CA 1
ATOM 3106 C C . GLY A 1 418 ? 28.433 1.345 -30.162 1.00 89.31 418 GLY A C 1
ATOM 3107 O O . GLY A 1 418 ? 28.417 0.791 -31.265 1.00 89.31 418 GLY A O 1
ATOM 3108 N N . LEU A 1 419 ? 29.235 0.933 -29.172 1.00 89.56 419 LEU A N 1
ATOM 3109 C CA . LEU A 1 419 ? 30.142 -0.219 -29.287 1.00 89.56 419 LEU A CA 1
ATOM 3110 C C . LEU A 1 419 ? 29.385 -1.532 -29.516 1.00 89.56 419 LEU A C 1
ATOM 3112 O O . LEU A 1 419 ? 29.786 -2.345 -30.352 1.00 89.56 419 LEU A O 1
ATOM 3116 N N . THR A 1 420 ? 28.258 -1.721 -28.828 1.00 90.56 420 THR A N 1
ATOM 3117 C CA . THR A 1 420 ? 27.395 -2.894 -29.006 1.00 90.56 420 THR A CA 1
ATOM 3118 C C . THR A 1 420 ? 26.784 -2.922 -30.404 1.00 90.56 420 THR A C 1
ATOM 3120 O O . THR A 1 420 ? 26.864 -3.943 -31.084 1.00 90.56 420 THR A O 1
ATOM 3123 N N . ALA A 1 421 ? 26.241 -1.800 -30.887 1.00 88.00 421 ALA A N 1
ATOM 3124 C CA . ALA A 1 421 ? 25.704 -1.681 -32.241 1.00 88.00 421 ALA A CA 1
ATOM 3125 C C . ALA A 1 421 ? 26.780 -1.976 -33.298 1.00 88.00 421 ALA A C 1
ATOM 3127 O O . ALA A 1 421 ? 26.534 -2.701 -34.267 1.00 88.00 421 ALA A O 1
ATOM 3128 N N . TYR A 1 422 ? 27.999 -1.477 -33.075 1.00 86.56 422 TYR A N 1
ATOM 3129 C CA . TYR A 1 422 ? 29.149 -1.753 -33.925 1.00 86.56 422 TYR A CA 1
ATOM 3130 C C . TYR A 1 422 ? 29.522 -3.243 -33.930 1.00 86.56 422 TYR A C 1
ATOM 3132 O O . TYR A 1 422 ? 29.670 -3.832 -35.002 1.00 86.56 422 TYR A O 1
ATOM 3140 N N . GLY A 1 423 ? 29.591 -3.892 -32.765 1.00 85.12 423 GLY A N 1
ATOM 3141 C CA . GLY A 1 423 ? 29.837 -5.332 -32.650 1.00 85.12 423 GLY A CA 1
ATOM 3142 C C . GLY A 1 423 ? 28.741 -6.182 -33.306 1.00 85.12 423 GLY A C 1
ATOM 3143 O O . GLY A 1 423 ? 29.041 -7.098 -34.072 1.00 85.12 423 GLY A O 1
ATOM 3144 N N . LEU A 1 424 ? 27.468 -5.839 -33.084 1.00 85.69 424 LEU A N 1
ATOM 3145 C CA . LEU A 1 424 ? 26.311 -6.531 -33.661 1.00 85.69 424 LEU A CA 1
ATOM 3146 C C . LEU A 1 424 ? 26.235 -6.403 -35.187 1.00 85.69 424 LEU A C 1
ATOM 3148 O O . LEU A 1 424 ? 25.748 -7.329 -35.836 1.00 85.69 424 LEU A O 1
ATOM 3152 N N . SER A 1 425 ? 26.730 -5.305 -35.773 1.00 81.44 425 SER A N 1
ATOM 3153 C CA . SER A 1 425 ? 26.783 -5.129 -37.236 1.00 81.44 425 SER A CA 1
ATOM 3154 C C . SER A 1 425 ? 27.644 -6.192 -37.938 1.00 81.44 425 SER A C 1
ATOM 3156 O O . SER A 1 425 ? 27.419 -6.515 -39.105 1.00 81.44 425 SER A O 1
ATOM 3158 N N . ARG A 1 426 ? 28.579 -6.806 -37.201 1.00 81.69 426 ARG A N 1
ATOM 3159 C CA . ARG A 1 426 ? 29.497 -7.844 -37.688 1.00 81.69 426 ARG A CA 1
ATOM 3160 C C . ARG A 1 426 ? 28.936 -9.268 -37.558 1.00 81.69 426 ARG A C 1
ATOM 3162 O O . ARG A 1 426 ? 29.560 -10.218 -38.025 1.00 81.69 426 ARG A O 1
ATOM 3169 N N . ILE A 1 427 ? 27.767 -9.440 -36.934 1.00 79.06 427 ILE A N 1
ATOM 3170 C CA . ILE A 1 427 ? 27.125 -10.738 -36.667 1.00 79.06 427 ILE A CA 1
ATOM 3171 C C . ILE A 1 427 ? 25.880 -10.856 -37.554 1.00 79.06 427 ILE A C 1
ATOM 3173 O O . ILE A 1 427 ? 25.180 -9.876 -37.777 1.00 79.06 427 ILE A O 1
ATOM 3177 N N . ARG A 1 428 ? 25.568 -12.041 -38.094 1.00 77.56 428 ARG A N 1
ATOM 3178 C CA . ARG A 1 428 ? 24.384 -12.251 -38.955 1.00 77.56 428 ARG A CA 1
ATOM 3179 C C . ARG A 1 428 ? 23.514 -13.412 -38.480 1.00 77.56 428 ARG A C 1
ATOM 3181 O O . ARG A 1 428 ? 23.920 -14.216 -37.644 1.00 77.56 428 ARG A O 1
ATOM 3188 N N . GLY A 1 429 ? 22.309 -13.484 -39.044 1.00 76.69 429 GLY A N 1
ATOM 3189 C CA . GLY A 1 429 ? 21.347 -14.555 -38.792 1.00 76.69 429 GLY A CA 1
ATOM 3190 C C . GLY A 1 429 ? 20.733 -14.503 -37.392 1.00 76.69 429 GLY A C 1
ATOM 3191 O O . GLY A 1 429 ? 20.744 -13.470 -36.724 1.00 76.69 429 GLY A O 1
ATOM 3192 N N . TRP A 1 430 ? 20.206 -15.644 -36.947 1.00 77.12 430 TRP A N 1
ATOM 3193 C CA . TRP A 1 430 ? 19.529 -15.793 -35.653 1.00 77.12 430 TRP A CA 1
ATOM 3194 C C . TRP A 1 430 ? 20.393 -15.368 -34.460 1.00 77.12 430 TRP A C 1
ATOM 3196 O O . TRP A 1 430 ? 19.911 -14.715 -33.537 1.00 77.12 430 TRP A O 1
ATOM 3206 N N . ARG A 1 431 ? 21.700 -15.643 -34.535 1.00 81.31 431 ARG A N 1
ATOM 3207 C CA . ARG A 1 431 ? 22.674 -15.286 -33.499 1.00 81.31 431 ARG A CA 1
ATOM 3208 C C . ARG A 1 431 ? 22.711 -13.778 -33.226 1.00 81.31 431 ARG A C 1
ATOM 3210 O O . ARG A 1 431 ? 22.861 -13.380 -32.079 1.00 81.31 431 ARG A O 1
ATOM 3217 N N . ARG A 1 432 ? 22.529 -12.939 -34.255 1.00 84.31 432 ARG A N 1
ATOM 3218 C CA . ARG A 1 432 ? 22.452 -11.479 -34.092 1.00 84.31 432 ARG A CA 1
ATOM 3219 C C . ARG A 1 432 ? 21.194 -11.062 -33.338 1.00 84.31 432 ARG A C 1
ATOM 3221 O O . ARG A 1 432 ? 21.280 -10.185 -32.494 1.00 84.31 432 ARG A O 1
ATOM 3228 N N . VAL A 1 433 ? 20.044 -11.664 -33.649 1.00 84.38 433 VAL A N 1
ATOM 3229 C CA . VAL A 1 433 ? 18.769 -11.333 -32.989 1.00 84.38 433 VAL A CA 1
ATOM 3230 C C . VAL A 1 433 ? 18.865 -11.640 -31.502 1.00 84.38 433 VAL A C 1
ATOM 3232 O O . VAL A 1 433 ? 18.580 -10.772 -30.685 1.00 84.38 433 VAL A O 1
ATOM 3235 N N . TRP A 1 434 ? 19.341 -12.837 -31.165 1.00 84.62 434 TRP A N 1
ATOM 3236 C CA . TRP A 1 434 ? 19.496 -13.257 -29.778 1.00 84.62 434 TRP A CA 1
ATOM 3237 C C . TRP A 1 434 ? 20.502 -12.383 -29.013 1.00 84.62 434 TRP A C 1
ATOM 3239 O O . TRP A 1 434 ? 20.191 -11.897 -27.930 1.00 84.62 434 TRP A O 1
ATOM 3249 N N . MET A 1 435 ? 21.667 -12.086 -29.607 1.00 88.19 435 MET A N 1
ATOM 3250 C CA . MET A 1 435 ? 22.635 -11.171 -28.989 1.00 88.19 435 MET A CA 1
ATOM 3251 C C . MET A 1 435 ? 22.114 -9.737 -28.871 1.00 88.19 435 MET A C 1
ATOM 3253 O O . MET A 1 435 ? 22.404 -9.082 -27.882 1.00 88.19 435 MET A O 1
ATOM 3257 N N . ALA A 1 436 ? 21.342 -9.241 -29.840 1.00 89.44 436 ALA A N 1
ATOM 3258 C CA . ALA A 1 436 ? 20.773 -7.898 -29.772 1.00 89.44 436 ALA A CA 1
ATOM 3259 C C . ALA A 1 436 ? 19.788 -7.764 -28.606 1.00 89.44 436 ALA A C 1
ATOM 3261 O O . ALA A 1 436 ? 19.860 -6.777 -27.884 1.00 89.44 436 ALA A O 1
ATOM 3262 N N . TRP A 1 437 ? 18.925 -8.762 -28.391 1.00 92.25 437 TRP A N 1
ATOM 3263 C CA . TRP A 1 437 ? 18.030 -8.803 -27.233 1.00 92.25 437 TRP A CA 1
ATOM 3264 C C . TRP A 1 437 ? 18.798 -8.919 -25.918 1.00 92.25 437 TRP A C 1
ATOM 3266 O O . TRP A 1 437 ? 18.554 -8.128 -25.014 1.00 92.25 437 TRP A O 1
ATOM 3276 N N . GLY A 1 438 ? 19.769 -9.833 -25.829 1.00 92.94 438 GLY A N 1
ATOM 3277 C CA . GLY A 1 438 ? 20.586 -9.993 -24.624 1.00 92.94 438 GLY A CA 1
ATOM 3278 C C . GLY A 1 438 ? 21.375 -8.730 -24.271 1.00 92.94 438 GLY A C 1
ATOM 3279 O O . GLY A 1 438 ? 21.337 -8.272 -23.134 1.00 92.94 438 GLY A O 1
ATOM 3280 N N . SER A 1 439 ? 22.048 -8.112 -25.245 1.00 93.19 439 SER A N 1
ATOM 3281 C CA . SER A 1 439 ? 22.807 -6.882 -25.004 1.00 93.19 439 SER A CA 1
ATOM 3282 C C . SER A 1 439 ? 21.907 -5.675 -24.735 1.00 93.19 439 SER A C 1
ATOM 3284 O O . SER A 1 439 ? 22.256 -4.852 -23.895 1.00 93.19 439 SER A O 1
ATOM 3286 N N . ALA A 1 440 ? 20.755 -5.560 -25.406 1.00 94.38 440 ALA A N 1
ATOM 3287 C CA . ALA A 1 440 ? 19.795 -4.495 -25.121 1.00 94.38 440 ALA A CA 1
ATOM 3288 C C . ALA A 1 440 ? 19.217 -4.634 -23.708 1.00 94.38 440 ALA A C 1
ATOM 3290 O O . ALA A 1 440 ? 19.106 -3.625 -23.022 1.00 94.38 440 ALA A O 1
ATOM 3291 N N . ALA A 1 441 ? 18.925 -5.861 -23.263 1.00 94.75 441 ALA A N 1
ATOM 3292 C CA . ALA A 1 441 ? 18.460 -6.134 -21.907 1.00 94.75 441 ALA A CA 1
ATOM 3293 C C . ALA A 1 441 ? 19.515 -5.747 -20.863 1.00 94.75 441 ALA A C 1
ATOM 3295 O O . ALA A 1 441 ? 19.211 -5.021 -19.927 1.00 94.75 441 ALA A O 1
ATOM 3296 N N . VAL A 1 442 ? 20.785 -6.121 -21.063 1.00 95.75 442 VAL A N 1
ATOM 3297 C CA . VAL A 1 442 ? 21.873 -5.720 -20.149 1.00 95.75 442 VAL A CA 1
ATOM 3298 C C . VAL A 1 442 ? 22.029 -4.195 -20.081 1.00 95.75 442 VAL A C 1
ATOM 3300 O O . VAL A 1 442 ? 22.177 -3.638 -18.992 1.00 95.75 442 VAL A O 1
ATOM 3303 N N . LEU A 1 443 ? 21.985 -3.494 -21.220 1.00 95.50 443 LEU A N 1
ATOM 3304 C CA . LEU A 1 443 ? 22.088 -2.029 -21.245 1.00 95.50 443 LEU A CA 1
ATOM 3305 C C . LEU A 1 443 ? 20.873 -1.348 -20.608 1.00 95.50 443 LEU A C 1
ATOM 3307 O O . LEU A 1 443 ? 21.050 -0.446 -19.795 1.00 95.50 443 LEU A O 1
ATOM 3311 N N . GLY A 1 444 ? 19.662 -1.788 -20.957 1.00 95.38 444 GLY A N 1
ATOM 3312 C CA . GLY A 1 444 ? 18.416 -1.241 -20.429 1.00 95.38 444 GLY A CA 1
ATOM 3313 C C . GLY A 1 444 ? 18.292 -1.454 -18.924 1.00 95.38 444 GLY A C 1
ATOM 3314 O O . GLY A 1 444 ? 18.054 -0.494 -18.197 1.00 95.38 444 GLY A O 1
ATOM 3315 N N . SER A 1 445 ? 18.538 -2.675 -18.444 1.00 95.94 445 SER A N 1
ATOM 3316 C CA . SER A 1 445 ? 18.487 -3.016 -17.018 1.00 95.94 445 SER A CA 1
ATOM 3317 C C . SER A 1 445 ? 19.560 -2.317 -16.193 1.00 95.94 445 SER A C 1
ATOM 3319 O O . SER A 1 445 ? 19.255 -1.824 -15.111 1.00 95.94 445 SER A O 1
ATOM 3321 N N . SER A 1 446 ? 20.802 -2.215 -16.687 1.00 95.81 446 SER A N 1
ATOM 3322 C CA . SER A 1 446 ? 21.864 -1.500 -15.956 1.00 95.81 446 SER A CA 1
ATOM 3323 C C . SER A 1 446 ? 21.587 0.003 -15.846 1.00 95.81 446 SER A C 1
ATOM 3325 O O . SER A 1 446 ? 21.727 0.561 -14.760 1.00 95.81 446 SER A O 1
ATOM 3327 N N . ALA A 1 447 ? 21.133 0.648 -16.927 1.00 95.12 447 ALA A N 1
ATOM 3328 C CA . ALA A 1 447 ? 20.745 2.059 -16.897 1.00 95.12 447 ALA A CA 1
ATOM 3329 C C . ALA A 1 447 ? 19.529 2.299 -15.985 1.00 95.12 447 ALA A C 1
ATOM 3331 O O . ALA A 1 447 ? 19.536 3.228 -15.175 1.00 95.12 447 ALA A O 1
ATOM 3332 N N . ALA A 1 448 ? 18.510 1.436 -16.078 1.00 95.31 448 ALA A N 1
ATOM 3333 C CA . ALA A 1 448 ? 17.307 1.513 -15.255 1.00 95.31 448 ALA A CA 1
ATOM 3334 C C . ALA A 1 448 ? 17.615 1.330 -13.768 1.00 95.31 448 ALA A C 1
ATOM 3336 O O . ALA A 1 448 ? 17.113 2.097 -12.955 1.00 95.31 448 ALA A O 1
ATOM 3337 N N . LEU A 1 449 ? 18.454 0.350 -13.415 1.00 94.12 449 LEU A N 1
ATOM 3338 C CA . LEU A 1 449 ? 18.851 0.085 -12.033 1.00 94.12 449 LEU A CA 1
ATOM 3339 C C . LEU A 1 449 ? 19.554 1.292 -11.411 1.00 94.12 449 LEU A C 1
ATOM 3341 O O . LEU A 1 449 ? 19.232 1.690 -10.297 1.00 94.12 449 LEU A O 1
ATOM 3345 N N . VAL A 1 450 ? 20.515 1.871 -12.131 1.00 92.56 450 VAL A N 1
ATOM 3346 C CA . VAL A 1 450 ? 21.291 3.013 -11.647 1.00 92.56 450 VAL A CA 1
ATOM 3347 C C . VAL A 1 450 ? 20.385 4.212 -11.368 1.00 92.56 450 VAL A C 1
ATOM 3349 O O . VAL A 1 450 ? 20.462 4.811 -10.295 1.00 92.56 450 VAL A O 1
ATOM 3352 N N . VAL A 1 451 ? 19.505 4.544 -12.315 1.00 92.88 451 VAL A N 1
ATOM 3353 C CA . VAL A 1 451 ? 18.664 5.734 -12.197 1.00 92.88 451 VAL A CA 1
ATOM 3354 C C . VAL A 1 451 ? 17.511 5.542 -11.206 1.00 92.88 451 VAL A C 1
ATOM 3356 O O . VAL A 1 451 ? 17.198 6.455 -10.445 1.00 92.88 451 VAL A O 1
ATOM 3359 N N . SER A 1 452 ? 16.908 4.348 -11.147 1.00 93.12 452 SER A N 1
ATOM 3360 C CA . SER A 1 452 ? 15.832 4.053 -10.194 1.00 93.12 452 SER A CA 1
ATOM 3361 C C . SER A 1 452 ? 16.343 3.923 -8.762 1.00 93.12 452 SER A C 1
ATOM 3363 O O . SER A 1 452 ? 15.605 4.231 -7.825 1.00 93.12 452 SER A O 1
ATOM 3365 N N . TRP A 1 453 ? 17.588 3.477 -8.574 1.00 91.81 453 TRP A N 1
ATOM 3366 C CA . TRP A 1 453 ? 18.216 3.429 -7.260 1.00 91.81 453 TRP A CA 1
ATOM 3367 C C . TRP A 1 453 ? 18.588 4.829 -6.766 1.00 91.81 453 TRP A C 1
ATOM 3369 O O . TRP A 1 453 ? 18.273 5.144 -5.622 1.00 91.81 453 TRP A O 1
ATOM 3379 N N . GLY A 1 454 ? 19.147 5.691 -7.626 1.00 91.50 454 GLY A N 1
ATOM 3380 C CA . GLY A 1 454 ? 19.375 7.105 -7.300 1.00 91.50 454 GLY A CA 1
ATOM 3381 C C . GLY A 1 454 ? 18.088 7.816 -6.873 1.00 91.50 454 GLY A C 1
ATOM 3382 O O . GLY A 1 454 ? 18.023 8.352 -5.771 1.00 91.50 454 GLY A O 1
ATOM 3383 N N . GLY A 1 455 ? 17.019 7.691 -7.670 1.00 91.69 455 GLY A N 1
ATOM 3384 C CA . GLY A 1 455 ? 15.707 8.250 -7.322 1.00 91.69 455 GLY A CA 1
ATOM 3385 C C . GLY A 1 455 ? 15.104 7.669 -6.035 1.00 91.69 455 GLY A C 1
ATOM 3386 O O . GLY A 1 455 ? 14.417 8.374 -5.306 1.00 91.69 455 GLY A O 1
ATOM 3387 N N . ARG A 1 456 ? 15.384 6.399 -5.707 1.00 91.44 456 ARG A N 1
ATOM 3388 C CA . ARG A 1 456 ? 14.968 5.781 -4.435 1.00 91.44 456 ARG A CA 1
ATOM 3389 C C . ARG A 1 456 ? 15.708 6.356 -3.232 1.00 91.44 456 ARG A C 1
ATOM 3391 O O . ARG A 1 456 ? 15.083 6.519 -2.189 1.00 91.44 456 ARG A O 1
ATOM 3398 N N . VAL A 1 457 ? 17.008 6.627 -3.343 1.00 90.38 457 VAL A N 1
ATOM 3399 C CA . VAL A 1 457 ? 17.773 7.251 -2.251 1.00 90.38 457 VAL A CA 1
ATOM 3400 C C . VAL A 1 457 ? 17.309 8.693 -2.046 1.00 90.38 457 VAL A C 1
ATOM 3402 O O . VAL A 1 457 ? 16.955 9.032 -0.920 1.00 90.38 457 VAL A O 1
ATOM 3405 N N . ALA A 1 458 ? 17.175 9.473 -3.121 1.00 90.44 458 ALA A N 1
ATOM 3406 C CA . ALA A 1 458 ? 16.656 10.839 -3.061 1.00 90.44 458 ALA A CA 1
ATOM 3407 C C . ALA A 1 458 ? 15.245 10.895 -2.446 1.00 90.44 458 ALA A C 1
ATOM 3409 O O . ALA A 1 458 ? 15.028 11.586 -1.458 1.00 90.44 458 ALA A O 1
ATOM 3410 N N . ALA A 1 459 ? 14.309 10.061 -2.915 1.00 90.06 459 ALA A N 1
ATOM 3411 C CA . ALA A 1 459 ? 12.952 10.022 -2.364 1.00 90.06 459 ALA A CA 1
ATOM 3412 C C . ALA A 1 459 ? 12.897 9.580 -0.890 1.00 90.06 459 ALA A C 1
ATOM 3414 O O . ALA A 1 459 ? 11.973 9.959 -0.171 1.00 90.06 459 ALA A O 1
ATOM 3415 N N . LYS A 1 460 ? 13.850 8.756 -0.428 1.00 88.19 460 LYS A N 1
ATOM 3416 C CA . LYS A 1 460 ? 13.984 8.433 1.000 1.00 88.19 460 LYS A CA 1
ATOM 3417 C C . LYS A 1 460 ? 14.473 9.635 1.797 1.00 88.19 460 LYS A C 1
ATOM 3419 O O . LYS A 1 460 ? 13.941 9.868 2.875 1.00 88.19 460 LYS A O 1
ATOM 3424 N N . MET A 1 461 ? 15.447 10.380 1.278 1.00 88.88 461 MET A N 1
ATOM 3425 C CA . MET A 1 461 ? 15.922 11.610 1.913 1.00 88.88 461 MET A CA 1
ATOM 3426 C C . MET A 1 461 ? 14.782 12.632 2.020 1.00 88.88 461 MET A C 1
ATOM 3428 O O . MET A 1 461 ? 14.479 13.067 3.126 1.00 88.88 461 MET A O 1
ATOM 3432 N N . ASP A 1 462 ? 14.052 12.889 0.932 1.00 88.50 462 ASP A N 1
ATOM 3433 C CA . ASP A 1 462 ? 12.891 13.793 0.925 1.00 88.50 462 ASP A CA 1
ATOM 3434 C C . ASP A 1 462 ? 11.794 13.346 1.909 1.00 88.50 462 ASP A C 1
ATOM 3436 O O . ASP A 1 462 ? 11.206 14.156 2.626 1.00 88.50 462 ASP A O 1
ATOM 3440 N N . ALA A 1 463 ? 11.510 12.038 1.974 1.00 84.31 463 ALA A N 1
ATOM 3441 C CA . ALA A 1 463 ? 10.522 11.495 2.905 1.00 84.31 463 ALA A CA 1
ATOM 3442 C C . ALA A 1 463 ? 10.941 11.692 4.370 1.00 84.31 463 ALA A C 1
ATOM 3444 O O . ALA A 1 463 ? 10.097 12.019 5.203 1.00 84.31 463 ALA A O 1
ATOM 3445 N N . VAL A 1 464 ? 12.230 11.518 4.678 1.00 85.88 464 VAL A N 1
ATOM 3446 C CA . VAL A 1 464 ? 12.786 11.767 6.014 1.00 85.88 464 VAL A CA 1
ATOM 3447 C C . VAL A 1 464 ? 12.727 13.252 6.356 1.00 85.88 464 VAL A C 1
ATOM 3449 O O . VAL A 1 464 ? 12.324 13.591 7.463 1.00 85.88 464 VAL A O 1
ATOM 3452 N N . GLU A 1 465 ? 13.065 14.146 5.425 1.00 87.69 465 GLU A N 1
ATOM 3453 C CA . GLU A 1 465 ? 12.951 15.593 5.645 1.00 87.69 465 GLU A CA 1
ATOM 3454 C C . GLU A 1 465 ? 11.519 15.994 6.002 1.00 87.69 465 GLU A C 1
ATOM 3456 O O . GLU A 1 465 ? 11.301 16.633 7.030 1.00 87.69 465 GLU A O 1
ATOM 3461 N N . LEU A 1 466 ? 10.541 15.531 5.221 1.00 82.38 466 LEU A N 1
ATOM 3462 C CA . LEU A 1 466 ? 9.126 15.818 5.455 1.00 82.38 466 LEU A CA 1
ATOM 3463 C C . LEU A 1 466 ? 8.605 15.199 6.763 1.00 82.38 466 LEU A C 1
ATOM 3465 O O . LEU A 1 466 ? 7.719 15.751 7.412 1.00 82.38 466 LEU A O 1
ATOM 3469 N N . GLN A 1 467 ? 9.148 14.051 7.172 1.00 79.75 467 GLN A N 1
ATOM 3470 C CA . GLN A 1 467 ? 8.856 13.439 8.468 1.00 79.75 467 GLN A CA 1
ATOM 3471 C C . GLN A 1 467 ? 9.440 14.250 9.633 1.00 79.75 467 GLN A C 1
ATOM 3473 O O . GLN A 1 467 ? 8.739 14.489 10.615 1.00 79.75 467 GLN A O 1
ATOM 3478 N N . LEU A 1 468 ? 10.685 14.720 9.516 1.00 84.00 468 LEU A N 1
ATOM 3479 C CA . LEU A 1 468 ? 11.331 15.564 10.524 1.00 84.00 468 LEU A CA 1
ATOM 3480 C C . LEU A 1 468 ? 10.669 16.947 10.635 1.00 84.00 468 LEU A C 1
ATOM 3482 O O . LEU A 1 468 ? 10.623 17.505 11.725 1.00 84.00 468 LEU A O 1
ATOM 3486 N N . GLU A 1 469 ? 10.112 17.483 9.547 1.00 82.94 469 GLU A N 1
ATOM 3487 C CA . GLU A 1 469 ? 9.324 18.728 9.551 1.00 82.94 469 GLU A CA 1
ATOM 3488 C C . GLU A 1 469 ? 8.026 18.635 10.354 1.00 82.94 469 GLU A C 1
ATOM 3490 O O . GLU A 1 469 ? 7.521 19.651 10.826 1.00 82.94 469 GLU A O 1
ATOM 3495 N N . ARG A 1 470 ? 7.483 17.425 10.520 1.00 79.38 470 ARG A N 1
ATOM 3496 C CA . ARG A 1 470 ? 6.243 17.180 11.271 1.00 79.38 470 ARG A CA 1
ATOM 3497 C C . ARG A 1 470 ? 6.458 17.025 12.775 1.00 79.38 470 ARG A C 1
ATOM 3499 O O . ARG A 1 470 ? 5.473 16.945 13.508 1.00 79.38 470 ARG A O 1
ATOM 3506 N N . LEU A 1 471 ? 7.704 16.907 13.228 1.00 82.31 471 LEU A N 1
ATOM 3507 C CA . LEU A 1 471 ? 8.043 16.772 14.644 1.00 82.31 471 LEU A CA 1
ATOM 3508 C C . LEU A 1 471 ? 7.908 18.116 15.375 1.00 82.31 471 LEU A C 1
ATOM 3510 O O . LEU A 1 471 ? 8.029 19.187 14.781 1.00 82.31 471 LEU A O 1
ATOM 3514 N N . GLY A 1 472 ? 7.677 18.055 16.685 1.00 81.75 472 GLY A N 1
ATOM 3515 C CA . GLY A 1 472 ? 7.417 19.232 17.509 1.00 81.75 472 GLY A CA 1
ATOM 3516 C C . GLY A 1 472 ? 5.946 19.640 17.502 1.00 81.75 472 GLY A C 1
ATOM 3517 O O . GLY A 1 472 ? 5.050 18.801 17.625 1.00 81.75 472 GLY A O 1
ATOM 3518 N N . VAL A 1 473 ? 5.707 20.947 17.389 1.00 82.44 473 VAL A N 1
ATOM 3519 C CA . VAL A 1 473 ? 4.372 21.567 17.436 1.00 82.44 473 VAL A CA 1
ATOM 3520 C C . VAL A 1 473 ? 3.968 22.282 16.132 1.00 82.44 473 VAL A C 1
ATOM 3522 O O . VAL A 1 473 ? 3.329 23.329 16.216 1.00 82.44 473 VAL A O 1
ATOM 3525 N N . PRO A 1 474 ? 4.308 21.827 14.907 1.00 80.12 474 PRO A N 1
ATOM 3526 C CA . PRO A 1 474 ? 3.804 22.485 13.701 1.00 80.12 474 PRO A CA 1
ATOM 3527 C C . PRO A 1 474 ? 2.271 22.384 13.631 1.00 80.12 474 PRO A C 1
ATOM 3529 O O . PRO A 1 474 ? 1.671 21.456 14.175 1.00 80.12 474 PRO A O 1
ATOM 3532 N N . ALA A 1 475 ? 1.626 23.355 12.982 1.00 80.62 475 ALA A N 1
ATOM 3533 C CA . ALA A 1 475 ? 0.204 23.236 12.667 1.00 80.62 475 ALA A CA 1
ATOM 3534 C C . ALA A 1 475 ? 0.022 22.135 11.612 1.00 80.62 475 ALA A C 1
ATOM 3536 O O . ALA A 1 475 ? 0.660 22.186 10.559 1.00 80.62 475 ALA A O 1
ATOM 3537 N N . ASP A 1 476 ? -0.834 21.154 11.896 1.00 81.81 476 ASP A N 1
ATOM 3538 C CA . ASP A 1 476 ? -1.124 20.032 10.999 1.00 81.81 476 ASP A CA 1
ATOM 3539 C C . ASP A 1 476 ? -2.615 20.073 10.615 1.00 81.81 476 ASP A C 1
ATOM 3541 O O . ASP A 1 476 ? -3.463 19.593 11.372 1.00 81.81 476 ASP A O 1
ATOM 3545 N N . PRO A 1 477 ? -2.963 20.659 9.448 1.00 86.75 477 PRO A N 1
ATOM 3546 C CA . PRO A 1 477 ? -4.356 20.802 9.021 1.00 86.75 477 PRO A CA 1
ATOM 3547 C C . PRO A 1 477 ? -5.088 19.467 8.877 1.00 86.75 477 PRO A C 1
ATOM 3549 O O . PRO A 1 477 ? -6.310 19.403 9.003 1.00 86.75 477 PRO A O 1
ATOM 3552 N N . TYR A 1 478 ? -4.351 18.398 8.576 1.00 84.56 478 TYR A N 1
ATOM 3553 C CA . TYR A 1 478 ? -4.935 17.077 8.420 1.00 84.56 478 TYR A CA 1
ATOM 3554 C C . TYR A 1 478 ? -5.224 16.445 9.785 1.00 84.56 478 TYR A C 1
ATOM 3556 O O . TYR A 1 478 ? -6.317 15.912 9.974 1.00 84.56 478 TYR A O 1
ATOM 3564 N N . LEU A 1 479 ? -4.323 16.598 10.763 1.00 85.88 479 LEU A N 1
ATOM 3565 C CA . LEU A 1 479 ? -4.614 16.217 12.147 1.00 85.88 479 LEU A CA 1
ATOM 3566 C C . LEU A 1 479 ? -5.821 16.993 12.693 1.00 85.88 479 LEU A C 1
ATOM 3568 O O . LEU A 1 479 ? -6.719 16.380 13.258 1.00 85.88 479 LEU A O 1
ATOM 3572 N N . GLU A 1 480 ? -5.898 18.308 12.475 1.00 90.38 480 GLU A N 1
ATOM 3573 C CA . GLU A 1 480 ? -7.054 19.123 12.885 1.00 90.38 480 GLU A CA 1
ATOM 3574 C C . GLU A 1 480 ? -8.367 18.613 12.279 1.00 90.38 480 GLU A C 1
ATOM 3576 O O . GLU A 1 480 ? -9.358 18.459 12.993 1.00 90.38 480 GLU A O 1
ATOM 3581 N N . TYR A 1 481 ? -8.369 18.276 10.987 1.00 90.69 481 TYR A N 1
ATOM 3582 C CA . TYR A 1 481 ? -9.522 17.662 10.330 1.00 90.69 481 TYR A CA 1
ATOM 3583 C C . TYR A 1 481 ? -9.931 16.331 10.985 1.00 90.69 481 TYR A C 1
ATOM 3585 O O . TYR A 1 481 ? -11.115 16.108 11.249 1.00 90.69 481 TYR A O 1
ATOM 3593 N N . VAL A 1 482 ? -8.965 15.455 11.279 1.00 90.56 482 VAL A N 1
ATOM 3594 C CA . VAL A 1 482 ? -9.218 14.166 11.946 1.00 90.56 482 VAL A CA 1
ATOM 3595 C C . VAL A 1 482 ? -9.753 14.370 13.368 1.00 90.56 482 VAL A C 1
ATOM 3597 O O . VAL A 1 482 ? -10.670 13.659 13.777 1.00 90.56 482 VAL A O 1
ATOM 3600 N N . LEU A 1 483 ? -9.243 15.360 14.105 1.00 92.75 483 LEU A N 1
ATOM 3601 C CA . LEU A 1 483 ? -9.717 15.705 15.447 1.00 92.75 483 LEU A CA 1
ATOM 3602 C C . LEU A 1 483 ? -11.143 16.269 15.432 1.00 92.75 483 LEU A C 1
ATOM 3604 O O . LEU A 1 483 ? -11.951 15.889 16.275 1.00 92.75 483 LEU A O 1
ATOM 3608 N N . HIS A 1 484 ? -11.494 17.112 14.460 1.00 93.56 484 HIS A N 1
ATOM 3609 C CA . HIS A 1 484 ? -12.880 17.562 14.295 1.00 93.56 484 HIS A CA 1
ATOM 3610 C C . HIS A 1 484 ? -13.816 16.394 13.982 1.00 93.56 484 HIS A C 1
ATOM 3612 O O . HIS A 1 484 ? -14.867 16.258 14.601 1.00 93.56 484 HIS A O 1
ATOM 3618 N N . ARG A 1 485 ? -13.394 15.480 13.105 1.00 92.62 485 ARG A N 1
ATOM 3619 C CA . ARG A 1 485 ? -14.159 14.262 12.833 1.00 92.62 485 ARG A CA 1
ATOM 3620 C C . ARG A 1 485 ? -14.292 13.367 14.068 1.00 92.62 485 ARG A C 1
ATOM 3622 O O . ARG A 1 485 ? -15.316 12.714 14.229 1.00 92.62 485 ARG A O 1
ATOM 3629 N N . PHE A 1 486 ? -13.279 13.315 14.933 1.00 93.62 486 PHE A N 1
ATOM 3630 C CA . PHE A 1 486 ? -13.358 12.613 16.216 1.00 93.62 486 PHE A CA 1
ATOM 3631 C C . PHE A 1 486 ? -14.449 13.201 17.110 1.00 93.62 486 PHE A C 1
ATOM 3633 O O . PHE A 1 486 ? -15.242 12.438 17.655 1.00 93.62 486 PHE A O 1
ATOM 3640 N N . VAL A 1 487 ? -14.523 14.529 17.212 1.00 93.12 487 VAL A N 1
ATOM 3641 C CA . VAL A 1 487 ? -15.576 15.226 17.963 1.00 93.12 487 VAL A CA 1
ATOM 3642 C C . VAL A 1 487 ? -16.967 14.852 17.441 1.00 93.12 487 VAL A C 1
ATOM 3644 O O . VAL A 1 487 ? -17.811 14.434 18.229 1.00 93.12 487 VAL A O 1
ATOM 3647 N N . ASP A 1 488 ? -17.177 14.915 16.123 1.00 90.31 488 ASP A N 1
ATOM 3648 C CA . ASP A 1 488 ? -18.470 14.592 15.500 1.00 90.31 488 ASP A CA 1
ATOM 3649 C C . ASP A 1 488 ? -18.886 13.130 15.740 1.00 90.31 488 ASP A C 1
ATOM 3651 O O . ASP A 1 488 ? -20.055 12.822 15.982 1.00 90.31 488 ASP A O 1
ATOM 3655 N N . VAL A 1 489 ? -17.925 12.201 15.673 1.00 89.75 489 VAL A N 1
ATOM 3656 C CA . VAL A 1 489 ? -18.180 10.779 15.934 1.00 89.75 489 VAL A CA 1
ATOM 3657 C C . VAL A 1 489 ? -18.497 10.540 17.409 1.00 89.75 489 VAL A C 1
ATOM 3659 O O . VAL A 1 489 ? -19.422 9.784 17.701 1.00 89.75 489 VAL A O 1
ATOM 3662 N N . ALA A 1 490 ? -17.769 11.178 18.327 1.00 90.94 490 ALA A N 1
ATOM 3663 C CA . ALA A 1 490 ? -17.996 11.035 19.762 1.00 90.94 490 ALA A CA 1
ATOM 3664 C C . ALA A 1 490 ? -19.388 11.539 20.170 1.00 90.94 490 ALA A C 1
ATOM 3666 O O . ALA A 1 490 ? -20.098 10.830 20.881 1.00 90.94 490 ALA A O 1
ATOM 3667 N N . ASP A 1 491 ? -19.803 12.703 19.663 1.00 88.75 491 ASP A N 1
ATOM 3668 C CA . ASP A 1 491 ? -21.149 13.253 19.879 1.00 88.75 491 ASP A CA 1
ATOM 3669 C C . ASP A 1 491 ? -22.234 12.311 19.324 1.00 88.75 491 ASP A C 1
ATOM 3671 O O . ASP A 1 491 ? -23.207 11.970 20.003 1.00 88.75 491 ASP A O 1
ATOM 3675 N N . SER A 1 492 ? -22.023 11.772 18.117 1.00 84.56 492 SER A N 1
ATOM 3676 C CA . SER A 1 492 ? -22.939 10.792 17.530 1.00 84.56 492 SER A CA 1
ATOM 3677 C C . SER A 1 492 ? -23.042 9.504 18.358 1.00 84.56 492 SER A C 1
ATOM 3679 O O . SER A 1 492 ? -24.154 9.009 18.560 1.00 84.56 492 SER A O 1
ATOM 3681 N N . LEU A 1 493 ? -21.928 8.963 18.858 1.00 84.50 493 LEU A N 1
ATOM 3682 C CA . LEU A 1 493 ? -21.915 7.750 19.683 1.00 84.50 493 LEU A CA 1
ATOM 3683 C C . LEU A 1 493 ? -22.563 7.974 21.055 1.00 84.50 493 LEU A C 1
ATOM 3685 O O . LEU A 1 493 ? -23.314 7.117 21.522 1.00 84.50 493 LEU A O 1
ATOM 3689 N N . ASP A 1 494 ? -22.334 9.129 21.679 1.00 87.31 494 ASP A N 1
ATOM 3690 C CA . ASP A 1 494 ? -22.982 9.498 22.941 1.00 87.31 494 ASP A CA 1
ATOM 3691 C C . ASP A 1 494 ? -24.493 9.669 22.777 1.00 87.31 494 ASP A C 1
ATOM 3693 O O . ASP A 1 494 ? -25.279 9.171 23.587 1.00 87.31 494 ASP A O 1
ATOM 3697 N N . SER A 1 495 ? -24.926 10.284 21.671 1.00 83.62 495 SER A N 1
ATOM 3698 C CA . SER A 1 495 ? -26.349 10.401 21.344 1.00 83.62 495 SER A CA 1
ATOM 3699 C C . SER A 1 495 ? -27.040 9.033 21.235 1.00 83.62 495 SER A C 1
ATOM 3701 O O . SER A 1 495 ? -28.219 8.922 21.581 1.00 83.62 495 SER A O 1
ATOM 3703 N N . GLY A 1 496 ? -26.288 8.002 20.831 1.00 74.75 496 GLY A N 1
ATOM 3704 C CA . GLY A 1 496 ? -26.707 6.604 20.757 1.00 74.75 496 GLY A CA 1
ATOM 3705 C C . GLY A 1 496 ? -26.511 5.790 22.043 1.00 74.75 496 GLY A C 1
ATOM 3706 O O . GLY A 1 496 ? -26.756 4.587 22.018 1.00 74.75 496 GLY A O 1
ATOM 3707 N N . GLY A 1 497 ? -26.074 6.402 23.151 1.00 78.44 497 GLY A N 1
ATOM 3708 C CA . GLY A 1 497 ? -25.924 5.730 24.447 1.00 78.44 497 GLY A CA 1
ATOM 3709 C C . GLY A 1 497 ? -24.675 4.849 24.575 1.00 78.44 497 GLY A C 1
ATOM 3710 O O . GLY A 1 497 ? -24.707 3.828 25.267 1.00 78.44 497 GLY A O 1
ATOM 3711 N N . ALA A 1 498 ? -23.577 5.194 23.894 1.00 78.00 498 ALA A N 1
ATOM 3712 C CA . ALA A 1 498 ? -22.316 4.465 24.025 1.00 78.00 498 ALA A CA 1
ATOM 3713 C C . ALA A 1 498 ? -21.730 4.550 25.453 1.00 78.00 498 ALA A C 1
ATOM 3715 O O . ALA A 1 498 ? -21.698 5.612 26.084 1.00 78.00 498 ALA A O 1
ATOM 3716 N N . GLU A 1 499 ? -21.220 3.419 25.956 1.00 82.88 499 GLU A N 1
ATOM 3717 C CA . GLU A 1 499 ? -20.475 3.370 27.222 1.00 82.88 499 GLU A CA 1
ATOM 3718 C C . GLU A 1 499 ? -19.110 4.055 27.072 1.00 82.88 499 GLU A C 1
ATOM 3720 O O . GLU A 1 499 ? -18.529 4.065 25.988 1.00 82.88 499 GLU A O 1
ATOM 3725 N N . SER A 1 500 ? -18.544 4.566 28.168 1.00 86.12 500 SER A N 1
ATOM 3726 C CA . SER A 1 500 ? -17.333 5.403 28.148 1.00 86.12 500 SER A CA 1
ATOM 3727 C C . SER A 1 500 ? -16.136 4.737 27.440 1.00 86.12 500 SER A C 1
ATOM 3729 O O . SER A 1 500 ? -15.442 5.384 26.659 1.00 86.12 500 SER A O 1
ATOM 3731 N N . ALA A 1 501 ? -15.923 3.428 27.624 1.00 82.38 501 ALA A N 1
ATOM 3732 C CA . ALA A 1 501 ? -14.839 2.695 26.956 1.00 82.38 501 ALA A CA 1
ATOM 3733 C C . ALA A 1 501 ? -15.049 2.519 25.444 1.00 82.38 501 ALA A C 1
ATOM 3735 O O . ALA A 1 501 ? -14.100 2.581 24.661 1.00 82.38 501 ALA A O 1
ATOM 3736 N N . GLU A 1 502 ? -16.291 2.281 25.037 1.00 80.06 502 GLU A N 1
ATOM 3737 C CA . GLU A 1 502 ? -16.671 2.120 23.638 1.00 80.06 502 GLU A CA 1
ATOM 3738 C C . GLU A 1 502 ? -16.628 3.456 22.908 1.00 80.06 502 GLU A C 1
ATOM 3740 O O . GLU A 1 502 ? -16.043 3.543 21.833 1.00 80.06 502 GLU A O 1
ATOM 3745 N N . LEU A 1 503 ? -17.154 4.504 23.541 1.00 87.06 503 LEU A N 1
ATOM 3746 C CA . LEU A 1 503 ? -17.149 5.861 23.025 1.00 87.06 503 LEU A CA 1
ATOM 3747 C C . LEU A 1 503 ? -15.725 6.332 22.711 1.00 87.06 503 LEU A C 1
ATOM 3749 O O . LEU A 1 503 ? -15.486 6.824 21.610 1.00 87.06 503 LEU A O 1
ATOM 3753 N N . LEU A 1 504 ? -14.758 6.125 23.616 1.00 88.75 504 LEU A N 1
ATOM 3754 C CA . LEU A 1 504 ? -13.364 6.500 23.351 1.00 88.75 504 LEU A CA 1
ATOM 3755 C C . LEU A 1 504 ? -12.747 5.692 22.205 1.00 88.75 504 LEU A C 1
ATOM 3757 O O . LEU A 1 504 ? -12.121 6.260 21.308 1.00 88.75 504 LEU A O 1
ATOM 3761 N N . TYR A 1 505 ? -12.917 4.371 22.227 1.00 83.38 505 TYR A N 1
ATOM 3762 C CA . TYR A 1 505 ? -12.267 3.490 21.263 1.00 83.38 505 TYR A CA 1
ATOM 3763 C C . TYR A 1 505 ? -12.864 3.609 19.854 1.00 83.38 505 TYR A C 1
ATOM 3765 O O . TYR A 1 505 ? -12.123 3.773 18.884 1.00 83.38 505 TYR A O 1
ATOM 3773 N N . GLU A 1 506 ? -14.192 3.556 19.718 1.00 82.00 506 GLU A N 1
ATOM 3774 C CA . GLU A 1 506 ? -14.850 3.659 18.414 1.00 82.00 506 GLU A CA 1
ATOM 3775 C C . GLU A 1 506 ? -14.677 5.058 17.812 1.00 82.00 506 GLU A C 1
ATOM 3777 O O . GLU A 1 506 ? -14.433 5.155 16.609 1.00 82.00 506 GLU A O 1
ATOM 3782 N N . SER A 1 507 ? -14.672 6.128 18.620 1.00 88.50 507 SER A N 1
ATOM 3783 C CA . SER A 1 507 ? -14.332 7.472 18.125 1.00 88.50 507 SER A CA 1
ATOM 3784 C C . SER A 1 507 ? -12.903 7.532 17.594 1.00 88.50 507 SER A C 1
ATOM 3786 O O . SER A 1 507 ? -12.655 8.084 16.520 1.00 88.50 507 SER A O 1
ATOM 3788 N N . TRP A 1 508 ? -11.950 6.915 18.296 1.00 85.31 508 TRP A N 1
ATOM 3789 C CA . TRP A 1 508 ? -10.545 6.882 17.886 1.00 85.31 508 TRP A CA 1
ATOM 3790 C C . TRP A 1 508 ? -10.337 6.121 16.565 1.00 85.31 508 TRP A C 1
ATOM 3792 O O . TRP A 1 508 ? -9.625 6.598 15.679 1.00 85.31 508 TRP A O 1
ATOM 3802 N N . VAL A 1 509 ? -11.015 4.984 16.381 1.00 79.94 509 VAL A N 1
ATOM 3803 C CA . VAL A 1 509 ? -10.946 4.186 15.145 1.00 79.94 509 VAL A CA 1
ATOM 3804 C C . VAL A 1 509 ? -11.706 4.841 13.987 1.00 79.94 509 VAL A C 1
ATOM 3806 O O . VAL A 1 509 ? -11.162 4.982 12.891 1.00 79.94 509 VAL A O 1
ATOM 3809 N N . ALA A 1 510 ? -12.961 5.245 14.197 1.00 82.00 510 ALA A N 1
ATOM 3810 C CA . ALA A 1 510 ? -13.842 5.706 13.123 1.00 82.00 510 ALA A CA 1
ATOM 3811 C C . ALA A 1 510 ? -13.506 7.119 12.620 1.00 82.00 510 ALA A C 1
ATOM 3813 O O . ALA A 1 510 ? -13.776 7.437 11.456 1.00 82.00 510 ALA A O 1
ATOM 3814 N N . SER A 1 511 ? -12.881 7.955 13.455 1.00 85.06 511 SER A N 1
ATOM 3815 C CA . SER A 1 511 ? -12.407 9.289 13.058 1.00 85.06 511 SER A CA 1
ATOM 3816 C C . SER A 1 511 ? -11.243 9.251 12.070 1.00 85.06 511 SER A C 1
ATOM 3818 O O . SER A 1 511 ? -11.117 10.146 11.234 1.00 85.06 511 SER A O 1
ATOM 3820 N N . GLY A 1 512 ? -10.430 8.195 12.103 1.00 79.00 512 GLY A N 1
ATOM 3821 C CA . GLY A 1 512 ? -9.151 8.142 11.396 1.00 79.00 512 GLY A CA 1
ATOM 3822 C C . GLY A 1 512 ? -7.938 8.389 12.303 1.00 79.00 512 GLY A C 1
ATOM 3823 O O . GLY A 1 512 ? -6.803 8.229 11.861 1.00 79.00 512 GLY A O 1
ATOM 3824 N N . LEU A 1 513 ? -8.153 8.762 13.573 1.00 83.19 513 LEU A N 1
ATOM 3825 C CA . LEU A 1 513 ? -7.069 9.092 14.505 1.00 83.19 513 LEU A CA 1
ATOM 3826 C C . LEU A 1 513 ? -6.166 7.883 14.796 1.00 83.19 513 LEU A C 1
ATOM 3828 O O . LEU A 1 513 ? -4.964 8.037 15.007 1.00 83.19 513 LEU A O 1
ATOM 3832 N N . ALA A 1 514 ? -6.718 6.670 14.727 1.00 76.88 514 ALA A N 1
ATOM 3833 C CA . ALA A 1 514 ? -5.958 5.432 14.862 1.00 76.88 514 ALA A CA 1
ATOM 3834 C C . ALA A 1 514 ? -4.900 5.211 13.769 1.00 76.88 514 ALA A C 1
ATOM 3836 O O . ALA A 1 514 ? -3.887 4.551 14.019 1.00 76.88 514 ALA A O 1
ATOM 3837 N N . GLN A 1 515 ? -5.128 5.743 12.567 1.00 73.38 515 GLN A N 1
ATOM 3838 C CA . GLN A 1 515 ? -4.226 5.624 11.424 1.00 73.38 515 GLN A CA 1
ATOM 3839 C C . GLN A 1 515 ? -3.117 6.682 11.451 1.00 73.38 515 GLN A C 1
ATOM 3841 O O . GLN A 1 515 ? -2.037 6.418 10.926 1.00 73.38 515 GLN A O 1
ATOM 3846 N N . GLU A 1 516 ? -3.344 7.827 12.105 1.00 74.44 516 GLU A N 1
ATOM 3847 C CA . GLU A 1 516 ? -2.329 8.878 12.263 1.00 74.44 516 GLU A CA 1
ATOM 3848 C C . GLU A 1 516 ? -1.149 8.440 13.131 1.00 74.44 516 GLU A C 1
ATOM 3850 O O . GLU A 1 516 ? -0.038 8.946 12.976 1.00 74.44 516 GLU A O 1
ATOM 3855 N N . GLY A 1 517 ? -1.390 7.516 14.069 1.00 68.25 517 GLY A N 1
ATOM 3856 C CA . GLY A 1 517 ? -0.368 7.015 14.990 1.00 68.25 517 GLY A CA 1
ATOM 3857 C C . GLY A 1 517 ? 0.215 8.086 15.917 1.00 68.25 517 GLY A C 1
ATOM 3858 O O . GLY A 1 517 ? 1.271 7.876 16.505 1.00 68.25 517 GLY A O 1
ATOM 3859 N N . THR A 1 518 ? -0.452 9.236 16.042 1.00 73.69 518 THR A N 1
ATOM 3860 C CA . THR A 1 518 ? -0.104 10.267 17.022 1.00 73.69 518 THR A CA 1
ATOM 3861 C C . THR A 1 518 ? -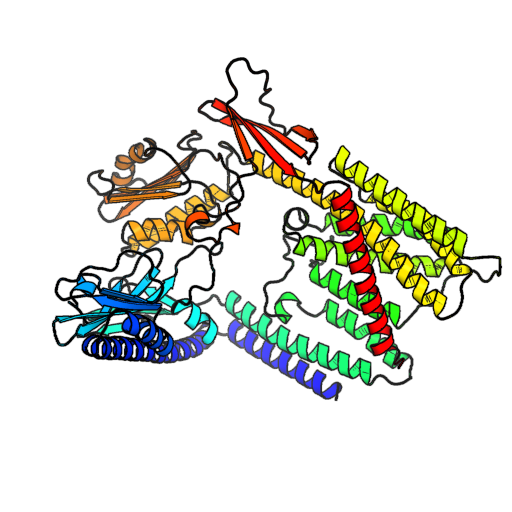0.533 9.801 18.408 1.00 73.69 518 THR A C 1
ATOM 3863 O O . THR A 1 518 ? -1.632 9.264 18.572 1.00 73.69 518 THR A O 1
ATOM 3866 N N . GLY A 1 519 ? 0.328 10.021 19.399 1.00 78.19 519 GLY A N 1
ATOM 3867 C CA . GLY A 1 519 ? -0.010 9.751 20.786 1.00 78.19 519 GLY A CA 1
ATOM 3868 C C . GLY A 1 519 ? -1.204 10.592 21.248 1.00 78.19 519 GLY A C 1
ATOM 3869 O O . GLY A 1 519 ? -1.304 11.772 20.907 1.00 78.19 519 GLY A O 1
ATOM 3870 N N . VAL A 1 520 ? -2.119 9.997 22.009 1.00 85.81 520 VAL A N 1
ATOM 3871 C CA . VAL A 1 520 ? -3.291 10.688 22.549 1.00 85.81 520 VAL A CA 1
ATOM 3872 C C . VAL A 1 520 ? -3.636 10.192 23.947 1.00 85.81 520 VAL A C 1
ATOM 3874 O O . VAL A 1 520 ? -3.555 8.999 24.252 1.00 85.81 520 VAL A O 1
ATOM 3877 N N . TRP A 1 521 ? -4.051 11.136 24.782 1.00 89.88 521 TRP A N 1
ATOM 3878 C CA . TRP A 1 521 ? -4.655 10.908 26.082 1.00 89.88 521 TRP A CA 1
ATOM 3879 C C . TRP A 1 521 ? -6.142 11.233 25.994 1.00 89.88 521 TRP A C 1
ATOM 3881 O O . TRP A 1 521 ? -6.492 12.376 25.716 1.00 89.88 521 TRP A O 1
ATOM 3891 N N . LEU A 1 522 ? -7.020 10.254 26.197 1.00 90.88 522 LEU A N 1
ATOM 3892 C CA . LEU A 1 522 ? -8.471 10.440 26.135 1.00 90.88 522 LEU A CA 1
ATOM 3893 C C . LEU A 1 522 ? -9.103 10.104 27.483 1.00 90.88 522 LEU A C 1
ATOM 3895 O O . LEU A 1 522 ? -8.871 9.018 28.014 1.00 90.88 522 LEU A O 1
ATOM 3899 N N . THR A 1 523 ? -9.952 10.990 27.997 1.00 91.81 523 THR A N 1
ATOM 3900 C CA . THR A 1 523 ? -10.622 10.816 29.292 1.00 91.81 523 THR A CA 1
ATOM 3901 C C . THR A 1 523 ? -12.103 11.158 29.167 1.00 91.81 523 THR A C 1
ATOM 3903 O O . THR A 1 523 ? -12.464 12.192 28.606 1.00 91.81 523 THR A O 1
ATOM 3906 N N . VAL A 1 524 ? -12.961 10.285 29.699 1.00 92.69 524 VAL A N 1
ATOM 3907 C CA . VAL A 1 524 ? -14.386 10.561 29.924 1.00 92.69 524 VAL A CA 1
ATOM 3908 C C . VAL A 1 524 ? -14.584 10.871 31.398 1.00 92.69 524 VAL A C 1
ATOM 3910 O O . VAL A 1 524 ? -14.191 10.094 32.270 1.00 92.69 524 VAL A O 1
ATOM 3913 N N . TRP A 1 525 ? -15.209 12.007 31.664 1.00 92.38 525 TRP A N 1
ATOM 3914 C CA . TRP A 1 525 ? -15.459 12.548 32.987 1.00 92.38 525 TRP A CA 1
ATOM 3915 C C . TRP A 1 525 ? -16.922 12.387 33.356 1.00 92.38 525 TRP A C 1
ATOM 3917 O O . TRP A 1 525 ? -17.814 12.712 32.569 1.00 92.38 525 TRP A O 1
ATOM 3927 N N . SER A 1 526 ? -17.151 11.940 34.585 1.00 90.38 526 SER A N 1
ATOM 3928 C CA . SER A 1 526 ? -18.470 11.954 35.208 1.00 90.38 526 SER A CA 1
ATOM 3929 C C . SER A 1 526 ? -18.929 13.394 35.477 1.00 90.38 526 SER A C 1
ATOM 3931 O O . SER A 1 526 ? -18.117 14.326 35.441 1.00 90.38 526 SER A O 1
ATOM 3933 N N . PRO A 1 527 ? -20.206 13.608 35.833 1.00 86.06 527 PRO A N 1
ATOM 3934 C CA . PRO A 1 527 ? -20.709 14.932 36.210 1.00 86.06 527 PRO A CA 1
ATOM 3935 C C . PRO A 1 527 ? -20.053 15.529 37.467 1.00 86.06 527 PRO A C 1
ATOM 3937 O O . PRO A 1 527 ? -20.213 16.717 37.723 1.00 86.06 527 PRO A O 1
ATOM 3940 N N . GLY A 1 528 ? -19.339 14.719 38.259 1.00 82.94 528 GLY A N 1
ATOM 3941 C CA . GLY A 1 528 ? -18.667 15.127 39.499 1.00 82.94 528 GLY A CA 1
ATOM 3942 C C . GLY A 1 528 ? -17.144 15.248 39.395 1.00 82.94 528 GLY A C 1
ATOM 3943 O O . GLY A 1 528 ? -16.471 15.037 40.398 1.00 82.94 528 GLY A O 1
ATOM 3944 N N . ASP A 1 529 ? -16.599 15.495 38.199 1.00 82.75 529 ASP A N 1
ATOM 3945 C CA . ASP A 1 529 ? -15.148 15.635 37.929 1.00 82.75 529 ASP A CA 1
ATOM 3946 C C . ASP A 1 529 ? -14.295 14.402 38.233 1.00 82.75 529 ASP A C 1
ATOM 3948 O O . ASP A 1 529 ? -13.067 14.461 38.274 1.00 82.75 529 ASP A O 1
ATOM 3952 N N . LEU A 1 530 ? -14.930 13.242 38.391 1.00 87.69 530 LEU A N 1
ATOM 3953 C CA . LEU A 1 530 ? -14.212 11.981 38.500 1.00 87.69 530 LEU A CA 1
ATOM 3954 C C . LEU A 1 530 ? -14.028 11.372 37.106 1.00 87.69 530 LEU A C 1
ATOM 3956 O O . LEU A 1 530 ? -15.013 11.290 36.362 1.00 87.69 530 LEU A O 1
ATOM 3960 N N . PRO A 1 531 ? -12.813 10.920 36.751 1.00 87.69 531 PRO A N 1
ATOM 3961 C CA . PRO A 1 531 ? -12.585 10.203 35.504 1.00 87.69 531 PRO A CA 1
ATOM 3962 C C . PRO A 1 531 ? -13.301 8.848 35.561 1.00 87.69 531 PRO A C 1
ATOM 3964 O O . PRO A 1 531 ? -12.979 8.005 36.397 1.00 87.69 531 PRO A O 1
ATOM 3967 N N . GLU A 1 532 ? -14.274 8.636 34.677 1.00 87.62 532 GLU A N 1
ATOM 3968 C CA . GLU A 1 532 ? -14.985 7.357 34.548 1.00 87.62 532 GLU A CA 1
ATOM 3969 C C . GLU A 1 532 ? -14.137 6.331 33.808 1.00 87.62 532 GLU A C 1
ATOM 3971 O O . GLU A 1 532 ? -14.073 5.162 34.187 1.00 87.62 532 GLU A O 1
ATOM 3976 N N . PHE A 1 533 ? -13.507 6.773 32.720 1.00 86.94 533 PHE A N 1
ATOM 3977 C CA . PHE A 1 533 ? -12.696 5.920 31.873 1.00 86.94 533 PHE A CA 1
ATOM 3978 C C . PHE A 1 533 ? -11.611 6.731 31.175 1.00 86.94 533 PHE A C 1
ATOM 3980 O O . PHE A 1 533 ? -11.827 7.878 30.782 1.00 86.94 533 PHE A O 1
ATOM 3987 N N . GLU A 1 534 ? -10.445 6.123 31.011 1.00 87.19 534 GLU A N 1
ATOM 3988 C CA . GLU A 1 534 ? -9.279 6.761 30.421 1.00 87.19 534 GLU A CA 1
ATOM 3989 C C . GLU A 1 534 ? -8.540 5.779 29.524 1.00 87.19 534 GLU A C 1
ATOM 3991 O O . GLU A 1 534 ? -8.385 4.603 29.860 1.00 87.19 534 GLU A O 1
ATOM 3996 N N . ILE A 1 535 ? -8.082 6.277 28.380 1.00 83.69 535 ILE A N 1
ATOM 3997 C CA . ILE A 1 535 ? -7.243 5.533 27.454 1.00 83.69 535 ILE A CA 1
ATOM 3998 C C . ILE A 1 535 ? -6.012 6.378 27.128 1.00 83.69 535 ILE A C 1
ATOM 4000 O O . ILE A 1 535 ? -6.123 7.523 26.687 1.00 83.69 535 ILE A O 1
ATOM 4004 N N . THR A 1 536 ? -4.840 5.769 27.288 1.00 81.62 536 THR A N 1
ATOM 4005 C CA . THR A 1 536 ? -3.551 6.311 26.860 1.00 81.62 536 THR A CA 1
ATOM 4006 C C . THR A 1 536 ? -3.047 5.506 25.668 1.00 81.62 536 THR A C 1
ATOM 4008 O O . THR A 1 536 ? -3.006 4.275 25.691 1.00 81.62 536 THR A O 1
ATOM 4011 N N . ILE A 1 537 ? -2.718 6.190 24.575 1.00 75.94 537 ILE A N 1
ATOM 4012 C CA . ILE A 1 537 ? -2.269 5.555 23.331 1.00 75.94 537 ILE A CA 1
ATOM 4013 C C . ILE A 1 537 ? -0.992 6.256 22.907 1.00 75.94 537 ILE A C 1
ATOM 4015 O O . ILE A 1 537 ? -1.044 7.436 22.589 1.00 75.94 537 ILE A O 1
ATOM 4019 N N . GLY A 1 538 ? 0.141 5.549 22.884 1.00 68.81 538 GLY A N 1
ATOM 4020 C CA . GLY A 1 538 ? 1.413 6.111 22.403 1.00 68.81 538 GLY A CA 1
ATOM 4021 C C . GLY A 1 538 ? 1.883 7.356 23.167 1.00 68.81 538 GLY A C 1
ATOM 4022 O O . GLY A 1 538 ? 2.533 8.218 22.584 1.00 68.81 538 GLY A O 1
ATOM 4023 N N . VAL A 1 539 ? 1.493 7.482 24.438 1.00 73.88 539 VAL A N 1
ATOM 4024 C CA . VAL A 1 539 ? 1.909 8.550 25.353 1.00 73.88 539 VAL A CA 1
ATOM 4025 C C . VAL A 1 539 ? 2.304 7.926 26.684 1.00 73.88 539 VAL A C 1
ATOM 4027 O O . VAL A 1 539 ? 1.582 7.077 27.208 1.00 73.88 539 VAL A O 1
ATOM 4030 N N . ASP A 1 540 ? 3.438 8.363 27.222 1.00 65.19 540 ASP A N 1
ATOM 4031 C CA . ASP A 1 540 ? 3.960 7.928 28.515 1.00 65.19 540 ASP A CA 1
ATOM 4032 C C . ASP A 1 540 ? 3.834 9.060 29.544 1.00 65.19 540 ASP A C 1
ATOM 4034 O O . ASP A 1 540 ? 3.974 10.236 29.207 1.00 65.19 540 ASP A O 1
ATOM 4038 N N . GLY A 1 541 ? 3.617 8.709 30.815 1.00 69.62 541 GLY A N 1
ATOM 4039 C CA . GLY A 1 541 ? 3.586 9.665 31.928 1.00 69.62 541 GLY A CA 1
ATOM 4040 C C . GLY A 1 541 ? 2.227 9.790 32.619 1.00 69.62 541 GLY A C 1
ATOM 4041 O O . GLY A 1 541 ? 1.368 8.919 32.501 1.00 69.62 541 GLY A O 1
ATOM 4042 N N . GLY A 1 542 ? 2.074 10.849 33.418 1.00 70.31 542 GLY A N 1
ATOM 4043 C CA . GLY A 1 542 ? 0.825 11.172 34.114 1.00 70.31 542 GLY A CA 1
ATOM 4044 C C . GLY A 1 542 ? -0.128 12.001 33.251 1.00 70.31 542 GLY A C 1
ATOM 4045 O O . GLY A 1 542 ? 0.299 12.621 32.278 1.00 70.31 542 GLY A O 1
ATOM 4046 N N . ARG A 1 543 ? -1.411 12.037 33.636 1.00 78.81 543 ARG A N 1
ATOM 4047 C CA . ARG A 1 543 ? -2.449 12.824 32.954 1.00 78.81 543 ARG A CA 1
ATOM 4048 C C . ARG A 1 543 ? -2.020 14.295 32.816 1.00 78.81 543 ARG A C 1
ATOM 4050 O O . ARG A 1 543 ? -1.680 14.905 33.833 1.00 78.81 543 ARG A O 1
ATOM 4057 N N . PRO A 1 544 ? -2.074 14.883 31.607 1.00 82.25 544 PRO A N 1
ATOM 4058 C CA . PRO A 1 544 ? -1.802 16.304 31.422 1.00 82.25 544 PRO A CA 1
ATOM 4059 C C . PRO A 1 544 ? -2.829 17.161 32.169 1.00 82.25 544 PRO A C 1
ATOM 4061 O O . PRO A 1 544 ? -4.029 16.954 32.005 1.00 82.25 544 PRO A O 1
ATOM 4064 N N . GLY A 1 545 ? -2.379 18.165 32.930 1.00 81.31 545 GLY A N 1
ATOM 4065 C CA . GLY A 1 545 ? -3.282 19.050 33.688 1.00 81.31 545 GLY A CA 1
ATOM 4066 C C . GLY A 1 545 ? -4.289 19.799 32.804 1.00 81.31 545 GLY A C 1
ATOM 4067 O O . GLY A 1 545 ? -5.413 20.055 33.220 1.00 81.31 545 GLY A O 1
ATOM 4068 N N . ARG A 1 546 ? -3.928 20.045 31.534 1.00 84.25 546 ARG A N 1
ATOM 4069 C CA . ARG A 1 546 ? -4.802 20.652 30.514 1.00 84.25 546 ARG A CA 1
ATOM 4070 C C . ARG A 1 546 ? -6.092 19.878 30.242 1.00 84.25 546 ARG A C 1
ATOM 4072 O O . ARG A 1 546 ? -7.016 20.456 29.675 1.00 84.25 546 ARG A O 1
ATOM 4079 N N . ALA A 1 547 ? -6.155 18.596 30.604 1.00 79.31 547 ALA A N 1
ATOM 4080 C CA . ALA A 1 547 ? -7.375 17.804 30.488 1.00 79.31 547 ALA A CA 1
ATOM 4081 C C . ALA A 1 547 ? -8.501 18.333 31.398 1.00 79.31 547 ALA A C 1
ATOM 4083 O O . ALA A 1 547 ? -9.670 18.167 31.063 1.00 79.31 547 ALA A O 1
ATOM 4084 N N . ASP A 1 548 ? -8.162 19.015 32.495 1.00 85.19 548 ASP A N 1
ATOM 4085 C CA . ASP A 1 548 ? -9.118 19.406 33.535 1.00 85.19 548 ASP A CA 1
ATOM 4086 C C . ASP A 1 548 ? -9.608 20.859 33.346 1.00 85.19 548 ASP A C 1
ATOM 4088 O O . ASP A 1 548 ? -10.734 21.199 33.710 1.00 85.19 548 ASP A O 1
ATOM 4092 N N . ASP A 1 549 ? -8.788 21.710 32.714 1.00 84.00 549 ASP A N 1
ATOM 4093 C CA . ASP A 1 549 ? -8.954 23.174 32.618 1.00 84.00 549 ASP A CA 1
ATOM 4094 C C . ASP A 1 549 ? -10.304 23.646 32.044 1.00 84.00 549 ASP A C 1
ATOM 4096 O O . ASP A 1 549 ? -10.707 24.790 32.261 1.00 84.00 549 ASP A O 1
ATOM 4100 N N . PHE A 1 550 ? -10.989 22.801 31.268 1.00 82.56 550 PHE A N 1
ATOM 4101 C CA . PHE A 1 550 ? -12.179 23.192 30.509 1.00 82.56 550 PHE A CA 1
ATOM 4102 C C . PHE A 1 550 ? -13.466 22.493 30.958 1.00 82.56 550 PHE A C 1
ATOM 4104 O O . PHE A 1 550 ? -14.521 22.760 30.381 1.00 82.56 550 PHE A O 1
ATOM 4111 N N . LEU A 1 551 ? -13.430 21.625 31.974 1.00 86.50 551 LEU A N 1
ATOM 4112 C CA . LEU A 1 551 ? -14.601 20.840 32.397 1.00 86.50 551 LEU A CA 1
ATOM 4113 C C . LEU A 1 551 ? -15.800 21.725 32.774 1.00 86.50 551 LEU A C 1
ATOM 4115 O O . LEU A 1 551 ? -16.914 21.484 32.302 1.00 86.50 551 LEU A O 1
ATOM 4119 N N . ASP A 1 552 ? -15.555 22.799 33.527 1.00 85.44 552 ASP A N 1
ATOM 4120 C CA . ASP A 1 552 ? -16.587 23.766 33.921 1.00 85.44 552 ASP A CA 1
ATOM 4121 C C . ASP A 1 552 ? -17.239 24.452 32.713 1.00 85.44 552 ASP A C 1
ATOM 4123 O O . ASP A 1 552 ? -18.454 24.648 32.685 1.00 85.44 552 ASP A O 1
ATOM 4127 N N . ALA A 1 553 ? -16.444 24.779 31.690 1.00 83.19 553 ALA A N 1
ATOM 4128 C CA . ALA A 1 553 ? -16.913 25.448 30.480 1.00 83.19 553 ALA A CA 1
ATOM 4129 C C . ALA A 1 553 ? -17.835 24.539 29.646 1.00 83.19 553 ALA A C 1
ATOM 4131 O O . ALA A 1 553 ? -18.933 24.953 29.272 1.00 83.19 553 ALA A O 1
ATOM 4132 N N . ALA A 1 554 ? -17.461 23.268 29.442 1.00 84.44 554 ALA A N 1
ATOM 4133 C CA . ALA A 1 554 ? -18.337 22.302 28.767 1.00 84.44 554 ALA A CA 1
ATOM 4134 C C . ALA A 1 554 ? -19.663 22.113 29.506 1.00 84.44 554 ALA A C 1
ATOM 4136 O O . ALA A 1 554 ? -20.720 22.060 28.880 1.00 84.44 554 ALA A O 1
ATOM 4137 N N . ARG A 1 555 ? -19.632 22.045 30.842 1.00 83.06 555 ARG A N 1
ATOM 4138 C CA . ARG A 1 555 ? -20.859 21.897 31.639 1.00 83.06 555 ARG A CA 1
ATOM 4139 C C . ARG A 1 555 ? -21.711 23.163 31.668 1.00 83.06 555 ARG A C 1
ATOM 4141 O O . ARG A 1 555 ? -22.926 23.064 31.820 1.00 83.06 555 ARG A O 1
ATOM 4148 N N . ALA A 1 556 ? -21.105 24.335 31.483 1.00 83.56 556 ALA A N 1
ATOM 4149 C CA . ALA A 1 556 ? -21.819 25.595 31.295 1.00 83.56 556 ALA A CA 1
ATOM 4150 C C . ALA A 1 556 ? -22.518 25.701 29.922 1.00 83.56 556 ALA A C 1
ATOM 4152 O O . ALA A 1 556 ? -23.291 26.637 29.710 1.00 83.56 556 ALA A O 1
ATOM 4153 N N . GLY A 1 557 ? -22.303 24.731 29.025 1.00 80.19 557 GLY A N 1
ATOM 4154 C CA . GLY A 1 557 ? -22.953 24.643 27.719 1.00 80.19 557 GLY A CA 1
ATOM 4155 C C . GLY A 1 557 ? -22.090 25.114 26.550 1.00 80.19 557 GLY A C 1
ATOM 4156 O O . GLY A 1 557 ? -22.634 25.349 25.469 1.00 80.19 557 GLY A O 1
ATOM 4157 N N . ASP A 1 558 ? -20.775 25.260 26.740 1.00 84.62 558 ASP A N 1
ATOM 4158 C CA . ASP A 1 558 ? -19.872 25.560 25.630 1.00 84.62 558 ASP A CA 1
ATOM 4159 C C . ASP A 1 558 ? -19.872 24.409 24.607 1.00 84.62 558 ASP A C 1
ATOM 4161 O O . ASP A 1 558 ? -19.864 23.234 24.989 1.00 84.62 558 ASP A O 1
ATOM 4165 N N . PRO A 1 559 ? -19.884 24.717 23.296 1.00 87.75 559 PRO A N 1
ATOM 4166 C CA . PRO A 1 559 ? -19.893 23.698 22.257 1.00 87.75 559 PRO A CA 1
ATOM 4167 C C . PRO A 1 559 ? -18.572 22.926 22.216 1.00 87.75 559 PRO A C 1
ATOM 4169 O O . PRO A 1 559 ? -17.523 23.419 22.635 1.00 87.75 559 PRO A O 1
ATOM 4172 N N . ALA A 1 560 ? -18.620 21.731 21.627 1.00 89.19 560 ALA A N 1
ATOM 4173 C CA . ALA A 1 560 ? -17.426 20.941 21.377 1.00 89.19 560 ALA A CA 1
ATOM 4174 C C . ALA A 1 560 ? -16.397 21.726 20.545 1.00 89.19 560 ALA A C 1
ATOM 4176 O O . ALA A 1 560 ? -16.755 22.447 19.607 1.00 89.19 560 ALA A O 1
ATOM 4177 N N . PHE A 1 561 ? -15.111 21.577 20.861 1.00 90.50 561 PHE A N 1
ATOM 4178 C CA . PHE A 1 561 ? -14.050 22.268 20.134 1.00 90.50 561 PHE A CA 1
ATOM 4179 C C . PHE A 1 561 ? -12.761 21.457 20.048 1.00 90.50 561 PHE A C 1
ATOM 4181 O O . PHE A 1 561 ? -12.484 20.575 20.858 1.00 90.50 561 PHE A O 1
ATOM 4188 N N . VAL A 1 562 ? -11.936 21.842 19.075 1.00 91.75 562 VAL A N 1
ATOM 4189 C CA . VAL A 1 562 ? -10.530 21.458 18.956 1.00 91.75 562 VAL A CA 1
ATOM 4190 C C . VAL A 1 562 ? -9.709 22.741 19.034 1.00 91.75 562 VAL A C 1
ATOM 4192 O O . VAL A 1 562 ? -10.002 23.719 18.346 1.00 91.75 562 VAL A O 1
ATOM 4195 N N . ARG A 1 563 ? -8.701 22.770 19.904 1.00 89.88 563 ARG A N 1
ATOM 4196 C CA . ARG A 1 563 ? -7.844 23.933 20.137 1.00 89.88 563 ARG A CA 1
ATOM 4197 C C . ARG A 1 563 ? -6.385 23.520 20.117 1.00 89.88 563 ARG A C 1
ATOM 4199 O O . ARG A 1 563 ? -5.974 22.604 20.820 1.00 89.88 563 ARG A O 1
ATOM 4206 N N . ARG A 1 564 ? -5.588 24.251 19.348 1.00 90.19 564 ARG A N 1
ATOM 4207 C CA . ARG A 1 564 ? -4.131 24.152 19.389 1.00 90.19 564 ARG A CA 1
ATOM 4208 C C . ARG A 1 564 ? -3.600 25.012 20.534 1.00 90.19 564 ARG A C 1
ATOM 4210 O O . ARG A 1 564 ? -3.856 26.215 20.549 1.00 90.19 564 ARG A O 1
ATOM 4217 N N . LEU A 1 565 ? -2.875 24.407 21.470 1.00 87.06 565 LEU A N 1
ATOM 4218 C CA . LEU A 1 565 ? -2.212 25.113 22.574 1.00 87.06 565 LEU A CA 1
ATOM 4219 C C . LEU A 1 565 ? -0.713 25.305 22.295 1.00 87.06 565 LEU A C 1
ATOM 4221 O O . LEU A 1 565 ? -0.130 26.284 22.747 1.00 87.06 565 LEU A O 1
ATOM 4225 N N . GLY A 1 566 ? -0.103 24.428 21.486 1.00 83.38 566 GLY A N 1
ATOM 4226 C CA . GLY A 1 566 ? 1.317 24.524 21.128 1.00 83.38 566 GLY A CA 1
ATOM 4227 C C . GLY A 1 566 ? 2.275 24.199 22.278 1.00 83.38 566 GLY A C 1
ATOM 4228 O O . GLY A 1 566 ? 3.426 24.629 22.245 1.00 83.38 566 GLY A O 1
ATOM 4229 N N . GLU A 1 567 ? 1.809 23.458 23.285 1.00 84.50 567 GLU A N 1
ATOM 4230 C CA . GLU A 1 567 ? 2.601 23.017 24.437 1.00 84.50 567 GLU A CA 1
ATOM 4231 C C . GLU A 1 567 ? 3.209 21.626 24.197 1.00 84.50 567 GLU A C 1
ATOM 4233 O O . GLU A 1 567 ? 2.793 20.888 23.302 1.00 84.50 567 GLU A O 1
ATOM 4238 N N . GLY A 1 568 ? 4.247 21.281 24.964 1.00 79.56 568 GLY A N 1
ATOM 4239 C CA . GLY A 1 568 ? 5.004 20.040 24.766 1.00 79.56 568 GLY A CA 1
ATOM 4240 C C . GLY A 1 568 ? 4.196 18.794 25.129 1.00 79.56 568 GLY A C 1
ATOM 4241 O O . GLY A 1 568 ? 4.199 17.813 24.389 1.00 79.56 568 GLY A O 1
ATOM 4242 N N . ASP A 1 569 ? 3.471 18.857 26.239 1.00 80.75 569 ASP A N 1
ATOM 4243 C CA . ASP A 1 569 ? 2.573 17.828 26.770 1.00 80.75 569 ASP A CA 1
ATOM 4244 C C . ASP A 1 569 ? 1.121 17.977 26.278 1.00 80.75 569 ASP A C 1
ATOM 4246 O O . ASP A 1 569 ? 0.338 17.034 26.375 1.00 80.75 569 ASP A O 1
ATOM 4250 N N . ALA A 1 570 ? 0.777 19.126 25.687 1.00 85.56 570 ALA A N 1
ATOM 4251 C CA . ALA A 1 570 ? -0.545 19.418 25.141 1.00 85.56 570 ALA A CA 1
ATOM 4252 C C . ALA A 1 570 ? -0.454 20.301 23.882 1.00 85.56 570 ALA A C 1
ATOM 4254 O O . ALA A 1 570 ? -0.744 21.490 23.911 1.00 85.56 570 ALA A O 1
ATOM 4255 N N . ASN A 1 571 ? -0.063 19.749 22.737 1.00 88.25 571 ASN A N 1
ATOM 4256 C CA . ASN A 1 571 ? -0.065 20.492 21.474 1.00 88.25 571 ASN A CA 1
ATOM 4257 C C . ASN A 1 571 ? -1.498 20.794 21.006 1.00 88.25 571 ASN A C 1
ATOM 4259 O O . ASN A 1 571 ? -1.804 21.927 20.624 1.00 88.25 571 ASN A O 1
ATOM 4263 N N . TYR A 1 572 ? -2.381 19.795 21.092 1.00 90.69 572 TYR A N 1
ATOM 4264 C CA . TYR A 1 572 ? -3.811 19.931 20.827 1.00 90.69 572 TYR A CA 1
ATOM 4265 C C . TYR A 1 572 ? -4.634 19.474 22.028 1.00 90.69 572 TYR A C 1
ATOM 4267 O O . TYR A 1 572 ? -4.304 18.494 22.694 1.00 90.69 572 TYR A O 1
ATOM 4275 N N . LEU A 1 573 ? -5.736 20.176 22.249 1.00 92.06 573 LEU A N 1
ATOM 4276 C CA . LEU A 1 573 ? -6.782 19.832 23.192 1.00 92.06 573 LEU A CA 1
ATOM 4277 C C . LEU A 1 573 ? -8.101 19.747 22.431 1.00 92.06 573 LEU A C 1
ATOM 4279 O O . LEU A 1 573 ? -8.436 20.646 21.659 1.00 92.06 573 LEU A O 1
ATOM 4283 N N . LEU A 1 574 ? -8.867 18.699 22.681 1.00 93.56 574 LEU A N 1
ATOM 4284 C CA . LEU A 1 574 ? -10.253 18.603 22.259 1.00 93.56 574 LEU A CA 1
ATOM 4285 C C . LEU A 1 574 ? -11.155 18.435 23.473 1.00 93.56 574 LEU A C 1
ATOM 4287 O O . LEU A 1 574 ? -10.772 17.824 24.474 1.00 93.56 574 LEU A O 1
ATOM 4291 N N . GLN A 1 575 ? -12.363 18.958 23.344 1.00 92.88 575 GLN A N 1
ATOM 4292 C CA . GLN A 1 575 ? -13.407 18.828 24.338 1.00 92.88 575 GLN A CA 1
ATOM 4293 C C . GLN A 1 575 ? -14.736 18.549 23.651 1.00 92.88 575 GLN A C 1
ATOM 4295 O O . GLN A 1 575 ? -15.079 19.214 22.673 1.00 92.88 575 GLN A O 1
ATOM 4300 N N . VAL A 1 576 ? -15.487 17.594 24.195 1.00 93.38 576 VAL A N 1
ATOM 4301 C CA . VAL A 1 576 ? -16.838 17.251 23.749 1.00 93.38 576 VAL A CA 1
ATOM 4302 C C . VAL A 1 576 ? -17.753 17.201 24.976 1.00 93.38 576 VAL A C 1
ATOM 4304 O O . VAL A 1 576 ? -17.557 16.333 25.832 1.00 93.38 576 VAL A O 1
ATOM 4307 N N . PRO A 1 577 ? -18.718 18.127 25.122 1.00 91.69 577 PRO A N 1
ATOM 4308 C CA . PRO A 1 577 ? -19.771 17.984 26.119 1.00 91.69 577 PRO A CA 1
ATOM 4309 C C . PRO A 1 577 ? -20.641 16.780 25.743 1.00 91.69 577 PRO A C 1
ATOM 4311 O O . PRO A 1 577 ? -21.081 16.663 24.603 1.00 91.69 577 PRO A O 1
ATOM 4314 N N . LEU A 1 578 ? -20.869 15.882 26.696 1.00 90.69 578 LEU A N 1
ATOM 4315 C CA . LEU A 1 578 ? -21.687 14.685 26.516 1.00 90.69 578 LEU A CA 1
ATOM 4316 C C . LEU A 1 578 ? -23.006 14.829 27.293 1.00 90.69 578 LEU A C 1
ATOM 4318 O O . LEU A 1 578 ? -23.191 15.728 28.122 1.00 90.69 578 LEU A O 1
ATOM 4322 N N . ARG A 1 579 ? -23.949 13.921 27.048 1.00 86.50 579 ARG A N 1
ATOM 4323 C CA . ARG A 1 579 ? -25.223 13.847 27.767 1.00 86.50 579 ARG A CA 1
ATOM 4324 C C . ARG A 1 579 ? -25.001 13.583 29.254 1.00 86.50 579 ARG A C 1
ATOM 4326 O O . ARG A 1 579 ? -23.957 13.105 29.696 1.00 86.50 579 ARG A O 1
ATOM 4333 N N . GLU A 1 580 ? -26.022 13.929 30.035 1.00 85.00 580 GLU A N 1
ATOM 4334 C CA . GLU A 1 580 ? -26.052 13.731 31.492 1.00 85.00 580 GLU A CA 1
ATOM 4335 C C . GLU A 1 580 ? -24.961 14.499 32.260 1.00 85.00 580 GLU A C 1
ATOM 4337 O O . GLU A 1 580 ? -24.706 14.209 33.423 1.00 85.00 580 GLU A O 1
ATOM 4342 N N . GLY A 1 581 ? -24.344 15.518 31.647 1.00 84.31 581 GLY A N 1
ATOM 4343 C CA . GLY A 1 581 ? -23.296 16.331 32.276 1.00 84.31 581 GLY A CA 1
ATOM 4344 C C . GLY A 1 581 ? -21.910 15.681 32.262 1.00 84.31 581 GLY A C 1
ATOM 4345 O O . GLY A 1 581 ? -20.994 16.186 32.920 1.00 84.31 581 GLY A O 1
ATOM 4346 N N . ARG A 1 582 ? -21.752 14.576 31.520 1.00 91.56 582 ARG A N 1
ATOM 4347 C CA . ARG A 1 582 ? -20.449 13.977 31.231 1.00 91.56 582 ARG A CA 1
ATOM 4348 C C . ARG A 1 582 ? -19.665 14.858 30.260 1.00 91.56 582 ARG A C 1
ATOM 4350 O O . ARG A 1 582 ? -20.234 15.630 29.491 1.00 91.56 582 ARG A O 1
ATOM 4357 N N . VAL A 1 583 ? -18.344 14.741 30.280 1.00 93.12 583 VAL A N 1
ATOM 4358 C CA . VAL A 1 583 ? -17.464 15.489 29.372 1.00 93.12 583 VAL A CA 1
ATOM 4359 C C . VAL A 1 583 ? -16.387 14.551 28.857 1.00 93.12 583 VAL A C 1
ATOM 4361 O O . VAL A 1 583 ? -15.813 13.792 29.629 1.00 93.12 583 VAL A O 1
ATOM 4364 N N . LEU A 1 584 ? -16.089 14.603 27.565 1.00 93.19 584 LEU A N 1
ATOM 4365 C CA . LEU A 1 584 ? -14.906 13.971 27.001 1.00 93.19 584 LEU A CA 1
ATOM 4366 C C . LEU A 1 584 ? -13.837 15.025 26.759 1.00 93.19 584 LEU A C 1
ATOM 4368 O O . LEU A 1 584 ? -14.102 16.068 26.162 1.00 93.19 584 LEU A O 1
ATOM 4372 N N . THR A 1 585 ? -12.611 14.719 27.166 1.00 93.19 585 THR A N 1
ATOM 4373 C CA . THR A 1 585 ? -11.435 15.535 26.865 1.00 93.19 585 THR A CA 1
ATOM 4374 C C . THR A 1 585 ? -10.368 14.680 26.210 1.00 93.19 585 THR A C 1
ATOM 4376 O O . THR A 1 585 ? -10.144 13.537 26.614 1.00 93.19 585 THR A O 1
ATOM 4379 N N . GLY A 1 586 ? -9.681 15.242 25.223 1.00 91.75 586 GLY A N 1
ATOM 4380 C CA . GLY A 1 586 ? -8.533 14.608 24.592 1.00 91.75 586 GLY A CA 1
ATOM 4381 C C . GLY A 1 586 ? -7.345 15.552 24.544 1.00 91.75 586 GLY A C 1
ATOM 4382 O O . GLY A 1 586 ? -7.479 16.679 24.078 1.00 91.75 586 GLY A O 1
ATOM 4383 N N . VAL A 1 587 ? -6.186 15.095 25.006 1.00 91.38 587 VAL A N 1
ATOM 4384 C CA . VAL A 1 587 ? -4.931 15.850 24.963 1.00 91.38 587 VAL A CA 1
ATOM 4385 C C . VAL A 1 587 ? -3.942 15.106 24.079 1.00 91.38 587 VAL A C 1
ATOM 4387 O O . VAL A 1 587 ? -3.697 13.915 24.266 1.00 91.38 587 VAL A O 1
ATOM 4390 N N . LEU A 1 588 ? -3.382 15.806 23.097 1.00 90.38 588 LEU A N 1
ATOM 4391 C CA . LEU A 1 588 ? -2.355 15.275 22.209 1.00 90.38 588 LEU A CA 1
ATOM 4392 C C . LEU A 1 588 ? -1.056 16.050 22.451 1.00 90.38 588 LEU A C 1
ATOM 4394 O O . LEU A 1 588 ? -1.045 17.259 22.202 1.00 90.38 588 LEU A O 1
ATOM 4398 N N . PRO A 1 589 ? 0.031 15.403 22.902 1.00 86.44 589 PRO A N 1
ATOM 4399 C CA . PRO A 1 589 ? 1.316 16.065 23.093 1.00 86.44 589 PRO A CA 1
ATOM 4400 C C . PRO A 1 589 ? 1.985 16.430 21.759 1.00 86.44 589 PRO A C 1
ATOM 4402 O O . PRO A 1 589 ? 1.535 16.061 20.670 1.00 86.44 589 PRO A O 1
ATOM 4405 N N . ALA A 1 590 ? 3.090 17.170 21.842 1.00 84.25 590 ALA A N 1
ATOM 4406 C CA . ALA A 1 590 ? 3.958 17.439 20.704 1.00 84.25 590 ALA A CA 1
ATOM 4407 C C . ALA A 1 590 ? 4.484 16.127 20.099 1.00 84.25 590 ALA A C 1
ATOM 4409 O O . ALA A 1 590 ? 4.835 15.184 20.812 1.00 84.25 590 ALA A O 1
ATOM 4410 N N . ARG A 1 591 ? 4.575 16.063 18.767 1.00 80.25 591 ARG A N 1
ATOM 4411 C CA . ARG A 1 591 ? 4.984 14.837 18.072 1.00 80.25 591 ARG A CA 1
ATOM 4412 C C . ARG A 1 591 ? 6.484 14.606 18.282 1.00 80.25 591 ARG A C 1
ATOM 4414 O O . ARG A 1 591 ? 7.293 15.400 17.809 1.00 80.25 591 ARG A O 1
ATOM 4421 N N . ARG A 1 592 ? 6.839 13.518 18.974 1.00 75.44 592 ARG A N 1
ATOM 4422 C CA . ARG A 1 592 ? 8.231 13.109 19.270 1.00 75.44 592 ARG A CA 1
ATOM 4423 C C . ARG A 1 592 ? 8.682 11.843 18.546 1.00 75.44 592 ARG A C 1
ATOM 4425 O O . ARG A 1 592 ? 9.869 11.544 18.516 1.00 75.44 592 ARG A O 1
ATOM 4432 N N . GLU A 1 593 ? 7.752 11.124 17.931 1.00 72.56 593 GLU A N 1
ATOM 4433 C CA . GLU A 1 593 ? 8.022 9.872 17.232 1.00 72.56 593 GLU A CA 1
ATOM 4434 C C . GLU A 1 593 ? 7.595 9.951 15.765 1.00 72.56 593 GLU A C 1
ATOM 4436 O O . GLU A 1 593 ? 6.648 10.653 15.402 1.00 72.56 593 GLU A O 1
ATOM 4441 N N . LEU A 1 594 ? 8.292 9.194 14.915 1.00 65.19 594 LEU A N 1
ATOM 4442 C CA . LEU A 1 594 ? 7.926 8.982 13.516 1.00 65.19 594 LEU A CA 1
ATOM 4443 C C . LEU A 1 594 ? 7.122 7.685 13.417 1.00 65.19 594 LEU A C 1
ATOM 4445 O O . LEU A 1 594 ? 7.644 6.647 13.018 1.00 65.19 594 LEU A O 1
ATOM 4449 N N . SER A 1 595 ? 5.861 7.706 13.838 1.00 55.72 595 SER A N 1
ATOM 4450 C CA . SER A 1 595 ? 5.034 6.503 13.763 1.00 55.72 595 SER A CA 1
ATOM 4451 C C . SER A 1 595 ? 4.679 6.169 12.304 1.00 55.72 595 SER A C 1
ATOM 4453 O O . SER A 1 595 ? 3.900 6.873 11.667 1.00 55.72 595 SER A O 1
ATOM 4455 N N . ASN A 1 596 ? 5.209 5.047 11.803 1.00 48.12 596 ASN A N 1
ATOM 4456 C CA . ASN A 1 596 ? 4.674 4.295 10.654 1.00 48.12 596 ASN A CA 1
ATOM 4457 C C . ASN A 1 596 ? 3.898 3.036 11.106 1.00 48.12 596 ASN A C 1
ATOM 4459 O O . ASN A 1 596 ? 3.468 2.234 10.277 1.00 48.12 596 ASN A O 1
ATOM 4463 N N . SER A 1 597 ? 3.739 2.828 12.413 1.00 50.38 597 SER A N 1
ATOM 4464 C CA . SER A 1 597 ? 3.119 1.645 13.006 1.00 50.38 597 SER A CA 1
ATOM 4465 C C . SER A 1 597 ? 2.095 2.081 14.039 1.00 50.38 597 SER A C 1
ATOM 4467 O O . SER A 1 597 ? 2.424 2.878 14.908 1.00 50.38 597 SER A O 1
ATOM 4469 N N . SER A 1 598 ? 0.873 1.539 13.968 1.00 50.12 598 SER A N 1
ATOM 4470 C CA . SER A 1 598 ? -0.146 1.777 14.998 1.00 50.12 598 SER A CA 1
ATOM 4471 C C . SER A 1 598 ? 0.477 1.614 16.395 1.00 50.12 598 SER A C 1
ATOM 4473 O O . SER A 1 598 ? 1.224 0.652 16.590 1.00 50.12 598 SER A O 1
ATOM 4475 N N . PRO A 1 599 ? 0.153 2.471 17.377 1.00 53.06 599 PRO A N 1
ATOM 4476 C CA . PRO A 1 599 ? 0.612 2.325 18.765 1.00 53.06 599 PRO A CA 1
ATOM 4477 C C . PRO A 1 599 ? 0.232 0.971 19.390 1.00 53.06 599 PRO A C 1
ATOM 4479 O O . PRO A 1 599 ? 0.830 0.525 20.363 1.00 53.06 599 PRO A O 1
ATOM 4482 N N . PHE A 1 600 ? -0.740 0.275 18.792 1.00 54.31 600 PHE A N 1
ATOM 4483 C CA . PHE A 1 600 ? -1.157 -1.081 19.146 1.00 54.31 600 PHE A CA 1
ATOM 4484 C C . PHE A 1 600 ? -0.381 -2.191 18.413 1.00 54.31 600 PHE A C 1
ATOM 4486 O O . PHE A 1 600 ? -0.566 -3.375 18.699 1.00 54.31 600 PHE A O 1
ATOM 4493 N N . GLY A 1 601 ? 0.509 -1.833 17.488 1.00 48.72 601 GLY A N 1
ATOM 4494 C CA . GLY A 1 601 ? 1.381 -2.733 16.733 1.00 48.72 601 GLY A CA 1
ATOM 4495 C C . GLY A 1 601 ? 2.168 -3.712 17.605 1.00 48.72 601 GLY A C 1
ATOM 4496 O O . GLY A 1 601 ? 2.170 -4.894 17.281 1.00 48.72 601 GLY A O 1
ATOM 4497 N N . PRO A 1 602 ? 2.752 -3.303 18.744 1.00 52.69 602 PRO A N 1
ATOM 4498 C CA . PRO A 1 602 ? 3.419 -4.233 19.659 1.00 52.69 602 PRO A CA 1
ATOM 4499 C C . PRO A 1 602 ? 2.471 -5.219 20.365 1.00 52.69 602 PRO A C 1
ATOM 4501 O O . PRO A 1 602 ? 2.899 -6.298 20.765 1.00 52.69 602 PRO A O 1
ATOM 4504 N N . LEU A 1 603 ? 1.189 -4.866 20.529 1.00 52.12 603 LEU A N 1
ATOM 4505 C CA . LEU A 1 603 ? 0.193 -5.678 21.245 1.00 52.12 603 LEU A CA 1
ATOM 4506 C C . LEU A 1 603 ? -0.517 -6.696 20.339 1.00 52.12 603 LEU A C 1
ATOM 4508 O O . LEU A 1 603 ? -0.962 -7.740 20.822 1.00 52.12 603 LEU A O 1
ATOM 4512 N N . PHE A 1 604 ? -0.627 -6.408 19.037 1.00 53.59 604 PHE A N 1
ATOM 4513 C CA . PHE A 1 604 ? -1.377 -7.239 18.084 1.00 53.59 604 PHE A CA 1
ATOM 4514 C C . PHE A 1 604 ? -0.598 -7.638 16.820 1.00 53.59 604 PHE A C 1
ATOM 4516 O O . PHE A 1 604 ? -1.057 -8.506 16.080 1.00 53.59 604 PHE A O 1
ATOM 4523 N N . GLY A 1 605 ? 0.569 -7.046 16.566 1.00 39.22 605 GLY A N 1
ATOM 4524 C CA . GLY A 1 605 ? 1.457 -7.404 15.464 1.00 39.22 605 GLY A CA 1
ATOM 4525 C C . GLY A 1 605 ? 2.373 -8.578 15.811 1.00 39.22 605 GLY A C 1
ATOM 4526 O O . GLY A 1 605 ? 2.787 -8.766 16.954 1.00 39.22 605 GLY A O 1
ATOM 4527 N N . GLY A 1 606 ? 2.717 -9.386 14.805 1.00 35.66 606 GLY A N 1
ATOM 4528 C CA . GLY A 1 606 ? 3.855 -10.298 14.917 1.00 35.66 606 GLY A CA 1
ATOM 4529 C C . GLY A 1 606 ? 5.157 -9.512 15.117 1.00 35.66 606 GLY A C 1
ATOM 4530 O O . GLY A 1 606 ? 5.238 -8.344 14.746 1.00 35.66 606 GLY A O 1
ATOM 4531 N N . LEU A 1 607 ? 6.193 -10.178 15.641 1.00 32.38 607 LEU A N 1
ATOM 4532 C CA . LEU A 1 607 ? 7.548 -9.660 15.934 1.00 32.38 607 LEU A CA 1
ATOM 4533 C C . LEU A 1 607 ? 8.214 -8.811 14.817 1.00 32.38 607 LEU A C 1
ATOM 4535 O O . LEU A 1 607 ? 9.263 -8.218 15.033 1.00 32.38 607 LEU A O 1
ATOM 4539 N N . SER A 1 608 ? 7.624 -8.748 13.624 1.00 36.03 608 SER A N 1
ATOM 4540 C CA . SER A 1 608 ? 8.030 -7.947 12.468 1.00 36.03 608 SER A CA 1
ATOM 4541 C C . SER A 1 608 ? 7.834 -6.431 12.631 1.00 36.03 608 SER A C 1
ATOM 4543 O O . SER A 1 608 ? 8.451 -5.683 11.879 1.00 36.03 608 SER A O 1
ATOM 4545 N N . SER A 1 609 ? 6.985 -5.965 13.560 1.00 38.88 609 SER A N 1
ATOM 4546 C CA . SER A 1 609 ? 6.746 -4.529 13.816 1.00 38.88 609 SER A CA 1
ATOM 4547 C C . SER A 1 609 ? 7.620 -3.934 14.927 1.00 38.88 609 SER A C 1
ATOM 4549 O O . SER A 1 609 ? 7.502 -2.750 15.218 1.00 38.88 609 SER A O 1
ATOM 4551 N N . LEU A 1 610 ? 8.497 -4.735 15.541 1.00 38.72 610 LEU A N 1
ATOM 4552 C CA . LEU A 1 610 ? 9.433 -4.323 16.597 1.00 38.72 610 LEU A CA 1
ATOM 4553 C C . LEU A 1 610 ? 10.785 -3.869 16.019 1.00 38.72 610 LEU A C 1
ATOM 4555 O O . LEU A 1 610 ? 11.842 -4.222 16.538 1.00 38.72 610 LEU A O 1
ATOM 4559 N N . GLY A 1 611 ? 10.775 -3.139 14.904 1.00 44.69 611 GLY A N 1
ATOM 4560 C CA . GLY A 1 611 ? 11.986 -2.447 14.468 1.00 44.69 611 GLY A CA 1
ATOM 4561 C C . GLY A 1 611 ? 12.264 -1.297 15.432 1.00 44.69 611 GLY A C 1
ATOM 4562 O O . GLY A 1 611 ? 11.360 -0.499 15.672 1.00 44.69 611 GLY A O 1
ATOM 4563 N N . GLU A 1 612 ? 13.477 -1.212 15.990 1.00 52.47 612 GLU A N 1
ATOM 4564 C CA . GLU A 1 612 ? 13.923 -0.007 16.701 1.00 52.47 612 GLU A CA 1
ATOM 4565 C C . GLU A 1 612 ? 13.639 1.221 15.829 1.00 52.47 612 GLU A C 1
ATOM 4567 O O . GLU A 1 612 ? 13.917 1.217 14.624 1.00 52.47 612 GLU A O 1
ATOM 4572 N N . SER A 1 613 ? 13.035 2.252 16.426 1.00 59.09 613 SER A N 1
ATOM 4573 C CA . SER A 1 613 ? 12.734 3.486 15.708 1.00 59.09 613 SER A CA 1
ATOM 4574 C C . SER A 1 613 ? 14.036 4.058 15.132 1.00 59.09 613 SER A C 1
ATOM 4576 O O . SER A 1 613 ? 14.979 4.291 15.888 1.00 59.09 613 SER A O 1
ATOM 4578 N N . PRO A 1 614 ? 14.113 4.327 13.817 1.00 71.44 614 PRO A N 1
ATOM 4579 C CA . PRO A 1 614 ? 15.296 4.936 13.205 1.00 71.44 614 PRO A CA 1
ATOM 4580 C C . PRO A 1 614 ? 15.511 6.402 13.629 1.00 71.44 614 PRO A C 1
ATOM 4582 O O . PRO A 1 614 ? 16.516 7.005 13.246 1.00 71.44 614 PRO A O 1
ATOM 4585 N N . LEU A 1 615 ? 14.576 6.982 14.397 1.00 80.69 615 LEU A N 1
ATOM 4586 C CA . LEU A 1 615 ? 14.678 8.312 14.991 1.00 80.69 615 LEU A CA 1
ATOM 4587 C C . LEU A 1 615 ? 15.280 8.236 16.401 1.00 80.69 615 LEU A C 1
ATOM 4589 O O . LEU A 1 615 ? 14.766 7.544 17.274 1.00 80.69 615 LEU A O 1
ATOM 4593 N N . THR A 1 616 ? 16.302 9.047 16.655 1.00 82.31 616 THR A N 1
ATOM 4594 C CA . THR A 1 616 ? 16.831 9.342 17.991 1.00 82.31 616 THR A CA 1
ATOM 4595 C C . THR A 1 616 ? 16.683 10.835 18.270 1.00 82.31 616 THR A C 1
ATOM 4597 O O . THR A 1 616 ? 17.160 11.657 17.490 1.00 82.31 616 THR A O 1
ATOM 4600 N N . LEU A 1 617 ? 16.043 11.195 19.382 1.00 80.81 617 LEU A N 1
ATOM 4601 C CA . LEU A 1 617 ? 15.999 12.574 19.873 1.00 80.81 617 LEU A CA 1
ATOM 4602 C C . LEU A 1 617 ? 17.070 12.758 20.950 1.00 80.81 617 LEU A C 1
ATOM 4604 O O . LEU A 1 617 ? 17.061 12.051 21.956 1.00 80.81 617 LEU A O 1
ATOM 4608 N N . VAL A 1 618 ? 17.989 13.701 20.743 1.00 83.06 618 VAL A N 1
ATOM 4609 C CA . VAL A 1 618 ? 19.020 14.056 21.727 1.00 83.06 618 VAL A CA 1
ATOM 4610 C C . VAL A 1 618 ? 18.701 15.445 22.284 1.00 83.06 618 VAL A C 1
ATOM 4612 O O . VAL A 1 618 ? 18.663 16.392 21.499 1.00 83.06 618 VAL A O 1
ATOM 4615 N N . PRO A 1 619 ? 18.456 15.609 23.596 1.00 80.50 619 PRO A N 1
ATOM 4616 C CA . PRO A 1 619 ? 18.209 16.930 24.169 1.00 80.50 619 PRO A CA 1
ATOM 4617 C C . PRO A 1 619 ? 19.448 17.815 23.990 1.00 80.50 619 PRO A C 1
ATOM 4619 O O . PRO A 1 619 ? 20.567 17.377 24.263 1.00 80.50 619 PRO A O 1
ATOM 4622 N N . VAL A 1 620 ? 19.252 19.046 23.517 1.00 78.56 620 VAL A N 1
ATOM 4623 C CA . VAL A 1 620 ? 20.333 20.029 23.366 1.00 78.56 620 VAL A CA 1
ATOM 4624 C C . VAL A 1 620 ? 20.584 20.668 24.728 1.00 78.56 620 VAL A C 1
ATOM 4626 O O . VAL A 1 620 ? 19.666 21.242 25.318 1.00 78.56 620 VAL A O 1
ATOM 4629 N N . LEU A 1 621 ? 21.809 20.554 25.244 1.00 74.94 621 LEU A N 1
ATOM 4630 C CA . LEU A 1 621 ? 22.171 21.122 26.541 1.00 74.94 621 LEU A CA 1
ATOM 4631 C C . LEU A 1 621 ? 22.582 22.593 26.408 1.00 74.94 621 LEU A C 1
ATOM 4633 O O . LEU A 1 621 ? 23.010 23.064 25.353 1.00 74.94 621 LEU A O 1
ATOM 4637 N N . GLU A 1 622 ? 22.455 23.336 27.506 1.00 58.69 622 GLU A N 1
ATOM 4638 C CA . GLU A 1 622 ? 22.823 24.750 27.572 1.00 58.69 622 GLU A CA 1
ATOM 4639 C C . GLU A 1 622 ? 24.338 24.912 27.322 1.00 58.69 622 GLU A C 1
ATOM 4641 O O . GLU A 1 622 ? 25.162 24.488 28.131 1.00 58.69 622 GLU A O 1
ATOM 4646 N N . GLY A 1 623 ? 24.708 25.484 26.169 1.00 57.66 623 GLY A N 1
ATOM 4647 C CA . GLY A 1 623 ? 26.102 25.641 25.726 1.00 57.66 623 GLY A CA 1
ATOM 4648 C C . GLY A 1 623 ? 26.508 24.788 24.518 1.00 57.66 623 GLY A C 1
ATOM 4649 O O . GLY A 1 623 ? 27.596 25.003 23.984 1.00 57.66 623 GLY A O 1
ATOM 4650 N N . ASP A 1 624 ? 25.651 23.877 24.048 1.00 60.50 624 ASP A N 1
ATOM 4651 C CA . ASP A 1 624 ? 25.886 23.157 22.796 1.00 60.50 624 ASP A CA 1
ATOM 4652 C C . ASP A 1 624 ? 25.682 24.085 21.583 1.00 60.50 624 ASP A C 1
ATOM 4654 O O . ASP A 1 624 ? 24.619 24.679 21.401 1.00 60.50 624 ASP A O 1
ATOM 4658 N N . GLU A 1 625 ? 26.678 24.162 20.692 1.00 55.00 625 GLU A N 1
ATOM 4659 C CA . GLU A 1 625 ? 26.598 24.867 19.397 1.00 55.00 625 GLU A CA 1
ATOM 4660 C C . GLU A 1 625 ? 25.723 24.117 18.367 1.00 55.00 625 GLU A C 1
ATOM 4662 O O . GLU A 1 625 ? 26.006 24.106 17.166 1.00 55.00 625 GLU A O 1
ATOM 4667 N N . VAL A 1 626 ? 24.643 23.455 18.794 1.00 54.75 626 VAL A N 1
ATOM 4668 C CA . VAL A 1 626 ? 23.644 22.970 17.839 1.00 54.75 626 VAL A CA 1
ATOM 4669 C C . VAL A 1 626 ? 22.844 24.185 17.404 1.00 54.75 626 VAL A C 1
ATOM 4671 O O . VAL A 1 626 ? 21.901 24.610 18.067 1.00 54.75 626 VAL A O 1
ATOM 4674 N N . ALA A 1 627 ? 23.251 24.775 16.281 1.00 54.59 627 ALA A N 1
ATOM 4675 C CA . ALA A 1 627 ? 22.468 25.801 15.622 1.00 54.59 627 ALA A CA 1
ATOM 4676 C C . ALA A 1 627 ? 21.078 25.210 15.343 1.00 54.59 627 ALA A C 1
ATOM 4678 O O . ALA A 1 627 ? 20.938 24.338 14.479 1.00 54.59 627 ALA A O 1
ATOM 4679 N N . VAL A 1 628 ? 20.070 25.655 16.104 1.00 56.69 628 VAL A N 1
ATOM 4680 C CA . VAL A 1 628 ? 18.652 25.397 15.832 1.00 56.69 628 VAL A CA 1
ATOM 4681 C C . VAL A 1 628 ? 18.386 25.993 14.458 1.00 56.69 628 VAL A C 1
ATOM 4683 O O . VAL A 1 628 ? 18.169 27.190 14.292 1.00 56.69 628 VAL A O 1
ATOM 4686 N N . THR A 1 629 ? 18.573 25.163 13.446 1.00 59.16 629 THR A N 1
ATOM 4687 C CA . THR A 1 629 ? 18.451 25.526 12.048 1.00 59.16 629 THR A CA 1
ATOM 4688 C C . THR A 1 629 ? 17.227 24.805 11.538 1.00 59.16 629 THR A C 1
ATOM 4690 O O . THR A 1 629 ? 17.121 23.586 11.652 1.00 59.16 629 THR A O 1
ATOM 4693 N N . ASP A 1 630 ? 16.313 25.552 10.925 1.00 64.56 630 ASP A N 1
ATOM 4694 C CA . ASP A 1 630 ? 15.102 24.998 10.309 1.00 64.56 630 ASP A CA 1
ATOM 4695 C C . ASP A 1 630 ? 15.399 24.083 9.105 1.00 64.56 630 ASP A C 1
ATOM 4697 O O . ASP A 1 630 ? 14.483 23.610 8.437 1.00 64.56 630 ASP A O 1
ATOM 4701 N N . ARG A 1 631 ? 16.677 23.843 8.785 1.00 76.19 631 ARG A N 1
ATOM 4702 C CA . ARG A 1 631 ? 17.109 23.025 7.655 1.00 76.19 631 ARG A CA 1
ATOM 4703 C C . ARG A 1 631 ? 17.666 21.698 8.133 1.00 76.19 631 ARG A C 1
ATOM 4705 O O . ARG A 1 631 ? 18.544 21.651 8.989 1.00 76.19 631 ARG A O 1
ATOM 4712 N N . THR A 1 632 ? 17.207 20.628 7.500 1.00 83.19 632 THR A N 1
ATOM 4713 C CA . THR A 1 632 ? 17.783 19.298 7.667 1.00 83.19 632 THR A CA 1
ATOM 4714 C C . THR A 1 632 ? 19.207 19.284 7.113 1.00 83.19 632 THR A C 1
ATOM 4716 O O . THR A 1 632 ? 19.451 19.676 5.972 1.00 83.19 632 THR A O 1
ATOM 4719 N N . SER A 1 633 ? 20.163 18.843 7.927 1.00 85.94 633 SER A N 1
ATOM 4720 C CA . SER A 1 633 ? 21.545 18.624 7.504 1.00 85.94 633 SER A CA 1
ATOM 4721 C C . SER A 1 633 ? 21.793 17.134 7.285 1.00 85.94 633 SER A C 1
ATOM 4723 O O . SER A 1 633 ? 21.426 16.305 8.119 1.00 85.94 633 SER A O 1
ATOM 4725 N N . TRP A 1 634 ? 22.415 16.791 6.159 1.00 87.69 634 TRP A N 1
ATOM 4726 C CA . TRP A 1 634 ? 22.746 15.413 5.807 1.00 87.69 634 TRP A CA 1
ATOM 4727 C C . TRP A 1 634 ? 24.227 15.144 6.020 1.00 87.69 634 TRP A C 1
ATOM 4729 O O . TRP A 1 634 ? 25.083 15.856 5.494 1.00 87.69 634 TRP A O 1
ATOM 4739 N N . VAL A 1 635 ? 24.528 14.092 6.776 1.00 87.00 635 VAL A N 1
ATOM 4740 C CA . VAL A 1 635 ? 25.892 13.637 7.044 1.00 87.00 635 VAL A CA 1
ATOM 4741 C C . VAL A 1 635 ? 26.037 12.201 6.557 1.00 87.00 635 VAL A C 1
ATOM 4743 O O . VAL A 1 635 ? 25.195 11.347 6.839 1.00 87.00 635 VAL A O 1
ATOM 4746 N N . THR A 1 636 ? 27.114 11.930 5.826 1.00 83.62 636 THR A N 1
ATOM 4747 C CA . THR A 1 636 ? 27.459 10.575 5.394 1.00 83.62 636 THR A CA 1
ATOM 4748 C C . THR A 1 636 ? 27.995 9.766 6.574 1.00 83.62 636 THR A C 1
ATOM 4750 O O . THR A 1 636 ? 28.829 10.238 7.350 1.00 83.62 636 THR A O 1
ATOM 4753 N N . THR A 1 637 ? 27.523 8.531 6.718 1.00 83.50 637 THR A N 1
ATOM 4754 C CA . THR A 1 637 ? 28.040 7.555 7.687 1.00 83.50 637 THR A CA 1
ATOM 4755 C C . THR A 1 637 ? 28.677 6.377 6.937 1.00 83.50 637 THR A C 1
ATOM 4757 O O . THR A 1 637 ? 28.465 6.232 5.730 1.00 83.50 637 THR A O 1
ATOM 4760 N N . PRO A 1 638 ? 29.479 5.518 7.599 1.00 78.12 638 PRO A N 1
ATOM 4761 C CA . PRO A 1 638 ? 30.033 4.321 6.957 1.00 78.12 638 PRO A CA 1
ATOM 4762 C C . PRO A 1 638 ? 28.956 3.398 6.366 1.00 78.12 638 PRO A C 1
ATOM 4764 O O . PRO A 1 638 ? 29.180 2.775 5.324 1.00 78.12 638 PRO A O 1
ATOM 4767 N N . ASP A 1 639 ? 27.790 3.362 7.013 1.00 79.25 639 ASP A N 1
ATOM 4768 C CA . ASP A 1 639 ? 26.689 2.456 6.695 1.00 79.25 639 ASP A CA 1
ATOM 4769 C C . ASP A 1 639 ? 25.583 3.116 5.851 1.00 79.25 639 ASP A C 1
ATOM 4771 O O . ASP A 1 639 ? 24.779 2.414 5.241 1.00 79.25 639 ASP A O 1
ATOM 4775 N N . GLY A 1 640 ? 25.556 4.448 5.713 1.00 84.88 640 GLY A N 1
ATOM 4776 C CA . GLY A 1 640 ? 24.523 5.137 4.939 1.00 84.88 640 GLY A CA 1
ATOM 4777 C C . GLY A 1 640 ? 24.491 6.652 5.132 1.00 84.88 640 GLY A C 1
ATOM 4778 O O . GLY A 1 640 ? 25.496 7.343 4.956 1.00 84.88 640 GLY A O 1
ATOM 4779 N N . TRP A 1 641 ? 23.302 7.165 5.447 1.00 88.12 641 TRP A N 1
ATOM 4780 C CA . TRP A 1 641 ? 23.045 8.591 5.632 1.00 88.12 641 TRP A CA 1
ATOM 4781 C C . TRP A 1 641 ? 22.393 8.857 6.982 1.00 88.12 641 TRP A C 1
ATOM 4783 O O . TRP A 1 641 ? 21.543 8.094 7.443 1.00 88.12 641 TRP A O 1
ATOM 4793 N N . LYS A 1 642 ? 22.775 9.979 7.592 1.00 89.38 642 LYS A N 1
ATOM 4794 C CA . LYS A 1 642 ? 22.185 10.490 8.823 1.00 89.38 642 LYS A CA 1
ATOM 4795 C C . LYS A 1 642 ? 21.668 11.906 8.597 1.00 89.38 642 LYS A C 1
ATOM 4797 O O . LYS A 1 642 ? 22.453 12.806 8.300 1.00 89.38 642 LYS A O 1
ATOM 4802 N N . ALA A 1 643 ? 20.365 12.093 8.755 1.00 89.44 643 ALA A N 1
ATOM 4803 C CA . ALA A 1 643 ? 19.743 13.406 8.834 1.00 89.44 643 ALA A CA 1
ATOM 4804 C C . ALA A 1 643 ? 19.835 13.934 10.269 1.00 89.44 643 ALA A C 1
ATOM 4806 O O . ALA A 1 643 ? 19.643 13.178 11.225 1.00 89.44 643 ALA A O 1
ATOM 4807 N N . ARG A 1 644 ? 20.122 15.228 10.413 1.00 88.25 644 ARG A N 1
ATOM 4808 C CA . ARG A 1 644 ? 20.078 15.954 11.687 1.00 88.25 644 ARG A CA 1
ATOM 4809 C C . ARG A 1 644 ? 19.285 17.239 11.521 1.00 88.25 644 ARG A C 1
ATOM 4811 O O . ARG A 1 644 ? 19.540 17.992 10.576 1.00 88.25 644 ARG A O 1
ATOM 4818 N N . ARG A 1 645 ? 18.360 17.497 12.440 1.00 86.75 645 ARG A N 1
ATOM 4819 C CA . ARG A 1 645 ? 17.558 18.722 12.480 1.00 86.75 645 ARG A CA 1
ATOM 4820 C C . ARG A 1 645 ? 17.337 19.142 13.929 1.00 86.75 645 ARG A C 1
ATOM 4822 O O . ARG A 1 645 ? 16.880 18.340 14.736 1.00 86.75 645 ARG A O 1
ATOM 4829 N N . GLY A 1 646 ? 17.611 20.406 14.240 1.00 84.06 646 GLY A N 1
ATOM 4830 C CA . GLY A 1 646 ? 17.245 20.987 15.530 1.00 84.06 646 GLY A CA 1
ATOM 4831 C C . GLY A 1 646 ? 15.749 21.282 15.565 1.00 84.06 646 GLY A C 1
ATOM 4832 O O . GLY A 1 646 ? 15.243 21.983 14.692 1.00 84.06 646 GLY A O 1
ATOM 4833 N N . ILE A 1 647 ? 15.045 20.743 16.555 1.00 82.62 647 ILE A N 1
ATOM 4834 C CA . ILE A 1 647 ? 13.598 20.900 16.707 1.00 82.62 647 ILE A CA 1
ATOM 4835 C C . ILE A 1 647 ? 13.323 21.638 18.014 1.00 82.62 647 ILE A C 1
ATOM 4837 O O . ILE A 1 647 ? 13.699 21.141 19.082 1.00 82.62 647 ILE A O 1
ATOM 4841 N N . PRO A 1 648 ? 12.684 22.818 17.962 1.00 79.75 648 PRO A N 1
ATOM 4842 C CA . PRO A 1 648 ? 12.272 23.508 19.168 1.00 79.75 648 PRO A CA 1
ATOM 4843 C C . PRO A 1 648 ? 11.071 22.776 19.775 1.00 79.75 648 PRO A C 1
ATOM 4845 O O . PRO A 1 648 ? 9.993 22.747 19.177 1.00 79.75 648 PRO A O 1
ATOM 4848 N N . TYR A 1 649 ? 11.246 22.204 20.966 1.00 80.06 649 TYR A N 1
ATOM 4849 C CA . TYR A 1 649 ? 10.116 21.814 21.804 1.00 80.06 649 TYR A CA 1
ATOM 4850 C C . TYR A 1 649 ? 9.904 22.850 22.915 1.00 80.06 649 TYR A C 1
ATOM 4852 O O . TYR A 1 649 ? 10.872 23.483 23.349 1.00 80.06 649 TYR A O 1
ATOM 4860 N N . PRO A 1 650 ? 8.660 23.032 23.393 1.00 76.19 650 PRO A N 1
ATOM 4861 C CA . PRO A 1 650 ? 8.355 23.971 24.477 1.00 76.19 650 PRO A CA 1
ATOM 4862 C C . PRO A 1 650 ? 9.111 23.706 25.791 1.00 76.19 650 PRO A C 1
ATOM 4864 O O . PRO A 1 650 ? 9.317 24.632 26.567 1.00 76.19 650 PRO A O 1
ATOM 4867 N N . ASP A 1 651 ? 9.547 22.469 26.031 1.00 74.56 651 ASP A N 1
ATOM 4868 C CA . ASP A 1 651 ? 10.312 22.027 27.203 1.00 74.56 651 ASP A CA 1
ATOM 4869 C C . ASP A 1 651 ? 11.839 21.986 26.984 1.00 74.56 651 ASP A C 1
ATOM 4871 O O . ASP A 1 651 ? 12.587 21.704 27.918 1.00 74.56 651 ASP A O 1
ATOM 4875 N N . GLY A 1 652 ? 12.315 22.289 25.771 1.00 76.88 652 GLY A N 1
ATOM 4876 C CA . GLY A 1 652 ? 13.738 22.317 25.425 1.00 76.88 652 GLY A CA 1
ATOM 4877 C C . GLY A 1 652 ? 14.005 21.891 23.981 1.00 76.88 652 GLY A C 1
ATOM 4878 O O . GLY A 1 652 ? 13.333 21.024 23.428 1.00 76.88 652 GLY A O 1
ATOM 4879 N N . ALA A 1 653 ? 15.004 22.487 23.330 1.00 81.25 653 ALA A N 1
ATOM 4880 C CA . ALA A 1 653 ? 15.373 22.074 21.978 1.00 81.25 653 ALA A CA 1
ATOM 4881 C C . ALA A 1 653 ? 15.935 20.641 21.969 1.00 81.25 653 ALA A C 1
ATOM 4883 O O . ALA A 1 653 ? 16.675 20.240 22.866 1.00 81.25 653 ALA A O 1
ATOM 4884 N N . SER A 1 654 ? 15.602 19.869 20.936 1.00 83.38 654 SER A N 1
ATOM 4885 C CA . SER A 1 654 ? 16.157 18.529 20.715 1.00 83.38 654 SER A CA 1
ATOM 4886 C C . SER A 1 654 ? 16.774 18.426 19.322 1.00 83.38 654 SER A C 1
ATOM 4888 O O . SER A 1 654 ? 16.205 18.912 18.347 1.00 83.38 654 SER A O 1
ATOM 4890 N N . ASP A 1 655 ? 17.925 17.769 19.215 1.00 84.75 655 ASP A N 1
ATOM 4891 C CA . ASP A 1 655 ? 18.530 17.365 17.948 1.00 84.75 655 ASP A CA 1
ATOM 4892 C C . ASP A 1 655 ? 17.901 16.042 17.506 1.00 84.75 655 ASP A C 1
ATOM 4894 O O . ASP A 1 655 ? 18.151 14.982 18.088 1.00 84.75 655 ASP A O 1
ATOM 4898 N N . ALA A 1 656 ? 17.042 16.119 16.493 1.00 86.19 656 ALA A N 1
ATOM 4899 C CA . ALA A 1 656 ? 16.414 14.964 15.885 1.00 86.19 656 ALA A CA 1
ATOM 4900 C C . ALA A 1 656 ? 17.366 14.337 14.871 1.00 86.19 656 ALA A C 1
ATOM 4902 O O . ALA A 1 656 ? 17.754 14.959 13.880 1.00 86.19 656 ALA A O 1
ATOM 4903 N N . GLN A 1 657 ? 17.731 13.087 15.126 1.00 87.44 657 GLN A N 1
ATOM 4904 C CA . GLN A 1 657 ? 18.675 12.328 14.328 1.00 87.44 657 GLN A CA 1
ATOM 4905 C C . GLN A 1 657 ? 17.962 11.140 13.696 1.00 87.44 657 GLN A C 1
ATOM 4907 O O . GLN A 1 657 ? 17.428 10.295 14.407 1.00 87.44 657 GLN A O 1
ATOM 4912 N N . TYR A 1 658 ? 17.979 11.052 12.370 1.00 86.25 658 TYR A N 1
ATOM 4913 C CA . TYR A 1 658 ? 17.412 9.920 11.642 1.00 86.25 658 TYR A CA 1
ATOM 4914 C C . TYR A 1 658 ? 18.498 9.251 10.815 1.00 86.25 658 TYR A C 1
ATOM 4916 O O . TYR A 1 658 ? 19.095 9.893 9.948 1.00 86.25 658 TYR A O 1
ATOM 4924 N N . ALA A 1 659 ? 18.761 7.972 11.067 1.00 85.38 659 ALA A N 1
ATOM 4925 C CA . ALA A 1 659 ? 19.721 7.197 10.292 1.00 85.38 659 ALA A CA 1
ATOM 4926 C C . ALA A 1 659 ? 18.994 6.159 9.438 1.00 85.38 659 ALA A C 1
ATOM 4928 O O . ALA A 1 659 ? 18.104 5.461 9.919 1.00 85.38 659 ALA A O 1
ATOM 4929 N N . PHE A 1 660 ? 19.389 6.036 8.171 1.00 84.75 660 PHE A N 1
ATOM 4930 C CA . PHE A 1 660 ? 19.017 4.871 7.380 1.00 84.75 660 PHE A CA 1
ATOM 4931 C C . PHE A 1 660 ? 20.223 4.289 6.657 1.00 84.75 660 PHE A C 1
ATOM 4933 O O . PHE A 1 660 ? 21.040 4.998 6.059 1.00 84.75 660 PHE A O 1
ATOM 4940 N N . ASP A 1 661 ? 20.277 2.964 6.676 1.00 84.00 661 ASP A N 1
ATOM 4941 C CA . ASP A 1 661 ? 21.385 2.221 6.109 1.00 84.00 661 ASP A CA 1
ATOM 4942 C C . ASP A 1 661 ? 21.211 2.037 4.602 1.00 84.00 661 ASP A C 1
ATOM 4944 O O . ASP A 1 661 ? 20.128 1.743 4.074 1.00 84.00 661 ASP A O 1
ATOM 4948 N N . LEU A 1 662 ? 22.325 2.175 3.894 1.00 84.19 662 LEU A N 1
ATOM 4949 C CA . LEU A 1 662 ? 22.468 1.743 2.518 1.00 84.19 662 LEU A CA 1
ATOM 4950 C C . LEU A 1 662 ? 23.149 0.369 2.505 1.00 84.19 662 LEU A C 1
ATOM 4952 O O . LEU A 1 662 ? 24.085 0.121 3.262 1.00 84.19 662 LEU A O 1
ATOM 4956 N N . PRO A 1 663 ? 22.752 -0.549 1.606 1.00 82.12 663 PRO A N 1
ATOM 4957 C CA . PRO A 1 663 ? 23.413 -1.845 1.516 1.00 82.12 663 PRO A CA 1
ATOM 4958 C C . PRO A 1 663 ? 24.898 -1.641 1.216 1.00 82.12 663 PRO A C 1
ATOM 4960 O O . PRO A 1 663 ? 25.210 -0.925 0.265 1.00 82.12 663 PRO A O 1
ATOM 4963 N N . GLY A 1 664 ? 25.797 -2.286 1.975 1.00 82.06 664 GLY A N 1
ATOM 4964 C CA . GLY A 1 664 ? 27.256 -2.246 1.782 1.00 82.06 664 GLY A CA 1
ATOM 4965 C C . GLY A 1 664 ? 27.687 -2.564 0.336 1.00 82.06 664 GLY A C 1
ATOM 4966 O O . GLY A 1 664 ? 26.930 -3.181 -0.406 1.00 82.06 664 GLY A O 1
ATOM 4967 N N . PRO A 1 665 ? 28.872 -2.118 -0.133 1.00 81.06 665 PRO A N 1
ATOM 4968 C CA . PRO A 1 665 ? 29.157 -2.005 -1.574 1.00 81.06 665 PRO A CA 1
ATOM 4969 C C . PRO A 1 665 ? 29.145 -3.361 -2.285 1.00 81.06 665 PRO A C 1
ATOM 4971 O O . PRO A 1 665 ? 28.644 -3.477 -3.402 1.00 81.06 665 PRO A O 1
ATOM 4974 N N . LEU A 1 666 ? 29.612 -4.406 -1.597 1.00 83.50 666 LEU A N 1
ATOM 4975 C CA . LEU A 1 666 ? 29.537 -5.787 -2.070 1.00 83.50 666 LEU A CA 1
ATOM 4976 C C . LEU A 1 666 ? 28.092 -6.289 -2.154 1.00 83.50 666 LEU A C 1
ATOM 4978 O O . LEU A 1 666 ? 27.717 -6.908 -3.145 1.00 83.50 666 LEU A O 1
ATOM 4982 N N . LEU A 1 667 ? 27.265 -5.988 -1.148 1.00 83.38 667 LEU A N 1
ATOM 4983 C CA . LEU A 1 667 ? 25.854 -6.367 -1.137 1.00 83.38 667 LEU A CA 1
ATOM 4984 C C . LEU A 1 667 ? 25.062 -5.608 -2.209 1.00 83.38 667 LEU A C 1
ATOM 4986 O O . LEU A 1 667 ? 24.248 -6.215 -2.898 1.00 83.38 667 LEU A O 1
ATOM 4990 N N . ALA A 1 668 ? 25.325 -4.312 -2.390 1.00 84.44 668 ALA A N 1
ATOM 4991 C CA . ALA A 1 668 ? 24.747 -3.500 -3.455 1.00 84.44 668 ALA A CA 1
ATOM 4992 C C . ALA A 1 668 ? 25.126 -4.052 -4.837 1.00 84.44 668 ALA A C 1
ATOM 4994 O O . ALA A 1 668 ? 24.255 -4.227 -5.686 1.00 84.44 668 ALA A O 1
ATOM 4995 N N . GLY A 1 669 ? 26.400 -4.413 -5.036 1.00 85.06 669 GLY A N 1
ATOM 4996 C CA . GLY A 1 669 ? 26.872 -5.065 -6.258 1.00 85.06 669 GLY A CA 1
ATOM 4997 C C . GLY A 1 669 ? 26.206 -6.422 -6.505 1.00 85.06 669 GLY A C 1
ATOM 4998 O O . GLY A 1 669 ? 25.734 -6.680 -7.612 1.00 85.06 669 GLY A O 1
ATOM 4999 N N . ALA A 1 670 ? 26.105 -7.273 -5.479 1.00 86.81 670 ALA A N 1
ATOM 5000 C CA . ALA A 1 670 ? 25.465 -8.584 -5.578 1.00 86.81 670 ALA A CA 1
ATOM 5001 C C . ALA A 1 670 ? 23.962 -8.470 -5.883 1.00 86.81 670 ALA A C 1
ATOM 5003 O O . ALA A 1 670 ? 23.485 -9.085 -6.837 1.00 86.81 670 ALA A O 1
ATOM 5004 N N . ARG A 1 671 ? 23.229 -7.638 -5.128 1.00 88.06 671 ARG A N 1
ATOM 5005 C CA . ARG A 1 671 ? 21.799 -7.373 -5.354 1.00 88.06 671 ARG A CA 1
ATOM 5006 C C . ARG A 1 671 ? 21.568 -6.780 -6.740 1.00 88.06 671 ARG A C 1
ATOM 5008 O O . ARG A 1 671 ? 20.725 -7.286 -7.468 1.00 88.06 671 ARG A O 1
ATOM 5015 N N . GLY A 1 672 ? 22.350 -5.775 -7.134 1.00 89.00 672 GLY A N 1
ATOM 5016 C CA . GLY A 1 672 ? 22.250 -5.154 -8.453 1.00 89.00 672 GLY A CA 1
ATOM 5017 C C . GLY A 1 672 ? 22.511 -6.137 -9.595 1.00 89.00 672 GLY A C 1
ATOM 5018 O O . GLY A 1 672 ? 21.766 -6.161 -10.570 1.00 89.00 672 GLY A O 1
ATOM 5019 N N . THR A 1 673 ? 23.513 -7.008 -9.451 1.00 89.44 673 THR A N 1
ATOM 5020 C CA . THR A 1 673 ? 23.819 -8.044 -10.451 1.00 89.44 673 THR A CA 1
ATOM 5021 C C . THR A 1 673 ? 22.692 -9.067 -10.565 1.00 89.44 673 THR A C 1
ATOM 5023 O O . THR A 1 673 ? 22.295 -9.409 -11.677 1.00 89.44 673 THR A O 1
ATOM 5026 N N . LEU A 1 674 ? 22.148 -9.537 -9.437 1.00 91.88 674 LEU A N 1
ATOM 5027 C CA . LEU A 1 674 ? 21.007 -10.458 -9.424 1.00 91.88 674 LEU A CA 1
ATOM 5028 C C . LEU A 1 674 ? 19.761 -9.830 -10.049 1.00 91.88 674 LEU A C 1
ATOM 5030 O O . LEU A 1 674 ? 19.041 -10.507 -10.775 1.00 91.88 674 LEU A O 1
ATOM 5034 N N . LEU A 1 675 ? 19.533 -8.543 -9.797 1.00 92.38 675 LEU A N 1
ATOM 5035 C CA . LEU A 1 675 ? 18.387 -7.810 -10.318 1.00 92.38 675 LEU A CA 1
ATOM 5036 C C . LEU A 1 675 ? 18.496 -7.633 -11.840 1.00 92.38 675 LEU A C 1
ATOM 5038 O O . LEU A 1 675 ? 17.584 -8.018 -12.563 1.00 92.38 675 LEU A O 1
ATOM 5042 N N . VAL A 1 676 ? 19.662 -7.210 -12.344 1.00 94.06 676 VAL A N 1
ATOM 5043 C CA . VAL A 1 676 ? 19.936 -7.158 -13.793 1.00 94.06 676 VAL A CA 1
ATOM 5044 C C . VAL A 1 676 ? 19.813 -8.543 -14.435 1.00 94.06 676 VAL A C 1
ATOM 5046 O O . VAL A 1 676 ? 19.255 -8.666 -15.521 1.00 94.06 676 VAL A O 1
ATOM 5049 N N . LEU A 1 677 ? 20.311 -9.600 -13.785 1.00 94.31 677 LEU A N 1
ATOM 5050 C CA . LEU A 1 677 ? 20.171 -10.969 -14.287 1.00 94.31 677 LEU A CA 1
ATOM 5051 C C . LEU A 1 677 ? 18.693 -11.385 -14.360 1.00 94.31 677 LEU A C 1
ATOM 5053 O O . LEU A 1 677 ? 18.271 -11.950 -15.368 1.00 94.31 677 LEU A O 1
ATOM 5057 N N . GLY A 1 678 ? 17.918 -11.090 -13.315 1.00 94.19 678 GLY A N 1
ATOM 5058 C CA . GLY A 1 678 ? 16.482 -11.351 -13.249 1.00 94.19 678 GLY A CA 1
ATOM 5059 C C . GLY A 1 678 ? 15.719 -10.644 -14.367 1.00 94.19 678 GLY A C 1
ATOM 5060 O O . GLY A 1 678 ? 14.961 -11.294 -15.089 1.00 94.19 678 GLY A O 1
ATOM 5061 N N . ASP A 1 679 ? 15.994 -9.356 -14.581 1.00 95.06 679 ASP A N 1
ATOM 5062 C CA . ASP A 1 679 ? 15.414 -8.581 -15.679 1.00 95.06 679 ASP A CA 1
ATOM 5063 C C . ASP A 1 679 ? 15.761 -9.190 -17.037 1.00 95.06 679 ASP A C 1
ATOM 5065 O O . ASP A 1 679 ? 14.880 -9.407 -17.867 1.00 95.06 679 ASP A O 1
ATOM 5069 N N . VAL A 1 680 ? 17.042 -9.502 -17.272 1.00 94.50 680 VAL A N 1
ATOM 5070 C CA . VAL A 1 680 ? 17.507 -10.093 -18.533 1.00 94.50 680 VAL A CA 1
ATOM 5071 C C . VAL A 1 680 ? 16.791 -11.414 -18.798 1.00 94.50 680 VAL A C 1
ATOM 5073 O O . VAL A 1 680 ? 16.318 -11.634 -19.913 1.00 94.50 680 VAL A O 1
ATOM 5076 N N . VAL A 1 681 ? 16.664 -12.279 -17.789 1.00 95.25 681 VAL A N 1
ATOM 5077 C CA . VAL A 1 681 ? 15.925 -13.542 -17.910 1.00 95.25 681 VAL A CA 1
ATOM 5078 C C . VAL A 1 681 ? 14.462 -13.277 -18.254 1.00 95.25 681 VAL A C 1
ATOM 5080 O O . VAL A 1 681 ? 13.958 -13.866 -19.210 1.00 95.25 681 VAL A O 1
ATOM 5083 N N . LEU A 1 682 ? 13.783 -12.372 -17.545 1.00 93.56 682 LEU A N 1
ATOM 5084 C CA . LEU A 1 682 ? 12.367 -12.091 -17.784 1.00 93.56 682 LEU A CA 1
ATOM 5085 C C . LEU A 1 682 ? 12.119 -11.476 -19.170 1.00 93.56 682 LEU A C 1
ATOM 5087 O O . LEU A 1 682 ? 11.203 -11.888 -19.881 1.00 93.56 682 LEU A O 1
ATOM 5091 N N . ILE A 1 683 ? 12.963 -10.538 -19.594 1.00 93.56 683 ILE A N 1
ATOM 5092 C CA . ILE A 1 683 ? 12.899 -9.923 -20.924 1.00 93.56 683 ILE A CA 1
ATOM 5093 C C . ILE A 1 683 ? 13.124 -10.980 -22.012 1.00 93.56 683 ILE A C 1
ATOM 5095 O O . ILE A 1 683 ? 12.405 -11.007 -23.013 1.00 93.56 683 ILE A O 1
ATOM 5099 N N . LEU A 1 684 ? 14.092 -11.883 -21.825 1.00 92.12 684 LEU A N 1
ATOM 5100 C CA . LEU A 1 684 ? 14.334 -12.981 -22.761 1.00 92.12 684 LEU A CA 1
ATOM 5101 C C . LEU A 1 684 ? 13.186 -14.001 -22.772 1.00 92.12 684 LEU A C 1
ATOM 5103 O O . LEU A 1 684 ? 12.892 -14.550 -23.834 1.00 92.12 684 LEU A O 1
ATOM 5107 N N . LEU A 1 685 ? 12.501 -14.222 -21.646 1.00 91.75 685 LEU A N 1
ATOM 5108 C CA . LEU A 1 685 ? 11.277 -15.026 -21.593 1.00 91.75 685 LEU A CA 1
ATOM 5109 C C . LEU A 1 685 ? 10.136 -14.365 -22.373 1.00 91.75 685 LEU A C 1
ATOM 5111 O O . LEU A 1 685 ? 9.465 -15.051 -23.139 1.00 91.75 685 LEU A O 1
ATOM 5115 N N . LEU A 1 686 ? 9.948 -13.045 -22.259 1.00 89.31 686 LEU A N 1
ATOM 5116 C CA . LEU A 1 686 ? 8.972 -12.302 -23.073 1.00 89.31 686 LEU A CA 1
ATOM 5117 C C . LEU A 1 686 ? 9.301 -12.381 -24.565 1.00 89.31 686 LEU A C 1
ATOM 5119 O O . LEU A 1 686 ? 8.413 -12.572 -25.399 1.00 89.31 686 LEU A O 1
ATOM 5123 N N . TRP A 1 687 ? 10.585 -12.287 -24.908 1.00 89.44 687 TRP A N 1
ATOM 5124 C CA . TRP A 1 687 ? 11.039 -12.498 -26.275 1.00 89.44 687 TRP A CA 1
ATOM 5125 C C . TRP A 1 687 ? 10.732 -13.920 -26.762 1.00 89.44 687 TRP A C 1
ATOM 5127 O O . TRP A 1 687 ? 10.159 -14.081 -27.842 1.00 89.44 687 TRP A O 1
ATOM 5137 N N . ALA A 1 688 ? 11.064 -14.947 -25.973 1.00 85.69 688 ALA A N 1
ATOM 5138 C CA . ALA A 1 688 ? 10.793 -16.345 -26.301 1.00 85.69 688 ALA A CA 1
ATOM 5139 C C . ALA A 1 688 ? 9.288 -16.607 -26.450 1.00 85.69 688 ALA A C 1
ATOM 5141 O O . ALA A 1 688 ? 8.877 -17.274 -27.397 1.00 85.69 688 ALA A O 1
ATOM 5142 N N . LEU A 1 689 ? 8.466 -16.011 -25.581 1.00 83.69 689 LEU A N 1
ATOM 5143 C CA . LEU A 1 689 ? 7.011 -16.050 -25.669 1.00 83.69 689 LEU A CA 1
ATOM 5144 C C . LEU A 1 689 ? 6.530 -15.455 -26.996 1.00 83.69 689 LEU A C 1
ATOM 5146 O O . LEU A 1 689 ? 5.762 -16.100 -27.701 1.00 83.69 689 LEU A O 1
ATOM 5150 N N . GLY A 1 690 ? 7.027 -14.280 -27.393 1.00 79.38 690 GLY A N 1
ATOM 5151 C CA . GLY A 1 690 ? 6.696 -13.684 -28.691 1.00 79.38 690 GLY A CA 1
ATOM 5152 C C . GLY A 1 690 ? 7.124 -14.544 -29.884 1.00 79.38 690 GLY A C 1
ATOM 5153 O O . GLY A 1 690 ? 6.372 -14.670 -30.850 1.00 79.38 690 GLY A O 1
ATOM 5154 N N . GLN A 1 691 ? 8.287 -15.200 -29.815 1.00 81.12 691 GLN A N 1
ATOM 5155 C CA . GLN A 1 691 ? 8.721 -16.151 -30.850 1.00 81.12 691 GLN A CA 1
ATOM 5156 C C . GLN A 1 691 ? 7.812 -17.387 -30.920 1.00 81.12 691 GLN A C 1
ATOM 5158 O O . GLN A 1 691 ? 7.432 -17.814 -32.010 1.00 81.12 691 GLN A O 1
ATOM 5163 N N . PHE A 1 692 ? 7.459 -17.965 -29.773 1.00 77.31 692 PHE A N 1
ATOM 5164 C CA . PHE A 1 692 ? 6.655 -19.181 -29.704 1.00 77.31 692 PHE A CA 1
ATOM 5165 C C . PHE A 1 692 ? 5.206 -18.925 -30.134 1.00 77.31 692 PHE A C 1
ATOM 5167 O O . PHE A 1 692 ? 4.670 -19.637 -30.980 1.00 77.31 692 PHE A O 1
ATOM 5174 N N . VAL A 1 693 ? 4.601 -17.866 -29.593 1.00 70.12 693 VAL A N 1
ATOM 5175 C CA . VAL A 1 693 ? 3.172 -17.562 -29.727 1.00 70.12 693 VAL A CA 1
ATOM 5176 C C . VAL A 1 693 ? 2.827 -16.930 -31.078 1.00 70.12 693 VAL A C 1
ATOM 5178 O O . VAL A 1 693 ? 1.803 -17.278 -31.650 1.00 70.12 693 VAL A O 1
ATOM 5181 N N . LEU A 1 694 ? 3.658 -16.023 -31.612 1.00 67.19 694 LEU A N 1
ATOM 5182 C CA . LEU A 1 694 ? 3.322 -15.249 -32.823 1.00 67.19 694 LEU A CA 1
ATOM 5183 C C . LEU A 1 694 ? 4.100 -15.666 -34.081 1.00 67.19 694 LEU A C 1
ATOM 5185 O O . LEU A 1 694 ? 3.692 -15.332 -35.194 1.00 67.19 694 LEU A O 1
ATOM 5189 N N . VAL A 1 695 ? 5.234 -16.363 -33.935 1.00 68.81 695 VAL A N 1
ATOM 5190 C CA . VAL A 1 695 ? 6.044 -16.837 -35.078 1.00 68.81 695 VAL A CA 1
ATOM 5191 C C . VAL A 1 695 ? 5.877 -18.348 -35.296 1.00 68.81 695 VAL A C 1
ATOM 5193 O O . VAL A 1 695 ? 6.147 -18.829 -36.396 1.00 68.81 695 VAL A O 1
ATOM 5196 N N . GLY A 1 696 ? 5.398 -19.097 -34.294 1.00 60.78 696 GLY A N 1
ATOM 5197 C CA . GLY A 1 696 ? 5.102 -20.529 -34.412 1.00 60.78 696 GLY A CA 1
ATOM 5198 C C . GLY A 1 696 ? 6.342 -21.413 -34.571 1.00 60.78 696 GLY A C 1
ATOM 5199 O O . GLY A 1 696 ? 6.261 -22.500 -35.144 1.00 60.78 696 GLY A O 1
ATOM 5200 N N . ARG A 1 697 ? 7.511 -20.953 -34.106 1.00 53.72 697 ARG A N 1
ATOM 5201 C CA . ARG A 1 697 ? 8.737 -21.763 -34.118 1.00 53.72 697 ARG A CA 1
ATOM 5202 C C . ARG A 1 697 ? 8.646 -22.846 -33.042 1.00 53.72 697 ARG A C 1
ATOM 5204 O O . ARG A 1 697 ? 8.748 -22.530 -31.860 1.00 53.72 697 ARG A O 1
ATOM 5211 N N . ARG A 1 698 ? 8.426 -24.090 -33.476 1.00 45.75 698 ARG A N 1
ATOM 5212 C CA . ARG A 1 698 ? 8.695 -25.297 -32.683 1.00 45.75 698 ARG A CA 1
ATOM 5213 C C . ARG A 1 698 ? 10.185 -25.590 -32.650 1.00 45.75 698 ARG A C 1
ATOM 5215 O O . ARG A 1 698 ? 10.835 -25.375 -33.701 1.00 45.75 698 ARG A O 1
#

Foldseek 3Di:
DLVVLLVVLVVLVVVLVVVLCCLVPCVPVVVVVLLVVLVVVVV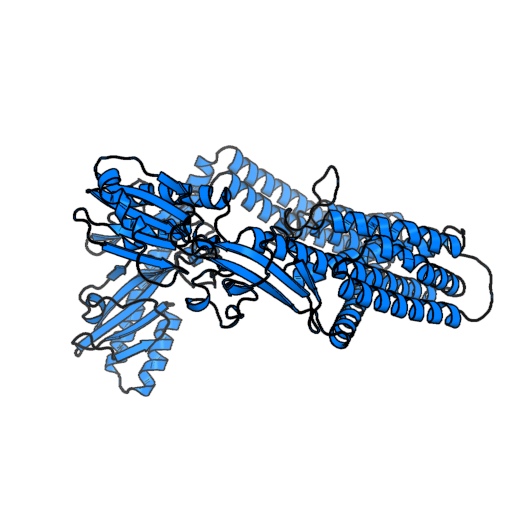VVVVLLLVLQVQLQVQLLVLVPPDDQPVSQVSNVVSCVVSVFQKKFWAWQCLHGDYIDHDDDDDDDSCQSNQVDQWAWDDDQAWTKIKGWDAHVVGTIIITIATADGPDFPLQDDPPSHNQVVSCVPSVWGKDKAAPLLDDDPQKDFDDDPRHGNTIMGTDDDDSVVVSLLSNLVSLQSSLVSLVVSLLVQLQPQDPDPVSLVVSLCSQLVSLQPRPVCSNVVHHDLWDQLFFAQPDPDGDTVSSLLSNLLSVLLSCLQDPDQFAAQALLQLLVLQLPVQLVLLVRRLVGGHLCQLQHDPVSLLSSLLSQLSVQLVSLLNSLSNRADDDADDALVVLLVVLVVQLVVLLLVLVVVCQVPLADRSSSSSSNSRSSSSQSVSLNNDDDPVSVVSSSLSSSLSSSSSSLSHSNRSSSNSNVVVVLVLVLQFAQDDDVVVQQLLVLLQVQLQVCLVSVDDPSNSVSVSCNVSCVQQVQFWKKKFKADLVRDTPDIDTFPDDDDDDPVQRVCLVVLLVPDAWDKDQPRAQFARIKTKHNGPPSMIMIMGTGTHPASDPDGSCCVVSPDPVVPDDGQKDKAFDDDPDPPPQDSDWDWDRDQFGIKTWHWDDHNVGIIIIIGDDGDPPPVRSVVVSVVSSVVSSVVSVVSSVCSCCRSVVDD

pLDDT: mean 80.76, std 11.89, range [32.38, 96.44]